Protein 7O33 (pdb70)

Radius of gyration: 24.08 Å; Cα contacts (8 Å, |Δi|>4): 1196; chains: 3; bounding box: 54×43×75 Å

Nearest PDB structures (foldseek):
  7o33-assembly1_L  TM=1.005E+00  e=1.916E-45  Mus musculus
  6x8u-assembly1_L  TM=9.946E-01  e=5.579E-42  Mus musculus
  6zvf-assembly1_L  TM=9.876E-01  e=5.917E-41  Rattus norvegicus
  8fas-assembly1_B  TM=9.821E-01  e=3.011E-40  Mus musculus
  8g1b-assembly2_D  TM=9.894E-01  e=1.242E-39  Homo sapiens

Structure (mmCIF, N/CA/C/O backbone):
data_7O33
#
_entry.id   7O33
#
_cell.length_a   94.890
_cell.length_b   61.280
_cell.length_c   78.610
_cell.angle_alpha   90.000
_cell.angle_beta   106.350
_cell.angle_gamma   90.000
#
_symmetry.space_group_name_H-M   'C 1 2 1'
#
loop_
_entity.id
_entity.type
_entity.pdbx_description
1 polymer 'anti-PAS Fab 3.1 chimeric light chain'
2 polymer 'anti-PAS Fab 3.1 chimeric heavy chain'
3 polymer 'APSA epitope peptide'
4 water water
#
loop_
_atom_site.group_PDB
_atom_site.id
_atom_site.type_symbol
_atom_site.label_atom_id
_atom_site.label_alt_id
_atom_site.label_comp_id
_atom_site.label_asym_id
_atom_site.label_entity_id
_atom_site.label_seq_id
_atom_site.pdbx_PDB_ins_code
_atom_site.Cartn_x
_atom_site.Cartn_y
_atom_site.Cartn_z
_atom_site.occupancy
_atom_site.B_iso_or_equiv
_atom_site.auth_seq_id
_atom_site.auth_comp_id
_atom_site.auth_asym_id
_atom_site.auth_atom_id
_atom_site.pdbx_PDB_model_num
ATOM 1 N N . ASP A 1 1 ? -18.373 8.836 -35.203 1.00 52.91 1 ASP L N 1
ATOM 2 C CA . ASP A 1 1 ? -19.063 7.757 -34.453 1.00 52.34 1 ASP L CA 1
ATOM 3 C C . ASP A 1 1 ? -20.474 7.577 -35.028 1.00 46.53 1 ASP L C 1
ATOM 4 O O . ASP A 1 1 ? -21.249 8.555 -35.036 1.00 50.85 1 ASP L O 1
ATOM 9 N N . VAL A 1 2 ? -20.803 6.378 -35.505 1.00 47.61 2 VAL L N 1
ATOM 10 C CA . VAL A 1 2 ? -22.209 6.012 -35.856 1.00 53.30 2 VAL L CA 1
ATOM 11 C C . VAL A 1 2 ? -23.006 5.796 -34.555 1.00 53.94 2 VAL L C 1
ATOM 12 O O . VAL A 1 2 ? -22.738 4.807 -33.839 1.00 55.91 2 VAL L O 1
ATOM 16 N N . VAL A 1 3 ? -23.969 6.680 -34.284 1.00 57.09 3 VAL L N 1
ATOM 17 C CA . VAL A 1 3 ? -24.725 6.734 -32.998 1.00 59.10 3 VAL L CA 1
ATOM 18 C C . VAL A 1 3 ? -25.673 5.539 -32.970 1.00 59.85 3 VAL L C 1
ATOM 19 O O . VAL A 1 3 ? -26.466 5.401 -33.927 1.00 59.07 3 VAL L O 1
ATOM 23 N N . MET A 1 4 ? -25.561 4.713 -31.924 1.00 55.49 4 MET L N 1
ATOM 24 C CA . MET A 1 4 ? -26.389 3.501 -31.706 1.00 54.14 4 MET L CA 1
ATOM 25 C C . MET A 1 4 ? -27.397 3.816 -30.599 1.00 51.73 4 MET L C 1
ATOM 26 O O . MET A 1 4 ? -26.961 4.165 -29.496 1.00 52.21 4 MET L O 1
ATOM 31 N N . THR A 1 5 ? -28.687 3.757 -30.914 1.00 50.23 5 THR L N 1
ATOM 32 C CA . THR A 1 5 ? -29.782 4.169 -30.002 1.00 56.83 5 THR L CA 1
ATOM 33 C C . THR A 1 5 ? -30.652 2.944 -29.759 1.00 59.85 5 THR L C 1
ATOM 34 O O . THR A 1 5 ? -31.121 2.355 -30.755 1.00 60.72 5 THR L O 1
ATOM 38 N N . GLN A 1 6 ? -30.791 2.548 -28.493 1.00 59.93 6 GLN L N 1
ATOM 39 C CA . GLN A 1 6 ? -31.631 1.402 -28.079 1.00 52.37 6 GLN L CA 1
ATOM 40 C C . GLN A 1 6 ? -32.893 1.943 -27.416 1.00 54.66 6 GLN L C 1
ATOM 41 O O . GLN A 1 6 ? -32.874 3.071 -26.891 1.00 54.30 6 GLN L O 1
ATOM 47 N N . THR A 1 7 ? -33.957 1.158 -27.476 1.00 57.16 7 THR L N 1
ATOM 48 C CA . THR A 1 7 ? -35.245 1.464 -26.821 1.00 56.86 7 THR L CA 1
ATOM 49 C C . THR A 1 7 ? -35.911 0.142 -26.464 1.00 54.65 7 THR L C 1
ATOM 50 O O . THR A 1 7 ? -35.752 -0.849 -27.186 1.00 53.97 7 THR L O 1
ATOM 54 N N . PRO A 1 8 ? -36.607 0.066 -25.304 1.00 52.14 8 PRO L N 1
ATOM 55 C CA . PRO A 1 8 ? -36.598 1.142 -24.314 1.00 52.51 8 PRO L CA 1
ATOM 56 C C . PRO A 1 8 ? -35.285 1.144 -23.518 1.00 47.06 8 PRO L C 1
ATOM 57 O O . PRO A 1 8 ? -34.475 0.285 -23.741 1.00 53.39 8 PRO L O 1
ATOM 61 N N . VAL A 1 9 ? -35.114 2.081 -22.593 1.00 49.44 9 VAL L N 1
ATOM 62 C CA . VAL A 1 9 ? -33.904 2.112 -21.719 1.00 51.16 9 VAL L CA 1
ATOM 63 C C . VAL A 1 9 ? -34.014 0.964 -20.708 1.00 49.28 9 VAL L C 1
ATOM 64 O O . VAL A 1 9 ? -32.985 0.284 -20.450 1.00 47.24 9 VAL L O 1
ATOM 68 N N . THR A 1 10 ? -35.222 0.739 -20.183 1.00 48.36 10 THR L N 1
ATOM 69 C CA . THR A 1 10 ? -35.543 -0.358 -19.233 1.00 48.22 10 THR L CA 1
ATOM 70 C C . THR A 1 10 ? -36.809 -1.064 -19.712 1.00 48.39 10 THR L C 1
ATOM 71 O O . THR A 1 10 ? -37.756 -0.354 -20.085 1.00 43.16 10 THR L O 1
ATOM 75 N N . LEU A 1 11 ? -36.783 -2.399 -19.738 1.00 44.66 11 LEU L N 1
ATOM 76 C CA . LEU A 1 11 ? -37.935 -3.276 -20.064 1.00 48.05 11 LEU L CA 1
ATOM 77 C C . LEU A 1 11 ? -38.266 -4.111 -18.822 1.00 48.64 11 LEU L C 1
ATOM 78 O O . LEU A 1 11 ? -37.375 -4.861 -18.370 1.00 44.93 11 LEU L O 1
ATOM 83 N N . SER A 1 12 ? -39.466 -3.945 -18.266 1.00 42.92 12 SER L N 1
ATOM 84 C CA . SER A 1 12 ? -40.002 -4.776 -17.157 1.00 45.07 12 SER L CA 1
ATOM 85 C C . SER A 1 12 ? -40.958 -5.832 -17.709 1.00 40.56 12 SER L C 1
ATOM 86 O O . SER A 1 12 ? -42.009 -5.459 -18.237 1.00 42.57 12 SER L O 1
ATOM 89 N N . VAL A 1 13 ? -40.665 -7.105 -17.499 1.00 36.89 13 VAL L N 1
ATOM 90 C CA . VAL A 1 13 ? -41.448 -8.196 -18.140 1.00 46.28 13 VAL L CA 1
ATOM 91 C C . VAL A 1 13 ? -41.723 -9.315 -17.138 1.00 45.40 13 VAL L C 1
ATOM 92 O O . VAL A 1 13 ? -40.810 -9.692 -16.381 1.00 41.76 13 VAL L O 1
ATOM 96 N N . ASN A 1 14 ? -42.947 -9.845 -17.173 1.00 44.12 14 ASN L N 1
ATOM 97 C CA . ASN A 1 14 ? -43.342 -11.068 -16.439 1.00 43.70 14 ASN L CA 1
ATOM 98 C C . ASN A 1 14 ? -42.679 -12.276 -17.083 1.00 43.24 14 ASN L C 1
ATOM 99 O O . ASN A 1 14 ? -42.525 -12.265 -18.318 1.00 49.02 14 ASN L O 1
ATOM 104 N N . ILE A 1 15 ? -42.312 -13.295 -16.299 1.00 41.89 15 ILE L N 1
ATOM 105 C CA . ILE A 1 15 ? -41.727 -14.534 -16.881 1.00 43.06 15 ILE L CA 1
ATOM 106 C C . ILE A 1 15 ? -42.784 -15.158 -17.804 1.00 48.19 15 ILE L C 1
ATOM 107 O O . ILE A 1 15 ? -43.969 -15.107 -17.461 1.00 43.34 15 ILE L O 1
ATOM 112 N N . GLY A 1 16 ? -42.371 -15.659 -18.970 1.00 52.21 16 GLY L N 1
ATOM 113 C CA . GLY A 1 16 ? -43.273 -16.292 -19.953 1.00 52.80 16 GLY L CA 1
ATOM 114 C C . GLY A 1 16 ? -43.885 -15.303 -20.928 1.00 56.00 16 GLY L C 1
ATOM 115 O O . GLY A 1 16 ? -44.514 -15.769 -21.891 1.00 60.21 16 GLY L O 1
ATOM 116 N N . GLN A 1 17 ? -43.752 -13.993 -20.695 1.00 55.25 17 GLN L N 1
ATOM 117 C CA . GLN A 1 17 ? -44.292 -12.954 -21.611 1.00 57.91 17 GLN L CA 1
ATOM 118 C C . GLN A 1 17 ? -43.218 -12.624 -22.640 1.00 63.50 17 GLN L C 1
ATOM 119 O O . GLN A 1 17 ? -42.045 -12.946 -22.456 1.00 70.50 17 GLN L O 1
ATOM 125 N N . PRO A 1 18 ? -43.591 -12.031 -23.797 1.00 66.71 18 PRO L N 1
ATOM 126 C CA . PRO A 1 18 ? -42.607 -11.693 -24.819 1.00 59.50 18 PRO L CA 1
ATOM 127 C C . PRO A 1 18 ? -41.839 -10.436 -24.399 1.00 56.39 18 PRO L C 1
ATOM 128 O O . PRO A 1 18 ? -42.352 -9.682 -23.573 1.00 60.21 18 PRO L O 1
ATOM 132 N N . ALA A 1 19 ? -40.643 -10.251 -24.955 1.00 53.09 19 ALA L N 1
ATOM 133 C CA . ALA A 1 19 ? -39.876 -8.985 -24.889 1.00 53.63 19 ALA L CA 1
ATOM 134 C C . ALA A 1 19 ? -39.310 -8.668 -26.276 1.00 54.64 19 ALA L C 1
ATOM 135 O O . ALA A 1 19 ? -38.887 -9.607 -26.994 1.00 52.25 19 ALA L O 1
ATOM 137 N N . SER A 1 20 ? -39.299 -7.386 -26.626 1.00 56.92 20 SER L N 1
ATOM 138 C CA . SER A 1 20 ? -38.632 -6.881 -27.848 1.00 63.19 20 SER L CA 1
ATOM 139 C C . SER A 1 20 ? -37.876 -5.587 -27.531 1.00 57.53 20 SER L C 1
ATOM 140 O O . SER A 1 20 ? -38.453 -4.688 -26.873 1.00 55.63 20 SER L O 1
ATOM 143 N N . ILE A 1 21 ? -36.621 -5.541 -27.980 1.00 62.85 21 ILE L N 1
ATOM 144 C CA . ILE A 1 21 ? -35.658 -4.419 -27.803 1.00 65.24 21 ILE L CA 1
ATOM 145 C C . ILE A 1 21 ? -35.296 -3.912 -29.203 1.00 60.88 21 ILE L C 1
ATOM 146 O O . ILE A 1 21 ? -34.902 -4.745 -30.022 1.00 57.68 21 ILE L O 1
ATOM 151 N N . SER A 1 22 ? -35.410 -2.604 -29.441 1.00 66.26 22 SER L N 1
ATOM 152 C CA . SER A 1 22 ? -35.061 -1.938 -30.725 1.00 66.23 22 SER L CA 1
ATOM 153 C C . SER A 1 22 ? -33.642 -1.367 -30.646 1.00 68.11 22 SER L C 1
ATOM 154 O O . SER A 1 22 ? -33.269 -0.804 -29.587 1.00 61.07 22 SER L O 1
ATOM 157 N N . CYS A 1 23 ? -32.897 -1.501 -31.746 1.00 62.09 23 CYS L N 1
ATOM 158 C CA . CYS A 1 23 ? -31.591 -0.842 -31.986 1.00 64.47 23 CYS L CA 1
ATOM 159 C C . CYS A 1 23 ? -31.597 -0.168 -33.372 1.00 66.53 23 CYS L C 1
ATOM 160 O O . CYS A 1 23 ? -31.855 -0.881 -34.369 1.00 62.95 23 CYS L O 1
ATOM 163 N N . LYS A 1 24 ? -31.344 1.147 -33.421 1.00 65.63 24 LYS L N 1
ATOM 164 C CA . LYS A 1 24 ? -31.227 1.958 -34.665 1.00 70.10 24 LYS L CA 1
ATOM 165 C C . LYS A 1 24 ? -29.841 2.610 -34.717 1.00 68.33 24 LYS L C 1
ATOM 166 O O . LYS A 1 24 ? -29.408 3.142 -33.671 1.00 56.63 24 LYS L O 1
ATOM 172 N N . SER A 1 25 ? -29.190 2.576 -35.890 1.00 69.96 25 SER L N 1
ATOM 173 C CA . SER A 1 25 ? -27.874 3.217 -36.178 1.00 68.89 25 SER L CA 1
ATOM 174 C C . SER A 1 25 ? -28.077 4.538 -36.933 1.00 72.18 25 SER L C 1
ATOM 175 O O . SER A 1 25 ? -29.111 4.669 -37.619 1.00 76.39 25 SER L O 1
ATOM 178 N N . GLY A 1 26 ? -27.129 5.476 -36.803 1.00 71.60 26 GLY L N 1
ATOM 179 C CA . GLY A 1 26 ? -27.102 6.762 -37.534 1.00 74.83 26 GLY L CA 1
ATOM 180 C C . GLY A 1 26 ? -27.125 6.571 -39.049 1.00 71.94 26 GLY L C 1
ATOM 181 O O . GLY A 1 26 ? -27.814 7.342 -39.738 1.00 71.92 26 GLY L O 1
ATOM 182 N N . GLN A 1 27 ? -26.406 5.570 -39.552 1.00 70.65 27 GLN L N 1
ATOM 183 C CA . GLN A 1 27 ? -26.366 5.212 -40.992 1.00 76.66 27 GLN L CA 1
ATOM 184 C C . GLN A 1 27 ? -26.363 3.688 -41.115 1.00 81.17 27 GLN L C 1
ATOM 185 O O . GLN A 1 27 ? -26.288 3.022 -40.063 1.00 76.43 27 GLN L O 1
ATOM 191 N N . SER A 1 28 ? -26.396 3.175 -42.352 1.00 83.06 28 SER L N 1
ATOM 192 C CA . SER A 1 28 ? -26.473 1.727 -42.683 1.00 82.37 28 SER L CA 1
ATOM 193 C C . SER A 1 28 ? -25.243 0.988 -42.155 1.00 79.00 28 SER L C 1
ATOM 194 O O . SER A 1 28 ? -24.155 1.597 -42.118 1.00 77.43 28 SER L O 1
ATOM 197 N N . LEU A 1 29 ? -25.437 -0.276 -41.762 1.00 72.87 29 LEU L N 1
ATOM 198 C CA . LEU A 1 29 ? -24.383 -1.180 -41.228 1.00 70.98 29 LEU L CA 1
ATOM 199 C C . LEU A 1 29 ? -24.050 -2.262 -42.259 1.00 68.43 29 LEU L C 1
ATOM 200 O O . LEU A 1 29 ? -23.163 -3.100 -41.963 1.00 59.08 29 LEU L O 1
ATOM 205 N N . LEU A 1 30 ? -24.747 -2.259 -43.402 1.00 80.02 30 LEU L N 1
ATOM 206 C CA . LEU A 1 30 ? -24.366 -3.047 -44.608 1.00 82.49 30 LEU L CA 1
ATOM 207 C C . LEU A 1 30 ? -22.932 -2.640 -44.966 1.00 70.56 30 LEU L C 1
ATOM 208 O O . LEU A 1 30 ? -22.734 -1.464 -45.336 1.00 61.84 30 LEU L O 1
ATOM 213 N N . HIS A 1 31 ? -21.968 -3.544 -44.755 1.00 64.93 31 HIS L N 1
ATOM 214 C CA . HIS A 1 31 ? -20.536 -3.358 -45.113 1.00 65.90 31 HIS L CA 1
ATOM 215 C C . HIS A 1 31 ? -20.395 -3.553 -46.629 1.00 72.82 31 HIS L C 1
ATOM 216 O O . HIS A 1 31 ? -21.252 -4.244 -47.214 1.00 71.55 31 HIS L O 1
ATOM 223 N N . SER A 1 32 ? -19.357 -2.975 -47.237 1.00 71.90 32 SER L N 1
ATOM 224 C CA . SER A 1 32 ? -19.045 -3.126 -48.684 1.00 72.40 32 SER L CA 1
ATOM 225 C C . SER A 1 32 ? -18.704 -4.594 -48.994 1.00 73.10 32 SER L C 1
ATOM 226 O O . SER A 1 32 ? -18.749 -4.942 -50.189 1.00 78.31 32 SER L O 1
ATOM 229 N N . ASP A 1 33 ? -18.370 -5.407 -47.975 1.00 66.61 33 ASP L N 1
ATOM 230 C CA . ASP A 1 33 ? -18.001 -6.845 -48.120 1.00 65.34 33 ASP L CA 1
ATOM 231 C C . ASP A 1 33 ? -19.265 -7.715 -48.013 1.00 61.55 33 ASP L C 1
ATOM 232 O O . ASP A 1 33 ? -19.121 -8.963 -47.990 1.00 53.74 33 ASP L O 1
ATOM 237 N N . GLY A 1 34 ? -20.451 -7.091 -47.960 1.00 65.18 34 GLY L N 1
ATOM 238 C CA . GLY A 1 34 ? -21.761 -7.778 -47.998 1.00 70.78 34 GLY L CA 1
ATOM 239 C C . GLY A 1 34 ? -22.329 -8.045 -46.610 1.00 71.72 34 GLY L C 1
ATOM 240 O O . GLY A 1 34 ? -23.562 -7.937 -46.464 1.00 72.58 34 GLY L O 1
ATOM 241 N N . LYS A 1 35 ? -21.473 -8.381 -45.634 1.00 72.63 35 LYS L N 1
ATOM 242 C CA . LYS A 1 35 ? -21.857 -8.699 -44.227 1.00 72.27 35 LYS L CA 1
ATOM 243 C C . LYS A 1 35 ? -22.325 -7.436 -43.496 1.00 72.18 35 LYS L C 1
ATOM 244 O O . LYS A 1 35 ? -21.707 -6.382 -43.697 1.00 73.56 35 LYS L O 1
ATOM 250 N N . THR A 1 36 ? -23.365 -7.556 -42.660 1.00 71.91 36 THR L N 1
ATOM 251 C CA . THR A 1 36 ? -23.888 -6.482 -41.771 1.00 69.97 36 THR L CA 1
ATOM 252 C C . THR A 1 36 ? -23.471 -6.797 -40.328 1.00 66.37 36 THR L C 1
ATOM 253 O O . THR A 1 36 ? -24.056 -7.713 -39.754 1.00 67.10 36 THR L O 1
ATOM 257 N N . TYR A 1 37 ? -22.492 -6.084 -39.769 1.00 63.66 37 TYR L N 1
ATOM 258 C CA . TYR A 1 37 ? -21.797 -6.478 -38.513 1.00 66.04 37 TYR L CA 1
ATOM 259 C C . TYR A 1 37 ? -22.523 -5.902 -37.288 1.00 63.07 37 TYR L C 1
ATOM 260 O O . TYR A 1 37 ? -21.889 -5.220 -36.490 1.00 65.97 37 TYR L O 1
ATOM 269 N N . LEU A 1 38 ? -23.821 -6.178 -37.155 1.00 64.03 38 LEU L N 1
ATOM 270 C CA . LEU A 1 38 ? -24.679 -5.758 -36.013 1.00 57.79 38 LEU L CA 1
ATOM 271 C C . LEU A 1 38 ? -24.710 -6.917 -35.016 1.00 53.79 38 LEU L C 1
ATOM 272 O O . LEU A 1 38 ? -25.075 -8.032 -35.432 1.00 54.32 38 LEU L O 1
ATOM 277 N N . ASN A 1 39 ? -24.327 -6.671 -33.758 1.00 48.46 39 ASN L N 1
ATOM 278 C CA . ASN A 1 39 ? -24.225 -7.720 -32.708 1.00 45.96 39 ASN L CA 1
ATOM 279 C C . ASN A 1 39 ? -25.105 -7.359 -31.503 1.00 48.75 39 ASN L C 1
ATOM 280 O O . ASN A 1 39 ? -25.438 -6.163 -31.318 1.00 43.11 39 ASN L O 1
ATOM 285 N N . TRP A 1 40 ? -25.452 -8.376 -30.719 1.00 48.86 40 TRP L N 1
ATOM 286 C CA . TRP A 1 40 ? -26.258 -8.251 -29.481 1.00 48.25 40 TRP L CA 1
ATOM 287 C C . TRP A 1 40 ? -25.498 -8.908 -28.336 1.00 48.05 40 TRP L C 1
ATOM 288 O O . TRP A 1 40 ? -25.143 -10.105 -28.465 1.00 47.70 40 TRP L O 1
ATOM 299 N N . LEU A 1 41 ? -25.214 -8.119 -27.296 1.00 42.43 41 LEU L N 1
ATOM 300 C CA . LEU A 1 41 ? -24.528 -8.579 -26.068 1.00 39.85 41 LEU L CA 1
ATOM 301 C C . LEU A 1 41 ? -25.541 -8.646 -24.932 1.00 35.54 41 LEU L C 1
ATOM 302 O O . LEU A 1 41 ? -26.525 -7.851 -24.960 1.00 32.07 41 LEU L O 1
ATOM 307 N N . LEU A 1 42 ? -25.231 -9.490 -23.946 1.00 37.72 42 LEU L N 1
ATOM 308 C CA . LEU A 1 42 ? -25.938 -9.556 -22.643 1.00 38.40 42 LEU L CA 1
ATOM 309 C C . LEU A 1 42 ? -24.883 -9.536 -21.550 1.00 35.31 42 LEU L C 1
ATOM 310 O O . LEU A 1 42 ? -23.948 -10.375 -21.592 1.00 36.99 42 LEU L O 1
ATOM 315 N N . GLN A 1 43 ? -25.044 -8.595 -20.633 1.00 32.90 43 GLN L N 1
ATOM 316 C CA . GLN A 1 43 ? -24.132 -8.409 -19.483 1.00 31.10 43 GLN L CA 1
ATOM 317 C C . GLN A 1 43 ? -24.929 -8.379 -18.174 1.00 28.45 43 GLN L C 1
ATOM 318 O O . GLN A 1 43 ? -25.916 -7.626 -18.107 1.00 30.94 43 GLN L O 1
ATOM 324 N N . ARG A 1 44 ? -24.450 -9.138 -17.195 1.00 32.15 44 ARG L N 1
ATOM 325 C CA . ARG A 1 44 ? -24.898 -9.089 -15.788 1.00 31.71 44 ARG L CA 1
ATOM 326 C C . ARG A 1 44 ? -23.898 -8.275 -14.982 1.00 34.36 44 ARG L C 1
ATOM 327 O O . ARG A 1 44 ? -22.716 -8.179 -15.350 1.00 33.70 44 ARG L O 1
ATOM 335 N N . PRO A 1 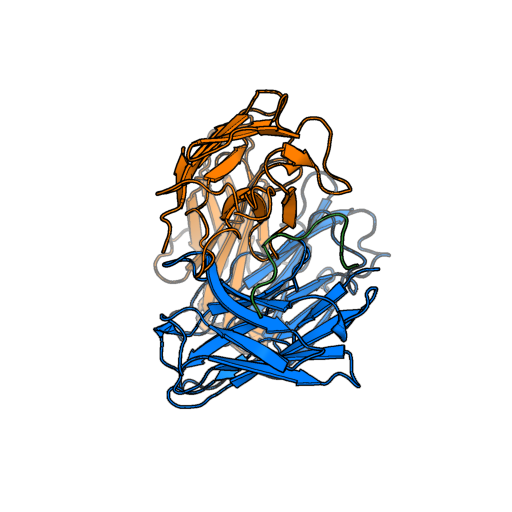45 ? -24.374 -7.660 -13.873 1.00 33.29 45 PRO L N 1
ATOM 336 C CA . PRO A 1 45 ? -23.517 -6.876 -12.989 1.00 34.38 45 PRO L CA 1
ATOM 337 C C . PRO A 1 45 ? -22.279 -7.686 -12.587 1.00 37.35 45 PRO L C 1
ATOM 338 O O . PRO A 1 45 ? -22.392 -8.874 -12.311 1.00 38.87 45 PRO L O 1
ATOM 342 N N . GLY A 1 46 ? -21.114 -7.049 -12.659 1.00 38.52 46 GLY L N 1
ATOM 343 C CA . GLY A 1 46 ? -19.821 -7.628 -12.247 1.00 40.00 46 GLY L CA 1
ATOM 344 C C . GLY A 1 46 ? -19.354 -8.777 -13.126 1.00 39.04 46 GLY L C 1
ATOM 345 O O . GLY A 1 46 ? -18.511 -9.548 -12.653 1.00 42.09 46 GLY L O 1
ATOM 346 N N . GLN A 1 47 ? -19.869 -8.910 -14.346 1.00 36.21 47 GLN L N 1
ATOM 347 C CA . GLN A 1 47 ? -19.440 -9.983 -15.285 1.00 38.11 47 GLN L CA 1
ATOM 348 C C . GLN A 1 47 ? -19.174 -9.401 -16.669 1.00 38.78 47 GLN L C 1
ATOM 349 O O . GLN A 1 47 ? -19.738 -8.349 -16.986 1.00 35.83 47 GLN L O 1
ATOM 355 N N . SER A 1 48 ? -18.429 -10.137 -17.492 1.00 41.46 48 SER L N 1
ATOM 356 C CA . SER A 1 48 ? -18.150 -9.797 -18.908 1.00 41.92 48 SER L CA 1
ATOM 357 C C . SER A 1 48 ? -19.432 -9.857 -19.698 1.00 39.47 48 SER L C 1
ATOM 358 O O . SER A 1 48 ? -20.308 -10.665 -19.398 1.00 45.66 48 SER L O 1
ATOM 361 N N . PRO A 1 49 ? -19.549 -9.050 -20.768 1.00 45.20 49 PRO L N 1
ATOM 362 C CA . PRO A 1 49 ? -20.635 -9.224 -21.718 1.00 41.51 49 PRO L CA 1
ATOM 363 C C . PRO A 1 49 ? -20.539 -10.613 -22.364 1.00 40.15 49 PRO L C 1
ATOM 364 O O . PRO A 1 49 ? -19.471 -11.182 -22.347 1.00 40.06 49 PRO L O 1
ATOM 368 N N . LYS A 1 50 ? -21.663 -11.085 -22.894 1.00 38.81 50 LYS L N 1
ATOM 369 C CA . LYS A 1 50 ? -21.820 -12.344 -23.658 1.00 45.60 50 LYS L CA 1
ATOM 370 C C . LYS A 1 50 ? -22.445 -11.981 -25.004 1.00 43.57 50 LYS L C 1
ATOM 371 O O . LYS A 1 50 ? -23.555 -11.355 -25.014 1.00 41.07 50 LYS L O 1
ATOM 377 N N . ARG A 1 51 ? -21.790 -12.340 -26.113 1.00 43.96 51 ARG L N 1
ATOM 378 C CA . ARG A 1 51 ? -22.449 -12.215 -27.437 1.00 44.81 51 ARG L CA 1
ATOM 379 C C . ARG A 1 51 ? -23.565 -13.259 -27.521 1.00 42.09 51 ARG L C 1
ATOM 380 O O . ARG A 1 51 ? -23.275 -14.434 -27.278 1.00 47.80 51 ARG L O 1
ATOM 388 N N . LEU A 1 52 ? -24.764 -12.813 -27.907 1.00 48.14 52 LEU L N 1
ATOM 389 C CA . LEU A 1 52 ? -25.960 -13.647 -28.171 1.00 52.99 52 LEU L CA 1
ATOM 390 C C . LEU A 1 52 ? -26.220 -13.775 -29.681 1.00 55.12 52 LEU L C 1
ATOM 391 O O . LEU A 1 52 ? -26.655 -14.856 -30.110 1.00 51.18 52 LEU L O 1
ATOM 396 N N . ILE A 1 53 ? -26.055 -12.687 -30.436 1.00 62.77 53 ILE L N 1
ATOM 397 C CA . ILE A 1 53 ? -26.409 -12.603 -31.884 1.00 64.83 53 ILE L CA 1
ATOM 398 C C . ILE A 1 53 ? -25.232 -11.964 -32.632 1.00 74.49 53 ILE L C 1
ATOM 399 O O . ILE A 1 53 ? -24.648 -10.986 -32.100 1.00 68.43 53 ILE L O 1
ATOM 404 N N . TYR A 1 54 ? -24.893 -12.497 -33.812 1.00 71.66 54 TYR L N 1
ATOM 405 C CA . TYR A 1 54 ? -23.921 -11.885 -34.760 1.00 69.96 54 TYR L CA 1
ATOM 406 C C . TYR A 1 54 ? -24.593 -11.683 -36.123 1.00 67.11 54 TYR L C 1
ATOM 407 O O . TYR A 1 54 ? -25.733 -12.156 -36.371 1.00 60.55 54 TYR L O 1
ATOM 416 N N . LEU A 1 55 ? -23.919 -10.925 -36.982 1.00 65.84 55 LEU L N 1
ATOM 417 C CA . LEU A 1 55 ? -24.358 -10.671 -38.377 1.00 68.35 55 LEU L CA 1
ATOM 418 C C . LEU A 1 55 ? -25.881 -10.521 -38.433 1.00 66.27 55 LEU L C 1
ATOM 419 O O . LEU A 1 55 ? -26.492 -11.132 -39.323 1.00 61.28 55 LEU L O 1
ATOM 424 N N . VAL A 1 56 ? -26.451 -9.756 -37.494 1.00 62.29 56 VAL L N 1
ATOM 425 C CA . VAL A 1 56 ? -27.870 -9.284 -37.466 1.00 64.97 56 VAL L CA 1
ATOM 426 C C . VAL A 1 56 ? -28.779 -10.340 -36.823 1.00 66.19 56 VAL L C 1
ATOM 427 O O . VAL A 1 56 ? -29.436 -10.008 -35.814 1.00 68.23 56 VAL L O 1
ATOM 431 N N . SER A 1 57 ? -28.856 -11.539 -37.399 1.00 65.70 57 SER L N 1
ATOM 432 C CA . SER A 1 57 ? -29.956 -12.503 -37.138 1.00 62.65 57 SER L CA 1
ATOM 433 C C . SER A 1 57 ? -29.438 -13.872 -36.672 1.00 59.68 57 SER L C 1
ATOM 434 O O . SER A 1 57 ? -30.285 -14.740 -36.412 1.00 62.03 57 SER L O 1
ATOM 437 N N . ASP A 1 58 ? -28.124 -14.067 -36.540 1.00 55.61 58 ASP L N 1
ATOM 438 C CA . ASP A 1 58 ? -27.545 -15.400 -36.230 1.00 58.10 58 ASP L CA 1
ATOM 439 C C . ASP A 1 58 ? -27.338 -15.543 -34.718 1.00 65.96 58 ASP L C 1
ATOM 440 O O . ASP A 1 58 ? -26.593 -14.716 -34.140 1.00 64.06 58 ASP L O 1
ATOM 445 N N . LEU A 1 59 ? -27.967 -16.562 -34.110 1.00 62.82 59 LEU L N 1
ATOM 446 C CA . LEU A 1 59 ? -27.748 -16.950 -32.688 1.00 61.56 59 LEU L CA 1
ATOM 447 C C . LEU A 1 59 ? -26.349 -17.552 -32.542 1.00 59.55 59 LEU L C 1
ATOM 448 O O . LEU A 1 59 ? -25.998 -18.421 -33.339 1.00 61.27 59 LEU L O 1
ATOM 453 N N . ASP A 1 60 ? -25.597 -17.097 -31.542 1.00 55.59 60 ASP L N 1
ATOM 454 C CA . ASP A 1 60 ? -24.311 -17.690 -31.106 1.00 56.37 60 ASP L CA 1
ATOM 455 C C . ASP A 1 60 ? -24.625 -19.002 -30.384 1.00 61.36 60 ASP L C 1
ATOM 456 O O . ASP A 1 60 ? -25.824 -19.271 -30.130 1.00 59.50 60 ASP L O 1
ATOM 461 N N . SER A 1 61 ? -23.590 -19.775 -30.056 1.00 63.29 61 SER L N 1
ATOM 462 C CA . SER A 1 61 ? -23.703 -21.147 -29.507 1.00 67.73 61 SER L CA 1
ATOM 463 C C . SER A 1 61 ? -24.231 -21.067 -28.071 1.00 72.23 61 SER L C 1
ATOM 464 O O . SER A 1 61 ? -23.863 -20.117 -27.352 1.00 74.84 61 SER L O 1
ATOM 467 N N . GLY A 1 62 ? -25.088 -22.021 -27.692 1.00 75.15 62 GLY L N 1
ATOM 468 C CA . GLY A 1 62 ? -25.659 -22.149 -26.337 1.00 72.47 62 GLY L CA 1
ATOM 469 C C . GLY A 1 62 ? -26.914 -21.313 -26.154 1.00 68.35 62 GLY L C 1
ATOM 470 O O . GLY A 1 62 ? -27.597 -21.524 -25.146 1.00 71.79 62 GLY L O 1
ATOM 471 N N . VAL A 1 63 ? -27.220 -20.419 -27.099 1.00 60.43 63 VAL L N 1
ATOM 472 C CA . VAL A 1 63 ? -28.261 -19.360 -26.960 1.00 59.40 63 VAL L CA 1
ATOM 473 C C . VAL A 1 63 ? -29.615 -19.957 -27.327 1.00 65.90 63 VAL L C 1
ATOM 474 O O . VAL A 1 63 ? -29.878 -20.215 -28.497 1.00 66.77 63 VAL L O 1
ATOM 478 N N . PRO A 1 64 ? -30.523 -20.148 -26.345 1.00 67.91 64 PRO L N 1
ATOM 479 C CA . PRO A 1 64 ? -31.837 -20.731 -26.602 1.00 65.93 64 PRO L CA 1
ATOM 480 C C . PRO A 1 64 ? -32.585 -20.151 -27.812 1.00 69.76 64 PRO L C 1
ATOM 481 O O . PRO A 1 64 ? -32.440 -18.972 -28.110 1.00 68.89 64 PRO L O 1
ATOM 485 N N . ASP A 1 65 ? -33.433 -20.985 -28.422 1.00 68.42 65 ASP L N 1
ATOM 486 C CA . ASP A 1 65 ? -34.206 -20.695 -29.659 1.00 65.51 65 ASP L CA 1
ATOM 487 C C . ASP A 1 65 ? -35.249 -19.607 -29.385 1.00 64.52 65 ASP L C 1
ATOM 488 O O . ASP A 1 65 ? -35.787 -19.065 -30.383 1.00 58.49 65 ASP L O 1
ATOM 493 N N . ARG A 1 66 ? -35.539 -19.296 -28.108 1.00 58.86 66 ARG L N 1
ATOM 494 C CA . ARG A 1 66 ? -36.545 -18.259 -27.729 1.00 58.99 66 ARG L CA 1
ATOM 495 C C . ARG A 1 66 ? -36.019 -16.864 -28.095 1.00 52.75 66 ARG L C 1
ATOM 496 O O . ARG A 1 66 ? -36.854 -15.932 -28.179 1.00 52.59 66 ARG L O 1
ATOM 504 N N . PHE A 1 67 ? -34.710 -16.737 -28.348 1.00 48.25 67 PHE L N 1
ATOM 505 C CA . PHE A 1 67 ? -34.053 -15.491 -28.831 1.00 53.73 67 PHE L CA 1
ATOM 506 C C . PHE A 1 67 ? -34.079 -15.438 -30.367 1.00 60.86 67 PHE L C 1
ATOM 507 O O . PHE A 1 67 ? -33.526 -16.353 -31.004 1.00 57.67 67 PHE L O 1
ATOM 515 N N . THR A 1 68 ? -34.684 -14.388 -30.934 1.00 66.73 68 THR L N 1
ATOM 516 C CA . THR A 1 68 ? -34.603 -14.051 -32.381 1.00 68.74 68 THR L CA 1
ATOM 517 C C . THR A 1 68 ? -34.288 -12.562 -32.557 1.00 73.76 68 THR L C 1
ATOM 518 O O . THR A 1 68 ? -34.587 -11.755 -31.654 1.00 69.44 68 THR L O 1
ATOM 522 N N . SER A 1 69 ? -33.716 -12.233 -33.712 1.00 79.35 69 SER L N 1
ATOM 523 C CA . SER A 1 69 ? -33.275 -10.872 -34.095 1.00 81.87 69 SER L CA 1
ATOM 524 C C . SER A 1 69 ? -33.292 -10.754 -35.621 1.00 87.57 69 SER L C 1
ATOM 525 O O . SER A 1 69 ? -32.870 -11.722 -36.288 1.00 91.80 69 SER L O 1
ATOM 528 N N . SER A 1 70 ? -33.783 -9.627 -36.141 1.00 89.66 70 SER L N 1
ATOM 529 C CA . SER A 1 70 ? -33.648 -9.227 -37.565 1.00 91.47 70 SER L CA 1
ATOM 530 C C . SER A 1 70 ? -33.583 -7.700 -37.671 1.00 85.55 70 SER L C 1
ATOM 531 O O . SER A 1 70 ? -33.448 -7.023 -36.633 1.00 80.82 70 SER L O 1
ATOM 534 N N . GLY A 1 71 ? -33.717 -7.197 -38.897 1.00 85.51 71 GLY L N 1
ATOM 535 C CA . GLY A 1 71 ? -33.426 -5.807 -39.282 1.00 86.70 71 GLY L CA 1
ATOM 536 C C . GLY A 1 71 ? -32.372 -5.781 -40.373 1.00 83.10 71 GLY L C 1
ATOM 537 O O . GLY A 1 71 ? -31.909 -6.868 -40.777 1.00 83.30 71 GLY L O 1
ATOM 538 N N . SER A 1 72 ? -31.995 -4.581 -40.812 1.00 79.94 72 SER L N 1
ATOM 539 C CA . SER A 1 72 ? -31.026 -4.317 -41.905 1.00 75.94 72 SER L CA 1
ATOM 540 C C . SER A 1 72 ? -31.046 -2.817 -42.178 1.00 69.44 72 SER L C 1
ATOM 541 O O . SER A 1 72 ? -32.049 -2.190 -41.822 1.00 64.63 72 SER L O 1
ATOM 544 N N . GLY A 1 73 ? -29.988 -2.273 -42.780 1.00 72.66 73 GLY L N 1
ATOM 545 C CA . GLY A 1 73 ? -29.821 -0.816 -42.937 1.00 76.91 73 GLY L CA 1
ATOM 546 C C . GLY A 1 73 ? -29.576 -0.145 -41.594 1.00 74.81 73 GLY L C 1
ATOM 547 O O . GLY A 1 73 ? -28.500 -0.382 -41.011 1.00 73.21 73 GLY L O 1
ATOM 548 N N . THR A 1 74 ? -30.540 0.644 -41.107 1.00 75.86 74 THR L N 1
ATOM 549 C CA . THR A 1 74 ? -30.427 1.423 -39.845 1.00 80.03 74 THR L CA 1
ATOM 550 C C . THR A 1 74 ? -31.158 0.716 -38.690 1.00 80.90 74 THR L C 1
ATOM 551 O O . THR A 1 74 ? -30.567 0.661 -37.605 1.00 89.45 74 THR L O 1
ATOM 555 N N . ASP A 1 75 ? -32.378 0.202 -38.894 1.00 78.50 75 ASP L N 1
ATOM 556 C CA . ASP A 1 75 ? -33.278 -0.240 -37.789 1.00 77.77 75 ASP L CA 1
ATOM 557 C C . ASP A 1 75 ? -33.107 -1.746 -37.528 1.00 74.93 75 ASP L C 1
ATOM 558 O O . ASP A 1 75 ? -33.006 -2.509 -38.499 1.00 77.35 75 ASP L O 1
ATOM 563 N N . PHE A 1 76 ? -33.053 -2.152 -36.251 1.00 72.91 76 PHE L N 1
ATOM 564 C CA . PHE A 1 76 ? -32.800 -3.554 -35.804 1.00 69.03 76 PHE L CA 1
ATOM 565 C C . PHE A 1 76 ? -33.623 -3.881 -34.548 1.00 67.31 76 PHE L C 1
ATOM 566 O O . PHE A 1 76 ? -34.094 -2.952 -33.849 1.00 61.87 76 PHE L O 1
ATOM 574 N N . THR A 1 77 ? -33.813 -5.180 -34.299 1.00 62.12 77 THR L N 1
ATOM 575 C CA . THR A 1 77 ? -34.727 -5.736 -33.265 1.00 62.06 77 THR L CA 1
ATOM 576 C C . THR A 1 77 ? -34.151 -7.031 -32.690 1.00 60.16 77 THR L C 1
ATOM 577 O O . THR A 1 77 ? -33.571 -7.811 -33.451 1.00 58.82 77 THR L O 1
ATOM 581 N N . LEU A 1 78 ? -34.287 -7.191 -31.371 1.00 65.92 78 LEU L N 1
ATOM 582 C CA . LEU A 1 78 ? -34.054 -8.439 -30.606 1.00 64.89 78 LEU L CA 1
ATOM 583 C C . LEU A 1 78 ? -35.373 -8.809 -29.917 1.00 64.86 78 LEU L C 1
ATOM 584 O O . LEU A 1 78 ? -35.938 -7.948 -29.216 1.00 67.01 78 LEU L O 1
ATOM 589 N N . GLU A 1 79 ? -35.858 -10.026 -30.144 1.00 65.87 79 GLU L N 1
ATOM 590 C CA . GLU A 1 79 ? -37.149 -10.509 -29.598 1.00 68.38 79 GLU L CA 1
ATOM 591 C C . GLU A 1 79 ? -36.868 -11.737 -28.732 1.00 62.07 79 GLU L C 1
ATOM 592 O O . GLU A 1 79 ? -36.009 -12.564 -29.115 1.00 58.37 79 GLU L O 1
ATOM 598 N N . ILE A 1 80 ? -37.528 -11.803 -27.575 1.00 57.65 80 ILE L N 1
ATOM 599 C CA . ILE A 1 80 ? -37.625 -13.035 -26.742 1.00 57.69 80 ILE L CA 1
ATOM 600 C C . ILE A 1 80 ? -39.087 -13.478 -26.776 1.00 54.73 80 ILE L C 1
ATOM 601 O O . ILE A 1 80 ? -39.963 -12.649 -26.441 1.00 57.53 80 ILE L O 1
ATOM 606 N N . SER A 1 81 ? -39.326 -14.715 -27.220 1.00 57.48 81 SER L N 1
ATOM 607 C CA . SER A 1 81 ? -40.679 -15.304 -27.412 1.00 55.62 81 SER L CA 1
ATOM 608 C C . SER A 1 81 ? -41.410 -15.337 -26.066 1.00 55.68 81 SER L C 1
ATOM 609 O O . SER A 1 81 ? -42.470 -14.681 -25.958 1.00 56.87 81 SER L O 1
ATOM 612 N N . ARG A 1 82 ? -40.820 -16.050 -25.098 1.00 59.76 82 ARG L N 1
ATOM 613 C CA . ARG A 1 82 ? -41.220 -16.126 -23.664 1.00 59.94 82 ARG L CA 1
ATOM 614 C C . ARG A 1 82 ? -39.983 -15.895 -22.784 1.00 54.56 82 ARG L C 1
ATOM 615 O O . ARG A 1 82 ? -39.086 -16.754 -22.791 1.00 53.14 82 ARG L O 1
ATOM 623 N N . VAL A 1 83 ? -39.945 -14.790 -22.031 1.00 56.53 83 VAL L N 1
ATOM 624 C CA . VAL A 1 83 ? -38.801 -14.419 -21.134 1.00 53.37 83 VAL L CA 1
ATOM 625 C C . VAL A 1 83 ? -38.649 -15.477 -20.031 1.00 48.50 83 VAL L C 1
ATOM 626 O O . VAL A 1 83 ? -39.671 -15.809 -19.391 1.00 51.87 83 VAL L O 1
ATOM 630 N N . GLU A 1 84 ? -37.427 -15.969 -19.796 1.00 41.70 84 GLU L N 1
ATOM 631 C CA . GLU A 1 84 ? -37.108 -16.770 -18.584 1.00 40.09 84 GLU L CA 1
ATOM 632 C C . GLU A 1 84 ? -36.320 -15.930 -17.561 1.00 44.49 84 GLU L C 1
ATOM 633 O O . GLU A 1 84 ? -35.771 -14.861 -17.938 1.00 44.15 84 GLU L O 1
ATOM 639 N N . ALA A 1 85 ? -36.278 -16.393 -16.304 1.00 40.63 85 ALA L N 1
ATOM 640 C CA . ALA A 1 85 ? -35.692 -15.685 -15.143 1.00 37.17 85 ALA L CA 1
ATOM 641 C C . ALA A 1 85 ? -34.249 -15.292 -15.470 1.00 38.62 85 ALA L C 1
ATOM 642 O O . ALA A 1 85 ? -33.863 -14.138 -15.182 1.00 35.98 85 ALA L O 1
ATOM 644 N N . GLU A 1 86 ? -33.507 -16.196 -16.112 1.00 41.10 86 GLU L N 1
ATOM 645 C CA . GLU A 1 86 ? -32.048 -16.062 -16.382 1.00 43.39 86 GLU L CA 1
ATOM 646 C C . GLU A 1 86 ? -31.792 -15.109 -17.558 1.00 39.18 86 GLU L C 1
ATOM 647 O O . GLU A 1 86 ? -30.615 -14.921 -17.876 1.00 37.29 86 GLU L O 1
ATOM 653 N N . ASP A 1 87 ? -32.832 -14.554 -18.194 1.00 37.29 87 ASP L N 1
ATOM 654 C CA . ASP A 1 87 ? -32.661 -13.685 -19.391 1.00 37.43 87 ASP L CA 1
ATOM 655 C C . ASP A 1 87 ? -32.413 -12.234 -18.961 1.00 35.84 87 ASP L C 1
ATOM 656 O O . ASP A 1 87 ? -32.278 -11.359 -19.850 1.00 34.99 87 ASP L O 1
ATOM 661 N N . LEU A 1 88 ? -32.398 -11.972 -17.655 1.00 35.54 88 LEU L N 1
ATOM 662 C CA . LEU A 1 88 ? -32.307 -10.585 -17.129 1.00 34.65 88 LEU L CA 1
ATOM 663 C C . LEU A 1 88 ? -30.878 -10.093 -17.307 1.00 34.15 88 LEU L C 1
ATOM 664 O O . LEU A 1 88 ? -29.951 -10.924 -17.384 1.00 33.34 88 LEU L O 1
ATOM 669 N N . GLY A 1 89 ? -30.720 -8.771 -17.338 1.00 37.69 89 GLY L N 1
ATOM 670 C CA . GLY A 1 89 ? -29.415 -8.102 -17.472 1.00 35.97 89 GLY L CA 1
ATOM 671 C C . GLY A 1 89 ? -29.536 -6.928 -18.420 1.00 36.42 89 GLY L C 1
ATOM 672 O O . GLY A 1 89 ? -30.667 -6.544 -18.765 1.00 35.45 89 GLY L O 1
ATOM 673 N N . VAL A 1 90 ? -28.408 -6.408 -18.879 1.00 38.50 90 VAL L N 1
ATOM 674 C CA . VAL A 1 90 ? -28.399 -5.314 -19.883 1.00 37.12 90 VAL L CA 1
ATOM 675 C C . VAL A 1 90 ? -28.020 -5.898 -21.245 1.00 36.17 90 VAL L C 1
ATOM 676 O O . VAL A 1 90 ? -26.926 -6.428 -21.387 1.00 33.48 90 VAL L O 1
ATOM 680 N N . TYR A 1 91 ? -28.901 -5.698 -22.208 1.00 38.59 91 TYR L N 1
ATOM 681 C CA . TYR A 1 91 ? -28.716 -6.039 -23.637 1.00 39.13 91 TYR L CA 1
ATOM 682 C C . TYR A 1 91 ? -28.129 -4.829 -24.349 1.00 36.88 91 TYR L C 1
ATOM 683 O O . TYR A 1 91 ? -28.687 -3.730 -24.220 1.00 39.81 91 TYR L O 1
ATOM 692 N N . TYR A 1 92 ? -26.993 -5.040 -25.003 1.00 42.39 92 TYR L N 1
ATOM 693 C CA . TYR A 1 92 ? -26.255 -4.028 -25.797 1.00 44.53 92 TYR L CA 1
ATOM 694 C C . TYR A 1 92 ? -26.287 -4.461 -27.262 1.00 43.26 92 TYR L C 1
ATOM 695 O O . TYR A 1 92 ? -25.935 -5.632 -27.523 1.00 49.04 92 TYR L O 1
ATOM 704 N N . CYS A 1 93 ? -26.684 -3.566 -28.165 1.00 47.03 93 CYS L N 1
ATOM 705 C CA . CYS A 1 93 ? -26.331 -3.675 -29.609 1.00 47.07 93 CYS L CA 1
ATOM 706 C C . CYS A 1 93 ? -25.008 -2.964 -29.846 1.00 46.13 93 CYS L C 1
ATOM 707 O O . CYS A 1 93 ? -24.706 -1.958 -29.154 1.00 44.03 93 CYS L O 1
ATOM 710 N N . TRP A 1 94 ? -24.221 -3.495 -30.770 1.00 47.25 94 TRP L N 1
ATOM 711 C CA . TRP A 1 94 ? -23.055 -2.748 -31.280 1.00 46.00 94 TRP L CA 1
ATOM 712 C C . TRP A 1 94 ? -22.740 -3.118 -32.727 1.00 46.88 94 TRP L C 1
ATOM 713 O O . TRP A 1 94 ? -23.058 -4.264 -33.140 1.00 49.68 94 TRP L O 1
ATOM 724 N N . GLN A 1 95 ? -22.131 -2.160 -33.431 1.00 46.62 95 GLN L N 1
ATOM 725 C CA . GLN A 1 95 ? -21.796 -2.229 -34.882 1.00 48.29 95 GLN L CA 1
ATOM 726 C C . GLN A 1 95 ? -20.270 -2.327 -35.068 1.00 46.43 95 GLN L C 1
ATOM 727 O O . GLN A 1 95 ? -19.512 -1.531 -34.478 1.00 48.28 95 GLN L O 1
ATOM 733 N N . GLY A 1 96 ? -19.833 -3.331 -35.825 1.00 45.02 96 GLY L N 1
ATOM 734 C CA . GLY A 1 96 ? -18.441 -3.513 -36.279 1.00 47.36 96 GLY L CA 1
ATOM 735 C C . GLY A 1 96 ? -18.273 -3.189 -37.769 1.00 48.60 96 GLY L C 1
ATOM 736 O O . GLY A 1 96 ? -17.206 -3.498 -38.328 1.00 45.64 96 GLY L O 1
ATOM 737 N N . THR A 1 97 ? -19.257 -2.548 -38.398 1.00 51.66 97 THR L N 1
ATOM 738 C CA . THR A 1 97 ? -19.174 -2.148 -39.827 1.00 57.59 97 THR L CA 1
ATOM 739 C C . THR A 1 97 ? -18.238 -0.941 -39.941 1.00 62.69 97 THR L C 1
ATOM 740 O O . THR A 1 97 ? -17.273 -1.040 -40.711 1.00 65.78 97 THR L O 1
ATOM 744 N N . HIS A 1 98 ? -18.505 0.135 -39.195 1.00 58.20 98 HIS L N 1
ATOM 745 C CA . HIS A 1 98 ? -17.840 1.458 -39.337 1.00 62.48 98 HIS L CA 1
ATOM 746 C C . HIS A 1 98 ? -16.828 1.708 -38.211 1.00 61.06 98 HIS L C 1
ATOM 747 O O . HIS A 1 98 ? -17.033 1.199 -37.082 1.00 57.82 98 HIS L O 1
ATOM 754 N N . LEU A 1 99 ? -15.774 2.468 -38.521 1.00 56.51 99 LEU L N 1
ATOM 755 C CA . LEU A 1 99 ? -14.705 2.867 -37.568 1.00 53.76 99 LEU L CA 1
ATOM 756 C C . LEU A 1 99 ? -14.957 4.307 -37.122 1.00 56.66 99 LEU L C 1
ATOM 757 O O . LEU A 1 99 ? -15.338 5.144 -37.936 1.00 62.87 99 LEU L O 1
ATOM 762 N N . PRO A 1 100 ? -14.871 4.635 -35.808 1.00 58.15 100 PRO L N 1
ATOM 763 C CA . PRO A 1 100 ? -14.666 3.648 -34.743 1.00 52.27 100 PRO L CA 1
ATOM 764 C C . PRO A 1 100 ? -15.944 2.837 -34.478 1.00 45.39 100 PRO L C 1
ATOM 765 O O . PRO A 1 100 ? -17.023 3.346 -34.740 1.00 48.96 100 PRO L O 1
ATOM 769 N N . HIS A 1 101 ? -15.782 1.602 -33.994 1.00 40.61 101 HIS L N 1
ATOM 770 C CA . HIS A 1 101 ? -16.888 0.700 -33.593 1.00 44.13 101 HIS L CA 1
ATOM 771 C C . HIS A 1 101 ? -17.590 1.362 -32.408 1.00 42.08 101 HIS L C 1
ATOM 772 O O . HIS A 1 101 ? -16.893 1.986 -31.600 1.00 43.24 101 HIS L O 1
ATOM 779 N N . THR A 1 102 ? -18.914 1.284 -32.366 1.00 44.85 102 THR L N 1
ATOM 780 C CA . THR A 1 102 ? -19.766 2.017 -31.403 1.00 43.34 102 THR L CA 1
ATOM 781 C C . THR A 1 102 ? -20.847 1.086 -30.843 1.00 44.53 102 THR L C 1
ATOM 782 O O . THR A 1 102 ? -21.377 0.239 -31.605 1.00 46.00 102 THR L O 1
ATOM 786 N N . PHE A 1 103 ? -21.178 1.272 -29.564 1.00 44.07 103 PHE L N 1
ATOM 787 C CA . PHE A 1 103 ? -22.162 0.460 -28.804 1.00 39.95 103 PHE L CA 1
ATOM 788 C C . PHE A 1 103 ? -23.395 1.291 -28.494 1.00 35.22 103 PHE L C 1
ATOM 789 O O . PHE A 1 103 ? -23.242 2.458 -28.192 1.00 39.38 103 PHE L O 1
ATOM 797 N N . GLY A 1 104 ? -24.584 0.694 -28.563 1.00 35.16 104 GLY L N 1
ATOM 798 C CA . GLY A 1 104 ? -25.798 1.266 -27.946 1.00 36.88 104 GLY L CA 1
ATOM 799 C C . GLY A 1 104 ? -25.649 1.472 -26.432 1.00 35.87 104 GLY L C 1
ATOM 800 O O . GLY A 1 104 ? -24.694 0.952 -25.835 1.00 36.88 104 GLY L O 1
ATOM 801 N N . GLY A 1 105 ? -26.551 2.259 -25.837 1.00 40.88 105 GLY L N 1
ATOM 802 C CA . GLY A 1 105 ? -26.547 2.616 -24.401 1.00 41.84 105 GLY L CA 1
ATOM 803 C C . GLY A 1 105 ? -26.976 1.463 -23.504 1.00 43.86 105 GLY L C 1
ATOM 804 O O . GLY A 1 105 ? -26.727 1.530 -22.288 1.00 44.33 105 GLY L O 1
ATOM 805 N N . GLY A 1 106 ? -27.603 0.432 -24.067 1.00 46.26 106 GLY L N 1
ATOM 806 C CA . GLY A 1 106 ? -28.118 -0.713 -23.303 1.00 46.48 106 GLY L CA 1
ATOM 807 C C . GLY A 1 106 ? -29.601 -0.577 -23.021 1.00 44.96 106 GLY L C 1
ATOM 808 O O . GLY A 1 106 ? -30.092 0.562 -22.832 1.00 45.64 106 GLY L O 1
ATOM 809 N N . THR A 1 107 ? -30.292 -1.712 -23.044 1.00 47.41 107 THR L N 1
ATOM 810 C CA . THR A 1 107 ? -31.655 -1.908 -22.492 1.00 44.30 107 THR L CA 1
ATOM 811 C C . THR A 1 107 ? -31.533 -2.898 -21.325 1.00 40.27 107 THR L C 1
ATOM 812 O O . THR A 1 107 ? -31.112 -4.050 -21.552 1.00 38.28 107 THR L O 1
ATOM 816 N N . LYS A 1 108 ? -31.924 -2.479 -20.131 1.00 36.58 108 LYS L N 1
ATOM 817 C CA . LYS A 1 108 ? -31.941 -3.368 -18.941 1.00 36.59 108 LYS L CA 1
ATOM 818 C C . LYS A 1 108 ? -33.260 -4.144 -18.919 1.00 37.62 108 LYS L C 1
ATOM 819 O O . LYS A 1 108 ? -34.340 -3.482 -18.843 1.00 40.11 108 LYS L O 1
ATOM 825 N N . LEU A 1 109 ? -33.170 -5.478 -18.962 1.00 37.86 109 LEU L N 1
ATOM 826 C CA . LEU A 1 109 ? -34.347 -6.377 -18.837 1.00 38.54 109 LEU L CA 1
ATOM 827 C C . LEU A 1 109 ? -34.471 -6.740 -17.359 1.00 34.19 109 LEU L C 1
ATOM 828 O O . LEU A 1 109 ? -33.516 -7.267 -16.794 1.00 37.70 109 LEU L O 1
ATOM 833 N N . GLU A 1 110 ? -35.572 -6.321 -16.755 1.00 33.53 110 GLU L N 1
ATOM 834 C CA . GLU A 1 110 ? -35.933 -6.580 -15.342 1.00 37.88 110 GLU L CA 1
ATOM 835 C C . GLU A 1 110 ? -37.115 -7.541 -15.358 1.00 38.85 110 GLU L C 1
ATOM 836 O O . GLU A 1 110 ? -37.963 -7.416 -16.260 1.00 38.48 110 GLU L O 1
ATOM 842 N N . ILE A 1 111 ? -37.150 -8.454 -14.391 1.00 37.81 111 ILE L N 1
ATOM 843 C CA . ILE A 1 111 ? -38.220 -9.471 -14.250 1.00 37.39 111 ILE L CA 1
ATOM 844 C C . ILE A 1 111 ? -39.219 -8.967 -13.210 1.00 35.72 111 ILE L C 1
ATOM 845 O O . ILE A 1 111 ? -38.795 -8.555 -12.109 1.00 35.53 111 ILE L O 1
ATOM 850 N N . LYS A 1 112 ? -40.494 -8.944 -13.596 1.00 36.65 112 LYS L N 1
ATOM 851 C CA . LYS A 1 112 ? -41.652 -8.807 -12.683 1.00 37.15 112 LYS L CA 1
ATOM 852 C C . LYS A 1 112 ? -42.014 -10.172 -12.077 1.00 33.58 112 LYS L C 1
ATOM 853 O O . LYS A 1 112 ? -41.988 -11.181 -12.791 1.00 36.54 112 LYS L O 1
ATOM 859 N N . ARG A 1 113 ? -42.359 -10.198 -10.797 1.00 30.22 113 ARG L N 1
ATOM 860 C CA . ARG A 1 113 ? -42.818 -11.417 -10.107 1.00 27.89 113 ARG L CA 1
ATOM 861 C C . ARG A 1 113 ? -43.702 -11.015 -8.922 1.00 28.85 113 ARG L C 1
ATOM 862 O O . ARG A 1 113 ? -43.875 -9.837 -8.667 1.00 33.72 113 ARG L O 1
ATOM 870 N N . THR A 1 114 ? -44.183 -11.994 -8.204 1.00 28.58 114 THR L N 1
ATOM 871 C CA . THR A 1 114 ? -45.101 -11.796 -7.054 1.00 28.94 114 THR L CA 1
ATOM 872 C C . THR A 1 114 ? -44.330 -11.184 -5.890 1.00 30.18 114 THR L C 1
ATOM 873 O O . THR A 1 114 ? -43.075 -11.364 -5.775 1.00 28.64 114 THR L O 1
ATOM 877 N N . VAL A 1 115 ? -45.059 -10.577 -4.968 1.00 28.46 115 VAL L N 1
ATOM 878 C CA . VAL A 1 115 ? -44.440 -10.036 -3.733 1.00 27.46 115 VAL L CA 1
ATOM 879 C C . VAL A 1 115 ? -43.795 -11.212 -2.989 1.00 29.37 115 VAL L C 1
ATOM 880 O O . VAL A 1 115 ? -44.399 -12.257 -2.906 1.00 28.77 115 VAL L O 1
ATOM 884 N N . ALA A 1 116 ? -42.590 -11.025 -2.472 1.00 27.25 116 ALA L N 1
ATOM 885 C CA . ALA A 1 116 ? -41.905 -11.948 -1.549 1.00 27.08 116 ALA L CA 1
ATOM 886 C C . ALA A 1 116 ? -41.321 -11.109 -0.421 1.00 27.71 116 ALA L C 1
ATOM 887 O O . ALA A 1 116 ? -40.532 -10.188 -0.677 1.00 25.75 116 ALA L O 1
ATOM 889 N N . ALA A 1 117 ? -41.745 -11.424 0.796 1.00 25.55 117 ALA L N 1
ATOM 890 C CA . ALA A 1 117 ? -41.268 -10.790 2.027 1.00 27.06 117 ALA L CA 1
ATOM 891 C C . ALA A 1 117 ? -39.838 -11.253 2.277 1.00 25.49 117 ALA L C 1
ATOM 892 O O . ALA A 1 117 ? -39.478 -12.385 1.976 1.00 24.84 117 ALA L O 1
ATOM 894 N N . PRO A 1 118 ? -38.993 -10.400 2.859 1.00 24.30 118 PRO L N 1
ATOM 895 C CA . PRO A 1 118 ? -37.648 -10.811 3.229 1.00 26.33 118 PRO L CA 1
ATOM 896 C C . PRO A 1 118 ? -37.619 -11.784 4.410 1.00 27.02 118 PRO L C 1
ATOM 897 O O . PRO A 1 118 ? -38.461 -11.695 5.301 1.00 28.73 118 PRO L O 1
ATOM 901 N N . SER A 1 119 ? -36.605 -12.646 4.413 1.00 28.33 119 SER L N 1
ATOM 902 C CA . SER A 1 119 ? -36.115 -13.369 5.608 1.00 29.06 119 SER L CA 1
ATOM 903 C C . SER A 1 119 ? -35.097 -12.456 6.276 1.00 26.94 119 SER L C 1
ATOM 904 O O . SER A 1 119 ? -34.206 -12.023 5.585 1.00 29.24 119 SER L O 1
ATOM 907 N N . VAL A 1 120 ? -35.241 -12.173 7.567 1.00 27.05 120 VAL L N 1
ATOM 908 C CA . VAL A 1 120 ? -34.363 -11.188 8.241 1.00 25.58 120 VAL L CA 1
ATOM 909 C C . VAL A 1 120 ? -33.464 -11.909 9.227 1.00 26.66 120 VAL L C 1
ATOM 910 O O . VAL A 1 120 ? -33.992 -12.534 10.178 1.00 28.81 120 VAL L O 1
ATOM 914 N N . PHE A 1 121 ? -32.158 -11.642 9.089 1.00 24.36 121 PHE L N 1
ATOM 915 C CA . PHE A 1 121 ? -31.090 -12.276 9.889 1.00 27.58 121 PHE L CA 1
ATOM 916 C C . PHE A 1 121 ? -30.249 -11.145 10.480 1.00 30.38 121 PHE L C 1
ATOM 917 O O . PHE A 1 121 ? -30.157 -10.055 9.880 1.00 28.22 121 PHE L O 1
ATOM 925 N N . ILE A 1 122 ? -29.727 -11.376 11.675 1.00 28.21 122 ILE L N 1
ATOM 926 C CA . ILE A 1 122 ? -28.786 -10.414 12.309 1.00 26.57 122 ILE L CA 1
ATOM 927 C C . ILE A 1 122 ? -27.559 -11.168 12.807 1.00 28.64 122 ILE L C 1
ATOM 928 O O . ILE A 1 122 ? -27.698 -12.337 13.317 1.00 29.14 122 ILE L O 1
ATOM 933 N N . PHE A 1 123 ? -26.403 -10.527 12.670 1.00 29.04 123 PHE L N 1
ATOM 934 C CA . PHE A 1 123 ? -25.066 -11.101 12.997 1.00 28.27 123 PHE L CA 1
ATOM 935 C C . PHE A 1 123 ? -24.357 -10.140 13.932 1.00 30.66 123 PHE L C 1
ATOM 936 O O . PHE A 1 123 ? -24.100 -9.001 13.536 1.00 25.19 123 PHE L O 1
ATOM 944 N N . PRO A 1 124 ? -24.124 -10.530 15.203 1.00 30.85 124 PRO L N 1
ATOM 945 C CA . PRO A 1 124 ? -23.304 -9.728 16.095 1.00 29.53 124 PRO L CA 1
ATOM 946 C C . PRO A 1 124 ? -21.918 -9.593 15.497 1.00 31.92 124 PRO L C 1
ATOM 947 O O . PRO A 1 124 ? -21.554 -10.337 14.590 1.00 29.35 124 PRO L O 1
ATOM 951 N N . PRO A 1 125 ? -21.106 -8.667 16.030 1.00 29.79 125 PRO L N 1
ATOM 952 C CA . PRO A 1 125 ? -19.701 -8.590 15.646 1.00 30.94 125 PRO L CA 1
ATOM 953 C C . PRO A 1 125 ? -18.972 -9.906 15.977 1.00 31.58 125 PRO L C 1
ATOM 954 O O . PRO A 1 125 ? -19.283 -10.522 16.975 1.00 31.41 125 PRO L O 1
ATOM 958 N N . SER A 1 126 ? -18.002 -10.294 15.152 1.00 32.16 126 SER L N 1
ATOM 959 C CA . SER A 1 126 ? -17.036 -11.385 15.486 1.00 36.81 126 SER L CA 1
ATOM 960 C C . SER A 1 126 ? -16.178 -10.988 16.699 1.00 37.33 126 SER L C 1
ATOM 961 O O . SER A 1 126 ? -15.940 -9.763 16.939 1.00 32.55 126 SER L O 1
ATOM 964 N N . ASP A 1 127 ? -15.650 -11.977 17.416 1.00 40.59 127 ASP L N 1
ATOM 965 C CA . ASP A 1 127 ? -14.698 -11.696 18.524 1.00 47.27 127 ASP L CA 1
ATOM 966 C C . ASP A 1 127 ? -13.385 -11.164 17.944 1.00 38.64 127 ASP L C 1
ATOM 967 O O . ASP A 1 127 ? -12.798 -10.294 18.589 1.00 42.15 127 ASP L O 1
ATOM 972 N N . GLU A 1 128 ? -12.995 -11.587 16.743 1.00 43.46 128 GLU L N 1
ATOM 973 C CA . GLU A 1 128 ? -11.770 -11.096 16.047 1.00 41.88 128 GLU L CA 1
ATOM 974 C C . GLU A 1 128 ? -11.890 -9.590 15.777 1.00 39.42 128 GLU L C 1
ATOM 975 O O . GLU A 1 128 ? -10.889 -8.866 15.905 1.00 39.10 128 GLU L O 1
ATOM 981 N N . GLN A 1 129 ? -13.069 -9.105 15.395 1.00 35.90 129 GLN L N 1
ATOM 982 C CA . GLN A 1 129 ? -13.212 -7.659 15.116 1.00 31.50 129 GLN L CA 1
ATOM 983 C C . GLN A 1 129 ? -13.169 -6.911 16.452 1.00 27.99 129 GLN L C 1
ATOM 984 O O . GLN A 1 129 ? -12.467 -5.881 16.528 1.00 35.18 129 GLN L O 1
ATOM 990 N N . LEU A 1 130 ? -13.882 -7.396 17.465 1.00 32.43 130 LEU L N 1
ATOM 991 C CA . LEU A 1 130 ? -13.994 -6.702 18.778 1.00 35.64 130 LEU L CA 1
ATOM 992 C C . LEU A 1 130 ? -12.596 -6.473 19.358 1.00 41.43 130 LEU L C 1
ATOM 993 O O . LEU A 1 130 ? -12.348 -5.349 19.819 1.00 42.84 130 LEU L O 1
ATOM 998 N N . LYS A 1 131 ? -11.705 -7.462 19.253 1.00 45.70 131 LYS L N 1
ATOM 999 C CA . LYS A 1 131 ? -10.287 -7.363 19.709 1.00 52.40 131 LYS L CA 1
ATOM 1000 C C . LYS A 1 131 ? -9.605 -6.158 19.059 1.00 48.04 131 LYS L C 1
ATOM 1001 O O . LYS A 1 131 ? -8.802 -5.521 19.738 1.00 50.18 131 LYS L O 1
ATOM 1007 N N . SER A 1 132 ? -9.908 -5.871 17.795 1.00 48.90 132 SER L N 1
ATOM 1008 C CA . SER A 1 132 ? -9.351 -4.725 17.034 1.00 46.75 132 SER L CA 1
ATOM 1009 C C . SER A 1 132 ? -10.021 -3.405 17.450 1.00 44.56 132 SER L C 1
ATOM 1010 O O . SER A 1 132 ? -9.554 -2.371 16.998 1.00 48.25 132 SER L O 1
ATOM 1013 N N . GLY A 1 133 ? -11.064 -3.429 18.284 1.00 48.49 133 GLY L N 1
ATOM 1014 C CA . GLY A 1 133 ? -11.684 -2.226 18.878 1.00 50.74 133 GLY L CA 1
ATOM 1015 C C . GLY A 1 133 ? -12.825 -1.643 18.048 1.00 48.76 133 GLY L C 1
ATOM 1016 O O . GLY A 1 133 ? -13.228 -0.496 18.316 1.00 42.03 133 GLY L O 1
ATOM 1017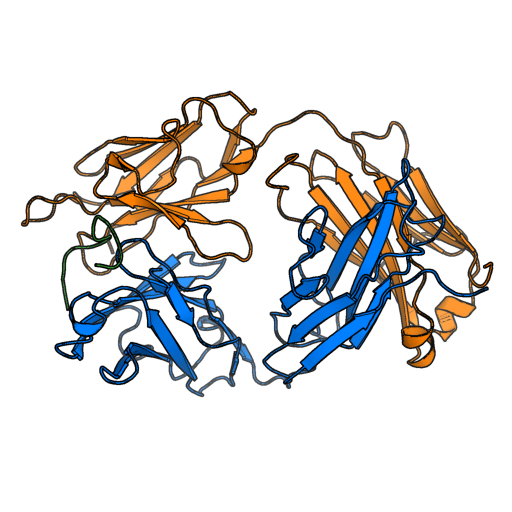 N N . THR A 1 134 ? -13.373 -2.398 17.095 1.00 45.89 134 THR L N 1
ATOM 1018 C CA . THR A 1 134 ? -14.554 -1.982 16.292 1.00 43.11 134 THR L CA 1
ATOM 1019 C C . THR A 1 134 ? -15.618 -3.074 16.395 1.00 39.38 134 THR L C 1
ATOM 1020 O O . THR A 1 134 ? -15.278 -4.243 16.636 1.00 36.37 134 THR L O 1
ATOM 1024 N N . ALA A 1 135 ? -16.882 -2.691 16.281 1.00 37.29 135 ALA L N 1
ATOM 1025 C CA . ALA A 1 135 ? -18.017 -3.633 16.293 1.00 37.88 135 ALA L CA 1
ATOM 1026 C C . ALA A 1 135 ? -18.890 -3.294 15.096 1.00 39.11 135 ALA L C 1
ATOM 1027 O O . ALA A 1 135 ? -19.385 -2.130 15.076 1.00 35.31 135 ALA L O 1
ATOM 1029 N N . SER A 1 136 ? -19.003 -4.235 14.144 1.00 33.71 136 SER L N 1
ATOM 1030 C CA . SER A 1 136 ? -19.916 -4.175 12.974 1.00 33.47 136 SER L CA 1
ATOM 1031 C C . SER A 1 136 ? -21.041 -5.177 13.208 1.00 31.53 136 SER L C 1
ATOM 1032 O O . SER A 1 136 ? -20.725 -6.366 13.480 1.00 30.09 136 SER L O 1
ATOM 1035 N N . VAL A 1 137 ? -22.284 -4.692 13.225 1.00 29.94 137 VAL L N 1
ATOM 1036 C CA . VAL A 1 137 ? -23.514 -5.529 13.295 1.00 28.98 137 VAL L CA 1
ATOM 1037 C C . VAL A 1 137 ? -24.153 -5.571 11.907 1.00 27.92 137 VAL L C 1
ATOM 1038 O O . VAL A 1 137 ? -24.405 -4.519 11.314 1.00 28.50 137 VAL L O 1
ATOM 1042 N N . VAL A 1 138 ? -24.454 -6.769 11.424 1.00 26.13 138 VAL L N 1
ATOM 1043 C CA . VAL A 1 138 ? -24.939 -6.949 10.042 1.00 27.34 138 VAL L CA 1
ATOM 1044 C C . VAL A 1 138 ? -26.373 -7.472 10.130 1.00 27.13 138 VAL L C 1
ATOM 1045 O O . VAL A 1 138 ? -26.648 -8.445 10.857 1.00 27.73 138 VAL L O 1
ATOM 1049 N N . CYS A 1 139 ? -27.259 -6.744 9.491 1.00 25.91 139 CYS L N 1
ATOM 1050 C CA . CYS A 1 139 ? -28.670 -7.128 9.236 1.00 26.59 139 CYS L CA 1
ATOM 1051 C C . CYS A 1 139 ? -28.777 -7.556 7.780 1.00 27.01 139 CYS L C 1
ATOM 1052 O O . CYS A 1 139 ? -28.437 -6.740 6.879 1.00 25.25 139 CYS L O 1
ATOM 1055 N N . LEU A 1 140 ? -29.236 -8.785 7.535 1.00 26.94 140 LEU L N 1
ATOM 1056 C CA . LEU A 1 140 ? -29.406 -9.332 6.173 1.00 22.97 140 LEU L CA 1
ATOM 1057 C C . LEU A 1 140 ? -30.917 -9.503 5.887 1.00 24.01 140 LEU L C 1
ATOM 1058 O O . LEU A 1 140 ? -31.615 -10.093 6.724 1.00 23.01 140 LEU L O 1
ATOM 1063 N N . LEU A 1 141 ? -31.392 -8.976 4.763 1.00 23.51 141 LEU L N 1
ATOM 1064 C CA . LEU A 1 141 ? -32.771 -9.157 4.2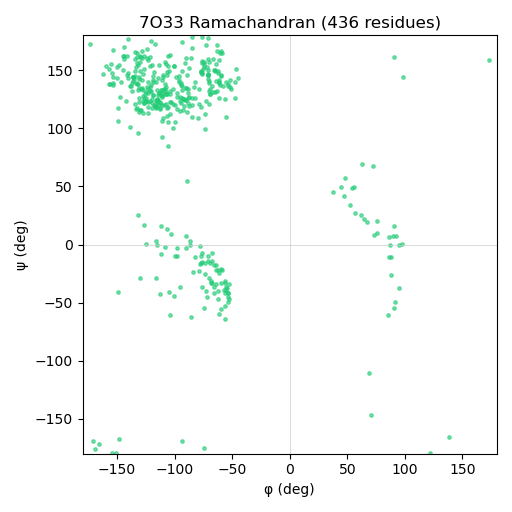41 1.00 24.06 141 LEU L CA 1
ATOM 1065 C C . LEU A 1 141 ? -32.619 -10.043 2.999 1.00 27.21 141 LEU L C 1
ATOM 1066 O O . LEU A 1 141 ? -32.063 -9.566 1.984 1.00 24.43 141 LEU L O 1
ATOM 1071 N N . ASN A 1 142 ? -33.045 -11.301 3.061 1.00 29.61 142 ASN L N 1
ATOM 1072 C CA . ASN A 1 142 ? -32.779 -12.232 1.941 1.00 27.72 142 ASN L CA 1
ATOM 1073 C C . ASN A 1 142 ? -34.038 -12.438 1.121 1.00 27.39 142 ASN L C 1
ATOM 1074 O O . ASN A 1 142 ? -35.088 -12.652 1.761 1.00 23.27 142 ASN L O 1
ATOM 1079 N N . ASN A 1 143 ? -33.884 -12.321 -0.218 1.00 24.16 143 ASN L N 1
ATOM 1080 C CA . ASN A 1 143 ? -34.766 -12.869 -1.266 1.00 28.35 143 ASN L CA 1
ATOM 1081 C C . ASN A 1 143 ? -36.156 -12.240 -1.163 1.00 29.29 143 ASN L C 1
ATOM 1082 O O . ASN A 1 143 ? -37.149 -12.980 -0.856 1.00 32.13 143 ASN L O 1
ATOM 1087 N N . PHE A 1 144 ? -36.247 -10.950 -1.479 1.00 24.95 144 PHE L N 1
ATOM 1088 C CA . PHE A 1 144 ? -37.528 -10.220 -1.358 1.00 23.18 144 PHE L CA 1
ATOM 1089 C C . PHE A 1 144 ? -37.815 -9.555 -2.679 1.00 23.75 144 PHE L C 1
ATOM 1090 O O . PHE A 1 144 ? -36.893 -9.429 -3.525 1.00 25.80 144 PHE L O 1
ATOM 1098 N N . TYR A 1 145 ? -39.082 -9.168 -2.871 1.00 25.01 145 TYR L N 1
ATOM 1099 C CA . TYR A 1 145 ? -39.525 -8.458 -4.087 1.00 27.75 145 TYR L CA 1
ATOM 1100 C C . TYR A 1 145 ? -40.772 -7.689 -3.694 1.00 27.50 145 TYR L C 1
ATOM 1101 O O . TYR A 1 145 ? -41.614 -8.276 -3.010 1.00 30.45 145 TYR L O 1
ATOM 1110 N N . PRO A 1 146 ? -40.975 -6.420 -4.132 1.00 29.78 146 PRO L N 1
ATOM 1111 C CA . PRO A 1 146 ? -40.021 -5.681 -4.954 1.00 30.24 146 PRO L CA 1
ATOM 1112 C C . PRO A 1 146 ? -38.800 -5.180 -4.166 1.00 27.83 146 PRO L C 1
ATOM 1113 O O . PRO A 1 146 ? -38.634 -5.499 -2.993 1.00 23.60 146 PRO L O 1
ATOM 1117 N N . ARG A 1 147 ? -37.964 -4.425 -4.854 1.00 27.13 147 ARG L N 1
ATOM 1118 C CA . ARG A 1 147 ? -36.602 -4.037 -4.383 1.00 29.16 147 ARG L CA 1
ATOM 1119 C C . ARG A 1 147 ? -36.649 -3.051 -3.213 1.00 28.80 147 ARG L C 1
ATOM 1120 O O . ARG A 1 147 ? -35.698 -3.070 -2.393 1.00 27.91 147 ARG L O 1
ATOM 1128 N N . GLU A 1 148 ? -37.694 -2.229 -3.124 1.00 26.67 148 GLU L N 1
ATOM 1129 C CA . GLU A 1 148 ? -37.805 -1.177 -2.093 1.00 30.83 148 GLU L CA 1
ATOM 1130 C C . GLU A 1 148 ? -38.016 -1.843 -0.740 1.00 30.39 148 GLU L C 1
ATOM 1131 O O . GLU A 1 148 ? -38.940 -2.622 -0.609 1.00 28.39 148 GLU L O 1
ATOM 1137 N N . ALA A 1 149 ? -37.210 -1.446 0.238 1.00 28.26 149 ALA L N 1
ATOM 1138 C CA . ALA A 1 149 ? -37.197 -1.972 1.607 1.00 26.59 149 ALA L CA 1
ATOM 1139 C C . ALA A 1 149 ? -36.590 -0.922 2.524 1.00 30.58 149 ALA L C 1
ATOM 1140 O O . ALA A 1 149 ? -35.777 -0.107 2.054 1.00 28.38 149 ALA L O 1
ATOM 1142 N N . LYS A 1 150 ? -37.005 -0.919 3.787 1.00 30.93 150 LYS L N 1
ATOM 1143 C CA . LYS A 1 150 ? -36.475 0.051 4.768 1.00 32.06 150 LYS L CA 1
ATOM 1144 C C . LYS A 1 150 ? -35.950 -0.729 5.967 1.00 31.53 150 LYS L C 1
ATOM 1145 O O . LYS A 1 150 ? -36.657 -1.606 6.455 1.00 32.91 150 LYS L O 1
ATOM 1151 N N . VAL A 1 151 ? -34.716 -0.427 6.362 1.00 28.98 151 VAL L N 1
ATOM 1152 C CA . VAL A 1 151 ? -34.042 -0.940 7.574 1.00 29.90 151 VAL L CA 1
ATOM 1153 C C . VAL A 1 151 ? -33.886 0.234 8.541 1.00 28.81 151 VAL L C 1
ATOM 1154 O O . VAL A 1 151 ? -33.485 1.287 8.097 1.00 28.78 151 VAL L O 1
ATOM 1158 N N . GLN A 1 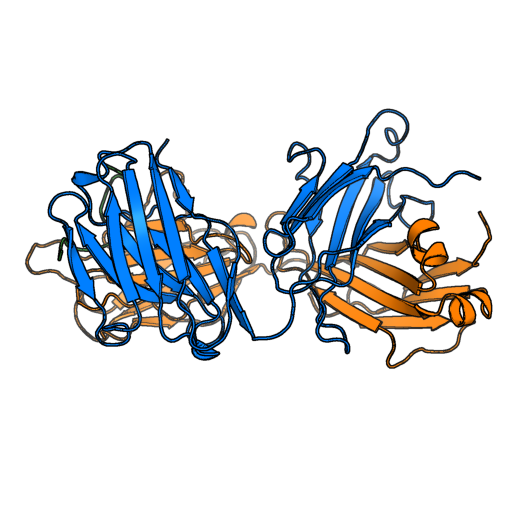152 ? -34.237 0.031 9.808 1.00 32.99 152 GLN L N 1
ATOM 1159 C CA . GLN A 1 152 ? -33.942 0.969 10.907 1.00 33.89 152 GLN L CA 1
ATOM 1160 C C . GLN A 1 152 ? -33.196 0.160 11.956 1.00 34.89 152 GLN L C 1
ATOM 1161 O O . GLN A 1 152 ? -33.649 -0.928 12.313 1.00 35.50 152 GLN L O 1
ATOM 1167 N N . TRP A 1 153 ? -32.083 0.703 12.411 1.00 31.50 153 TRP L N 1
ATOM 1168 C CA . TRP A 1 153 ? -31.307 0.173 13.542 1.00 28.96 153 TRP L CA 1
ATOM 1169 C C . TRP A 1 153 ? -31.829 0.777 14.845 1.00 31.68 153 TRP L C 1
ATOM 1170 O O . TRP A 1 153 ? -32.009 2.027 14.902 1.00 34.82 153 TRP L O 1
ATOM 1181 N N . LYS A 1 154 ? -32.019 -0.090 15.841 1.00 28.51 154 LYS L N 1
ATOM 1182 C CA . LYS A 1 154 ? -32.433 0.268 17.226 1.00 33.83 154 LYS L CA 1
ATOM 1183 C C . LYS A 1 154 ? -31.455 -0.365 18.206 1.00 32.89 154 LYS L C 1
ATOM 1184 O O . LYS A 1 154 ? -31.217 -1.573 18.116 1.00 35.46 154 LYS L O 1
ATOM 1190 N N . VAL A 1 155 ? -30.843 0.463 19.054 1.00 35.60 155 VAL L N 1
ATOM 1191 C CA . VAL A 1 155 ? -29.925 0.014 20.134 1.00 36.73 155 VAL L CA 1
ATOM 1192 C C . VAL A 1 155 ? -30.565 0.383 21.477 1.00 38.79 155 VAL L C 1
ATOM 1193 O O . VAL A 1 155 ? -30.783 1.573 21.692 1.00 38.69 155 VAL L O 1
ATOM 1197 N N . ASP A 1 156 ? -30.852 -0.603 22.320 1.00 37.76 156 ASP L N 1
ATOM 1198 C CA . ASP A 1 156 ? -31.647 -0.411 23.567 1.00 44.02 156 ASP L CA 1
ATOM 1199 C C . ASP A 1 156 ? -32.896 0.415 23.209 1.00 47.56 156 ASP L C 1
ATOM 1200 O O . ASP A 1 156 ? -33.252 1.362 23.954 1.00 43.15 156 ASP L O 1
ATOM 1205 N N . ASN A 1 157 ? -33.500 0.083 22.066 1.00 45.67 157 ASN L N 1
ATOM 1206 C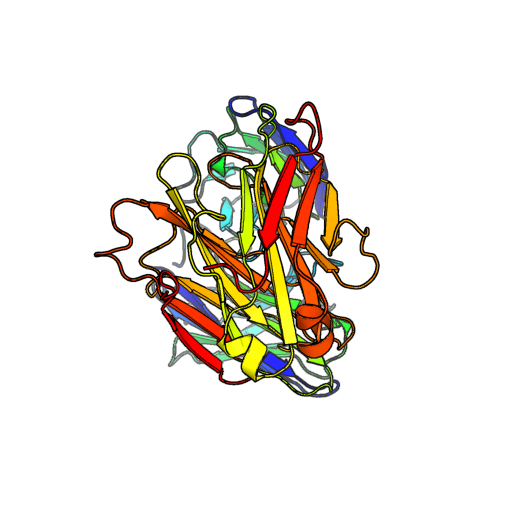 CA . ASN A 1 157 ? -34.788 0.631 21.577 1.00 45.16 157 ASN L CA 1
ATOM 1207 C C . ASN A 1 157 ? -34.620 2.074 21.085 1.00 45.50 157 ASN L C 1
ATOM 1208 O O . ASN A 1 157 ? -35.642 2.695 20.777 1.00 48.82 157 ASN L O 1
ATOM 1213 N N . ALA A 1 158 ? -33.401 2.610 20.990 1.00 40.17 158 ALA L N 1
ATOM 1214 C CA . ALA A 1 158 ? -33.181 3.988 20.505 1.00 38.48 158 ALA L CA 1
ATOM 1215 C C . ALA A 1 158 ? -32.852 3.941 19.008 1.00 41.35 158 ALA L C 1
ATOM 1216 O O . ALA A 1 158 ? -31.929 3.190 18.635 1.00 37.65 158 ALA L O 1
ATOM 1218 N N . LEU A 1 159 ? -33.582 4.708 18.193 1.00 40.55 159 LEU L N 1
ATOM 1219 C CA . LEU A 1 159 ? -33.407 4.760 16.714 1.00 44.25 159 LEU L CA 1
ATOM 1220 C C . LEU A 1 159 ? -32.026 5.337 16.389 1.00 43.06 159 LEU L C 1
ATOM 1221 O O . LEU A 1 159 ? -31.649 6.394 16.949 1.00 41.90 159 LEU L O 1
ATOM 1226 N N . GLN A 1 160 ? -31.284 4.668 15.520 1.00 36.63 160 GLN L N 1
ATOM 1227 C CA . GLN A 1 160 ? -29.913 5.094 15.156 1.00 38.13 160 GLN L CA 1
ATOM 1228 C C . GLN A 1 160 ? -29.979 5.908 13.874 1.00 39.42 160 GLN L C 1
ATOM 1229 O O . GLN A 1 160 ? -30.729 5.527 12.964 1.00 43.24 160 GLN L O 1
ATOM 1235 N N . SER A 1 161 ? -29.175 6.956 13.787 1.00 39.73 161 SER L N 1
ATOM 1236 C CA . SER A 1 161 ? -28.869 7.608 12.490 1.00 39.90 161 SER L CA 1
ATOM 1237 C C . SER A 1 161 ? -27.376 7.904 12.403 1.00 39.93 161 SER L C 1
ATOM 1238 O O . SER A 1 161 ? -26.764 8.208 13.442 1.00 39.87 161 SER L O 1
ATOM 1241 N N . GLY A 1 162 ? -26.804 7.786 11.205 1.00 36.26 162 GLY L N 1
ATOM 1242 C CA . GLY A 1 162 ? -25.463 8.294 10.907 1.00 34.33 162 GLY L CA 1
ATOM 1243 C C . GLY A 1 162 ? -24.371 7.253 11.060 1.00 38.00 162 GLY L C 1
ATOM 1244 O O . GLY A 1 162 ? -23.211 7.625 10.809 1.00 39.80 162 GLY L O 1
ATOM 1245 N N . ASN A 1 163 ? -24.702 6.010 11.447 1.00 36.03 163 ASN L N 1
ATOM 1246 C CA . ASN A 1 163 ? -23.690 4.973 11.800 1.00 35.09 163 ASN L CA 1
ATOM 1247 C C . ASN A 1 163 ? -23.906 3.680 10.992 1.00 33.16 163 ASN L C 1
ATOM 1248 O O . ASN A 1 163 ? -23.282 2.649 11.360 1.00 33.43 163 ASN L O 1
ATOM 1253 N N . SER A 1 164 ? -24.670 3.729 9.901 1.00 35.19 164 SER L N 1
ATOM 1254 C CA . SER A 1 164 ? -24.980 2.522 9.089 1.00 30.51 164 SER L CA 1
ATOM 1255 C C . SER A 1 164 ? -24.747 2.785 7.601 1.00 31.21 164 SER L C 1
ATOM 1256 O O . SER A 1 164 ? -24.817 3.937 7.161 1.00 27.73 164 SER L O 1
ATOM 1259 N N . GLN A 1 165 ? -24.470 1.719 6.855 1.00 26.21 165 GLN L N 1
ATOM 1260 C CA . GLN A 1 165 ? -24.366 1.727 5.373 1.00 27.54 165 GLN L CA 1
ATOM 1261 C C . GLN A 1 165 ? -25.117 0.482 4.885 1.00 25.96 165 GLN L C 1
ATOM 1262 O O . GLN A 1 165 ? -25.022 -0.535 5.581 1.00 24.19 165 GLN L O 1
ATOM 1268 N N . GLU A 1 166 ? -25.868 0.569 3.784 1.00 26.22 166 GLU L N 1
ATOM 1269 C CA . GLU A 1 166 ? -26.535 -0.609 3.175 1.00 25.46 166 GLU L CA 1
ATOM 1270 C C . GLU A 1 166 ? -26.202 -0.630 1.694 1.00 23.24 166 GLU L C 1
ATOM 1271 O O . GLU A 1 166 ? -25.895 0.412 1.141 1.00 24.39 166 GLU L O 1
ATOM 1277 N N . SER A 1 167 ? -26.382 -1.788 1.086 1.00 22.86 167 SER L N 1
ATOM 1278 C CA . SER A 1 167 ? -26.441 -2.000 -0.366 1.00 23.25 167 SER L CA 1
ATOM 1279 C C . SER A 1 167 ? -27.379 -3.168 -0.662 1.00 24.24 167 SER L C 1
ATOM 1280 O O . SER A 1 167 ? -27.606 -4.057 0.216 1.00 23.91 167 SER L O 1
ATOM 1283 N N . VAL A 1 168 ? -27.925 -3.114 -1.860 1.00 25.72 168 VAL L N 1
ATOM 1284 C CA . VAL A 1 168 ? -28.942 -4.065 -2.364 1.00 26.00 168 VAL L CA 1
ATOM 1285 C C . VAL A 1 168 ? -28.231 -4.784 -3.491 1.00 25.90 168 VAL L C 1
ATOM 1286 O O . VAL A 1 168 ? -27.456 -4.124 -4.214 1.00 28.09 168 VAL L O 1
ATOM 1290 N N . THR A 1 169 ? -28.514 -6.078 -3.633 1.00 24.92 169 THR L N 1
ATOM 1291 C CA . THR A 1 169 ? -28.061 -6.868 -4.779 1.00 24.37 169 THR L CA 1
ATOM 1292 C C . THR A 1 169 ? -28.719 -6.396 -6.071 1.00 24.42 169 THR L C 1
ATOM 1293 O O . THR A 1 169 ? -29.848 -5.773 -6.086 1.00 23.01 169 THR L O 1
ATOM 1297 N N . GLU A 1 170 ? -28.068 -6.760 -7.166 1.00 23.15 170 GLU L N 1
ATOM 1298 C CA . GLU A 1 170 ? -28.762 -6.890 -8.449 1.00 23.74 170 GLU L CA 1
ATOM 1299 C C . GLU A 1 170 ? -29.849 -7.955 -8.294 1.00 24.57 170 GLU L C 1
ATOM 1300 O O . GLU A 1 170 ? -29.811 -8.743 -7.328 1.00 28.26 170 GLU L O 1
ATOM 1306 N N . GLN A 1 171 ? -30.766 -7.993 -9.237 1.00 26.42 171 GLN L N 1
ATOM 1307 C CA . GLN A 1 171 ? -31.875 -8.979 -9.227 1.00 28.48 171 GLN L CA 1
ATOM 1308 C C . GLN A 1 171 ? -31.312 -10.391 -9.457 1.00 29.06 171 GLN L C 1
ATOM 1309 O O . GLN A 1 171 ? -30.437 -10.584 -10.345 1.00 28.98 171 GLN L O 1
ATOM 1315 N N . ASP A 1 172 ? -31.802 -11.344 -8.678 1.00 29.06 172 ASP L N 1
ATOM 1316 C CA . ASP A 1 172 ? -31.349 -12.764 -8.693 1.00 28.96 172 ASP L CA 1
ATOM 1317 C C . ASP A 1 172 ? -31.741 -13.405 -10.032 1.00 29.02 172 ASP L C 1
ATOM 1318 O O . ASP A 1 172 ? -32.905 -13.261 -10.450 1.00 27.50 172 ASP L O 1
ATOM 1323 N N . SER A 1 173 ? -30.803 -14.078 -10.688 1.00 26.52 173 SER L N 1
ATOM 1324 C CA . SER A 1 173 ? -31.032 -14.744 -12.003 1.00 31.64 173 SER L CA 1
ATOM 1325 C C . SER A 1 173 ? -31.926 -15.996 -11.877 1.00 34.54 173 SER L C 1
ATOM 1326 O O . SER A 1 173 ? -32.345 -16.502 -12.923 1.00 32.25 173 SER L O 1
ATOM 1329 N N . LYS A 1 174 ? -32.236 -16.482 -10.673 1.00 37.30 174 LYS L N 1
ATOM 1330 C CA . LYS A 1 174 ? -33.016 -17.739 -10.518 1.00 38.46 174 LYS L CA 1
ATOM 1331 C C . LYS A 1 174 ? -34.407 -17.493 -9.920 1.00 36.02 174 LYS L C 1
ATOM 1332 O O . LYS A 1 174 ? -35.327 -18.131 -10.420 1.00 34.96 174 LYS L O 1
ATOM 1338 N N . ASP A 1 175 ? -34.574 -16.654 -8.896 1.00 33.39 175 ASP L N 1
ATOM 1339 C CA . ASP A 1 175 ? -35.915 -16.382 -8.290 1.00 33.28 175 ASP L CA 1
ATOM 1340 C C . ASP A 1 175 ? -36.319 -14.914 -8.502 1.00 32.82 175 ASP L C 1
ATOM 1341 O O . ASP A 1 175 ? -37.473 -14.540 -8.133 1.00 30.49 175 ASP L O 1
ATOM 1346 N N . SER A 1 176 ? -35.473 -14.108 -9.160 1.00 29.79 176 SER L N 1
ATOM 1347 C CA . SER A 1 176 ? -35.839 -12.718 -9.575 1.00 28.44 176 SER L CA 1
ATOM 1348 C C . SER A 1 176 ? -36.092 -11.855 -8.316 1.00 26.20 176 SER L C 1
ATOM 1349 O O . SER A 1 176 ? -36.837 -10.837 -8.408 1.00 27.07 176 SER L O 1
ATOM 1352 N N . THR A 1 177 ? -35.542 -12.266 -7.185 1.00 24.03 177 THR L N 1
ATOM 1353 C CA . THR A 1 177 ? -35.606 -11.491 -5.903 1.00 25.17 177 THR L CA 1
ATOM 1354 C C . THR A 1 177 ? -34.354 -10.601 -5.740 1.00 23.36 177 THR L C 1
ATOM 1355 O O . THR A 1 177 ? -33.456 -10.637 -6.577 1.00 23.27 177 THR L O 1
ATOM 1359 N N . TYR A 1 178 ? -34.376 -9.792 -4.697 1.00 24.54 178 TYR L N 1
ATOM 1360 C CA . TYR A 1 178 ? -33.285 -8.925 -4.219 1.00 26.39 178 TYR L CA 1
ATOM 1361 C C . TYR A 1 178 ? -32.922 -9.336 -2.789 1.00 25.54 178 TYR L C 1
ATOM 1362 O O . TYR A 1 178 ? -33.758 -9.869 -2.024 1.00 25.19 178 TYR L O 1
ATOM 1371 N N . SER A 1 179 ? -31.686 -9.056 -2.394 1.00 27.03 179 SER L N 1
ATOM 1372 C CA . SER A 1 179 ? -31.291 -9.117 -0.971 1.00 23.21 179 SER L CA 1
ATOM 1373 C C . SER A 1 179 ? -30.569 -7.801 -0.615 1.00 21.85 179 SER L C 1
ATOM 1374 O O . SER A 1 179 ? -30.114 -7.050 -1.481 1.00 21.21 179 SER L O 1
ATOM 1377 N N . LEU A 1 180 ? -30.568 -7.480 0.648 1.00 22.23 180 LEU L N 1
ATOM 1378 C CA . LEU A 1 180 ? -29.938 -6.248 1.159 1.00 24.45 180 LEU L CA 1
ATOM 1379 C C . LEU A 1 180 ? -29.155 -6.588 2.422 1.00 23.86 180 LEU L C 1
ATOM 1380 O O . LEU A 1 180 ? -29.625 -7.351 3.301 1.00 26.81 180 LEU L O 1
ATOM 1385 N N . SER A 1 181 ? -28.043 -5.899 2.561 1.00 25.87 181 SER L N 1
ATOM 1386 C CA . SER A 1 181 ? -27.135 -6.035 3.696 1.00 24.15 181 SER L CA 1
ATOM 1387 C C . SER A 1 181 ? -26.907 -4.636 4.276 1.00 24.19 181 SER L C 1
ATOM 1388 O O . SER A 1 181 ? -26.696 -3.767 3.509 1.00 24.19 181 SER L O 1
ATOM 1391 N N . SER A 1 182 ? -27.212 -4.416 5.554 1.00 22.17 182 SER L N 1
ATOM 1392 C CA . SER A 1 182 ? -26.941 -3.149 6.286 1.00 24.51 182 SER L CA 1
ATOM 1393 C C . SER A 1 182 ? -25.957 -3.452 7.399 1.00 25.36 182 SER L C 1
ATOM 1394 O O . SER A 1 182 ? -26.072 -4.491 8.014 1.00 25.98 182 SER L O 1
ATOM 1397 N N . THR A 1 183 ? -24.992 -2.565 7.637 1.00 27.53 183 THR L N 1
ATOM 1398 C CA . THR A 1 183 ? -23.947 -2.735 8.663 1.00 27.34 183 THR L CA 1
ATOM 1399 C C . THR A 1 183 ? -23.996 -1.544 9.604 1.00 26.72 183 THR L C 1
ATOM 1400 O O . THR A 1 183 ? -23.912 -0.430 9.092 1.00 25.38 183 THR L O 1
ATOM 1404 N N . LEU A 1 184 ? -24.274 -1.795 10.888 1.00 24.85 184 LEU L N 1
ATOM 1405 C CA . LEU A 1 184 ? -24.147 -0.772 11.946 1.00 23.91 184 LEU L CA 1
ATOM 1406 C C . LEU A 1 184 ? -22.742 -0.890 12.527 1.00 27.58 184 LEU L C 1
ATOM 1407 O O . LEU A 1 184 ? -22.369 -2.001 13.032 1.00 27.91 184 LEU L O 1
ATOM 1412 N N . THR A 1 185 ? -21.999 0.210 12.539 1.00 30.27 185 THR L N 1
ATOM 1413 C CA . THR A 1 185 ? -20.595 0.183 13.023 1.00 34.63 185 THR L CA 1
ATOM 1414 C C . THR A 1 185 ? -20.447 1.156 14.181 1.00 35.14 185 THR L C 1
ATOM 1415 O O . THR A 1 185 ? -20.846 2.325 14.031 1.00 37.51 185 THR L O 1
ATOM 1419 N N . LEU A 1 186 ? -19.984 0.628 15.305 1.00 37.71 186 LEU L N 1
ATOM 1420 C CA . LEU A 1 186 ? -19.717 1.351 16.563 1.00 38.24 186 LEU L CA 1
ATOM 1421 C C . LEU A 1 186 ? -18.301 1.008 16.981 1.00 41.61 186 LEU L C 1
ATOM 1422 O O . LEU A 1 186 ? -17.813 -0.042 16.546 1.00 36.27 186 LEU L O 1
ATOM 1427 N N . SER A 1 187 ? -17.717 1.839 17.845 1.00 47.45 187 SER L N 1
ATOM 1428 C CA . SER A 1 187 ? -16.519 1.515 18.659 1.00 41.87 187 SER L CA 1
ATOM 1429 C C . SER A 1 187 ? -16.882 0.354 19.568 1.00 38.89 187 SER L C 1
ATOM 1430 O O . SER A 1 187 ? -18.057 0.255 19.984 1.00 40.93 187 SER L O 1
ATOM 1433 N N . LYS A 1 188 ? -15.905 -0.479 19.895 1.00 35.59 188 LYS L N 1
ATOM 1434 C CA . LYS A 1 188 ? -16.074 -1.570 20.882 1.00 38.75 188 LYS L CA 1
ATOM 1435 C C . LYS A 1 188 ? -16.611 -0.980 22.188 1.00 40.57 188 LYS L C 1
ATOM 1436 O O . LYS A 1 188 ? -17.470 -1.620 22.804 1.00 44.84 188 LYS L O 1
ATOM 1442 N N . ALA A 1 189 ? -16.085 0.181 22.602 1.00 41.79 189 ALA L N 1
ATOM 1443 C CA . ALA A 1 189 ? -16.486 0.914 23.832 1.00 45.72 189 ALA L CA 1
ATOM 1444 C C . ALA A 1 189 ? -17.992 1.206 23.824 1.00 41.09 189 ALA L C 1
ATOM 1445 O O . ALA A 1 189 ? -18.670 0.877 24.820 1.00 47.59 189 ALA L O 1
ATOM 1447 N N . ASP A 1 190 ? -18.490 1.818 22.752 1.00 43.97 190 ASP L N 1
ATOM 1448 C CA . ASP A 1 190 ? -19.938 2.135 22.559 1.00 48.47 190 ASP L CA 1
ATOM 1449 C C . ASP A 1 190 ? -20.768 0.844 22.512 1.00 44.48 190 ASP L C 1
ATOM 1450 O O . ASP A 1 190 ? -21.811 0.772 23.206 1.00 46.44 190 ASP L O 1
ATOM 1455 N N . TYR A 1 191 ? -20.324 -0.150 21.744 1.00 41.01 191 TYR L N 1
ATOM 1456 C CA . TYR A 1 191 ? -21.055 -1.429 21.561 1.00 38.48 191 TYR L CA 1
ATOM 1457 C C . TYR A 1 191 ? -21.318 -2.042 22.942 1.00 42.30 191 TYR L C 1
ATOM 1458 O O . TYR A 1 191 ? -22.396 -2.613 23.167 1.00 39.38 191 TYR L O 1
ATOM 1467 N N . GLU A 1 192 ? -20.341 -1.934 23.842 1.00 45.60 192 GLU L N 1
ATOM 1468 C CA . GLU A 1 192 ? -20.359 -2.622 25.159 1.00 47.20 192 GLU L CA 1
ATOM 1469 C C . GLU A 1 192 ? -21.189 -1.807 26.158 1.00 44.18 192 GLU L C 1
ATOM 1470 O O . GLU A 1 192 ? -21.520 -2.360 27.212 1.00 52.90 192 GLU L O 1
ATOM 1476 N N . LYS A 1 193 ? -21.567 -0.575 25.821 1.00 43.37 193 LYS L N 1
ATOM 1477 C CA . LYS A 1 193 ? -22.442 0.247 26.684 1.00 46.17 193 LYS L CA 1
ATOM 1478 C C . LYS A 1 193 ? -23.902 -0.225 26.570 1.00 49.65 193 LYS L C 1
ATOM 1479 O O . LYS A 1 193 ? -24.676 0.094 27.481 1.00 52.43 193 LYS L O 1
ATOM 1485 N N . HIS A 1 194 ? -24.274 -1.009 25.551 1.00 45.54 194 HIS L N 1
ATOM 1486 C CA . HIS A 1 194 ? -25.697 -1.356 25.296 1.00 42.75 194 HIS L CA 1
ATOM 1487 C C . HIS A 1 194 ? -25.925 -2.872 25.248 1.00 44.60 194 HIS L C 1
ATOM 1488 O O . HIS A 1 194 ? -24.977 -3.631 25.007 1.00 48.99 194 HIS L O 1
ATOM 1495 N N . LYS A 1 195 ? -27.172 -3.286 25.425 1.00 41.78 195 LYS L N 1
ATOM 1496 C CA . LYS A 1 195 ? -27.591 -4.708 25.454 1.00 47.69 195 LYS L CA 1
ATOM 1497 C C . LYS A 1 195 ? -28.276 -5.079 24.136 1.00 41.51 195 LYS L C 1
ATOM 1498 O O . LYS A 1 195 ? -27.798 -6.006 23.481 1.00 41.79 195 LYS L O 1
ATOM 1504 N N . VAL A 1 196 ? -29.383 -4.418 23.788 1.00 39.88 196 VAL L N 1
ATOM 1505 C CA . VAL A 1 196 ? -30.291 -4.908 22.716 1.00 38.76 196 VAL L CA 1
ATOM 1506 C C . VAL A 1 196 ? -29.850 -4.263 21.394 1.00 36.10 196 VAL L C 1
ATOM 1507 O O . VAL A 1 196 ? -29.893 -3.005 21.288 1.00 34.96 196 VAL L O 1
ATOM 1511 N N . TYR A 1 197 ? -29.460 -5.099 20.433 1.00 35.85 197 TYR L N 1
ATOM 1512 C CA . TYR A 1 197 ? -29.174 -4.728 19.017 1.00 34.95 197 TYR L CA 1
ATOM 1513 C C . TYR A 1 197 ? -30.292 -5.237 18.116 1.00 32.10 197 TYR L C 1
ATOM 1514 O O . TYR A 1 197 ? -30.523 -6.435 18.059 1.00 33.00 197 TYR L O 1
ATOM 1523 N N . ALA A 1 198 ? -30.997 -4.320 17.458 1.00 31.23 198 ALA L N 1
ATOM 1524 C CA . ALA A 1 198 ? -32.233 -4.650 16.717 1.00 32.73 198 ALA L CA 1
ATOM 1525 C C . ALA A 1 198 ? -32.173 -4.046 15.302 1.00 32.18 198 ALA L C 1
ATOM 1526 O O . ALA A 1 198 ? -31.675 -2.913 15.107 1.00 35.03 198 ALA L O 1
ATOM 1528 N N . CYS A 1 199 ? -32.554 -4.885 14.347 1.00 28.00 199 CYS L N 1
ATOM 1529 C CA . CYS A 1 199 ? -32.830 -4.584 12.938 1.00 29.65 199 CYS L CA 1
ATOM 1530 C C . CYS A 1 199 ? -34.368 -4.517 12.770 1.00 30.01 199 CYS L C 1
ATOM 1531 O O . CYS A 1 199 ? -34.986 -5.528 13.021 1.00 30.92 199 CYS L O 1
ATOM 1534 N N . GLU A 1 200 ? -34.937 -3.389 12.326 1.00 29.89 200 GLU L N 1
ATOM 1535 C CA . GLU A 1 200 ? -36.395 -3.259 12.054 1.00 31.92 200 GLU L CA 1
ATOM 1536 C C . GLU A 1 200 ? -36.606 -3.006 10.562 1.00 29.74 200 GLU L C 1
ATOM 1537 O O . GLU A 1 200 ? -36.073 -2.031 10.023 1.00 29.73 200 GLU L O 1
ATOM 1543 N N . VAL A 1 201 ? -37.380 -3.886 9.933 1.00 29.17 201 VAL L N 1
ATOM 1544 C CA . VAL A 1 201 ? -37.520 -4.013 8.468 1.00 28.32 201 VAL L CA 1
ATOM 1545 C C . VAL A 1 201 ? -38.984 -3.741 8.099 1.00 29.63 201 VAL L C 1
ATOM 1546 O O . VAL A 1 201 ? -39.863 -4.394 8.665 1.00 30.48 201 VAL L O 1
ATOM 1550 N N . THR A 1 202 ? -39.174 -2.848 7.139 1.00 30.50 202 THR L N 1
ATOM 1551 C CA . THR A 1 202 ? -40.460 -2.535 6.476 1.00 30.37 202 THR L CA 1
ATOM 1552 C C . THR A 1 202 ? -40.324 -2.991 5.026 1.00 32.44 202 THR L C 1
ATOM 1553 O O . THR A 1 202 ? -39.308 -2.674 4.400 1.00 26.45 202 THR L O 1
ATOM 1557 N N . HIS A 1 203 ? -41.302 -3.745 4.528 1.00 28.75 203 HIS L N 1
ATOM 1558 C CA . HIS A 1 203 ? -41.341 -4.220 3.121 1.00 24.56 203 HIS L CA 1
ATOM 1559 C C . HIS A 1 203 ? -42.808 -4.479 2.761 1.00 26.56 203 HIS L C 1
ATOM 1560 O O . HIS A 1 203 ? -43.549 -4.782 3.708 1.00 22.78 203 HIS L O 1
ATOM 1567 N N . GLN A 1 204 ? -43.137 -4.410 1.469 1.00 28.12 204 GLN L N 1
ATOM 1568 C CA . GLN A 1 204 ? -44.512 -4.616 0.927 1.00 30.34 204 GLN L CA 1
ATOM 1569 C C . GLN A 1 204 ? -45.054 -5.992 1.348 1.00 28.93 204 GLN L C 1
ATOM 1570 O O . GLN A 1 204 ? -46.289 -6.112 1.519 1.00 29.17 204 GLN L O 1
ATOM 1576 N N . GLY A 1 205 ? -44.188 -6.998 1.513 1.00 26.24 205 GLY L N 1
ATOM 1577 C CA . GLY A 1 205 ? -44.580 -8.381 1.836 1.00 26.37 205 GLY L CA 1
ATOM 1578 C C . GLY A 1 205 ? -44.966 -8.570 3.298 1.00 27.38 205 GLY L C 1
ATOM 1579 O O . GLY A 1 205 ? -45.469 -9.631 3.658 1.00 28.34 205 GLY L O 1
ATOM 1580 N N . LEU A 1 206 ? -44.720 -7.576 4.127 1.00 25.24 206 LEU L N 1
ATOM 1581 C CA . LEU A 1 206 ? -44.929 -7.604 5.592 1.00 29.63 206 LEU L CA 1
ATOM 1582 C C . LEU A 1 206 ? -46.086 -6.688 5.967 1.00 31.94 206 LEU L C 1
ATOM 1583 O O . LEU A 1 206 ? -46.068 -5.524 5.545 1.00 30.98 206 LEU L O 1
ATOM 1588 N N . SER A 1 207 ? -47.035 -7.173 6.756 1.00 32.73 207 SER L N 1
ATOM 1589 C CA . SER A 1 207 ? -48.223 -6.361 7.122 1.00 33.89 207 SER L CA 1
ATOM 1590 C C . SER A 1 207 ? -47.816 -5.380 8.228 1.00 37.39 207 SER L C 1
ATOM 1591 O O . SER A 1 207 ? -48.479 -4.357 8.370 1.00 38.27 207 SER L O 1
ATOM 1594 N N . SER A 1 208 ? -46.753 -5.677 8.977 1.00 36.33 208 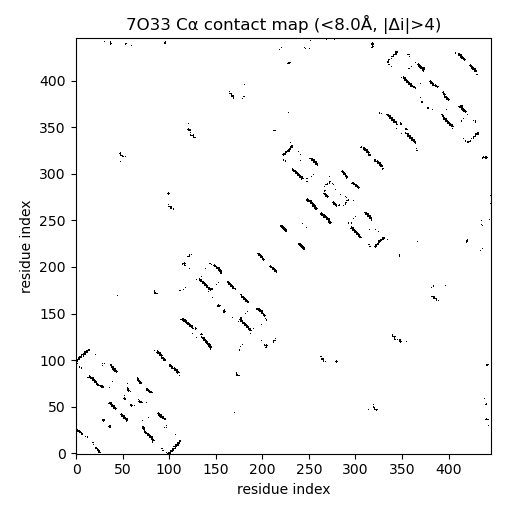SER L N 1
ATOM 1595 C CA . SER A 1 208 ? -46.105 -4.686 9.870 1.00 39.90 208 SER L CA 1
ATOM 1596 C C . SER A 1 208 ? -44.606 -4.933 9.895 1.00 36.48 208 SER L C 1
ATOM 1597 O O . SER A 1 208 ? -44.140 -5.992 9.487 1.00 33.67 208 SER L O 1
ATOM 1600 N N . PRO A 1 209 ? -43.819 -3.932 10.343 1.00 39.99 209 PRO L N 1
ATOM 1601 C CA . PRO A 1 209 ? -42.371 -4.088 10.453 1.00 33.56 209 PRO L CA 1
ATOM 1602 C C . PRO A 1 209 ? -42.010 -5.295 11.316 1.00 34.69 209 PRO L C 1
ATOM 1603 O O . PRO A 1 209 ? -42.645 -5.535 12.345 1.00 35.12 209 PRO L O 1
ATOM 1607 N N . VAL A 1 210 ? -40.992 -6.027 10.893 1.00 31.82 210 VAL L N 1
ATOM 1608 C CA . VAL A 1 210 ? -40.466 -7.191 11.644 1.00 34.36 210 VAL L CA 1
ATOM 1609 C C . VAL A 1 210 ? -39.115 -6.785 12.223 1.00 34.52 210 VAL L C 1
ATOM 1610 O O . VAL A 1 210 ? -38.325 -6.190 11.486 1.00 30.36 210 VAL L O 1
ATOM 1614 N N . THR A 1 211 ? -38.906 -7.098 13.503 1.00 36.53 211 THR L N 1
ATOM 1615 C CA . THR A 1 211 ? -37.678 -6.824 14.275 1.00 35.88 211 THR L CA 1
ATOM 1616 C C . THR A 1 211 ? -36.930 -8.134 14.482 1.00 38.80 211 THR L C 1
ATOM 1617 O O . THR A 1 211 ? -37.549 -9.111 14.956 1.00 41.18 211 THR L O 1
ATOM 1621 N N . LYS A 1 212 ? -35.633 -8.130 14.154 1.00 38.49 212 LYS L N 1
ATOM 1622 C CA . LYS A 1 212 ? -34.665 -9.202 14.482 1.00 33.88 212 LYS L CA 1
ATOM 1623 C C . LYS A 1 212 ? -33.649 -8.599 15.451 1.00 35.02 212 LYS L C 1
ATOM 1624 O O . LYS A 1 212 ? -33.083 -7.540 15.141 1.00 37.10 212 LYS L O 1
ATOM 1630 N N . SER A 1 213 ? -33.454 -9.187 16.624 1.00 34.88 213 SER L N 1
ATOM 1631 C CA . SER A 1 213 ? -32.545 -8.581 17.615 1.00 32.64 213 SER L CA 1
ATOM 1632 C C . SER A 1 213 ? -31.758 -9.677 18.334 1.00 31.37 213 SER L C 1
ATOM 1633 O O . SER A 1 213 ? -32.105 -10.882 18.211 1.00 30.96 213 SER L O 1
ATOM 1636 N N . PHE A 1 214 ? -30.668 -9.277 18.973 1.00 34.68 214 PHE L N 1
ATOM 1637 C CA . PHE A 1 214 ? -29.966 -10.102 19.994 1.00 37.59 214 PHE L CA 1
ATOM 1638 C C . PHE A 1 214 ? -29.635 -9.217 21.186 1.00 35.99 214 PHE L C 1
ATOM 1639 O O . PHE A 1 214 ? -29.615 -7.955 21.070 1.00 36.20 214 PHE L O 1
ATOM 1647 N N . ASN A 1 215 ? -29.392 -9.863 22.324 1.00 41.85 215 ASN L N 1
ATOM 1648 C CA . ASN A 1 215 ? -28.778 -9.230 23.515 1.00 39.98 215 ASN L CA 1
ATOM 1649 C C . ASN A 1 215 ? -27.267 -9.468 23.474 1.00 41.91 215 ASN L C 1
ATOM 1650 O O . ASN A 1 215 ? -26.873 -10.654 23.406 1.00 46.24 215 ASN L O 1
ATOM 1655 N N . ARG A 1 216 ? -26.456 -8.411 23.569 1.00 43.47 216 ARG L N 1
ATOM 1656 C CA . ARG A 1 216 ? -24.976 -8.515 23.556 1.00 43.83 216 ARG L CA 1
ATOM 1657 C C . ARG A 1 216 ? -24.515 -9.418 24.709 1.00 49.20 216 ARG L C 1
ATOM 1658 O O . ARG A 1 216 ? -25.044 -9.279 25.824 1.00 45.31 216 ARG L O 1
ATOM 1666 N N . GLY A 1 217 ? -23.558 -10.304 24.425 1.00 57.88 217 GLY L N 1
ATOM 1667 C CA . GLY A 1 217 ? -22.973 -11.251 25.390 1.00 67.03 217 GLY L CA 1
ATOM 1668 C C . GLY A 1 217 ? -23.726 -12.569 25.395 1.00 71.98 217 GLY L C 1
ATOM 1669 O O . GLY A 1 217 ? -23.073 -13.614 25.191 1.00 76.64 217 GLY L O 1
ATOM 1670 N N . GLU A 1 218 ? -25.047 -12.512 25.608 1.00 72.79 218 GLU L N 1
ATOM 1671 C CA . GLU A 1 218 ? -25.941 -13.694 25.724 1.00 76.93 218 GLU L CA 1
ATOM 1672 C C . GLU A 1 218 ? -25.654 -14.657 24.569 1.00 82.17 218 GLU L C 1
ATOM 1673 O O . GLU A 1 218 ? -25.717 -14.213 23.409 1.00 84.18 218 GLU L O 1
ATOM 1679 N N . CYS A 1 219 ? -25.380 -15.922 24.911 1.00 86.97 219 CYS L N 1
ATOM 1680 C CA . CYS A 1 219 ? -24.720 -16.960 24.073 1.00 88.29 219 CYS L CA 1
ATOM 1681 C C . CYS A 1 219 ? -25.790 -17.764 23.319 1.00 87.32 219 CYS L C 1
ATOM 1682 O O . CYS A 1 219 ? -26.733 -18.302 23.898 1.00 83.42 219 CYS L O 1
ATOM 1686 N N . GLU B 2 1 ? -11.051 -24.430 -23.921 1.00 74.54 1 GLU H N 1
ATOM 1687 C CA . GLU B 2 1 ? -11.824 -23.977 -25.124 1.00 73.69 1 GLU H CA 1
ATOM 1688 C C . GLU B 2 1 ? -11.261 -22.611 -25.554 1.00 69.42 1 GLU H C 1
ATOM 1689 O O . GLU B 2 1 ? -10.076 -22.353 -25.250 1.00 70.76 1 GLU H O 1
ATOM 1695 N N . VAL B 2 2 ? -12.052 -21.776 -26.239 1.00 65.12 2 VAL H N 1
ATOM 1696 C CA . VAL B 2 2 ? -11.687 -20.352 -26.540 1.00 66.47 2 VAL H CA 1
ATOM 1697 C C . VAL B 2 2 ? -11.737 -19.563 -25.218 1.00 61.59 2 VAL H C 1
ATOM 1698 O O . VAL B 2 2 ? -12.804 -19.563 -24.576 1.00 54.14 2 VAL H O 1
ATOM 1702 N N . LYS B 2 3 ? -10.632 -18.948 -24.792 1.00 63.74 3 LYS H N 1
ATOM 1703 C CA . LYS B 2 3 ? -10.539 -18.307 -23.448 1.00 66.05 3 LYS H CA 1
ATOM 1704 C C . LYS B 2 3 ? -9.583 -17.104 -23.471 1.00 64.94 3 LYS H C 1
ATOM 1705 O O . LYS B 2 3 ? -8.365 -17.322 -23.696 1.00 67.09 3 LYS H O 1
ATOM 1711 N N . LEU B 2 4 ? -10.095 -15.894 -23.196 1.00 55.85 4 LEU H N 1
ATOM 1712 C CA . LEU B 2 4 ? -9.267 -14.662 -23.033 1.00 54.16 4 LEU H CA 1
ATOM 1713 C C . LEU B 2 4 ? -9.040 -14.427 -21.534 1.00 50.21 4 LEU H C 1
ATOM 1714 O O . LEU B 2 4 ? -10.030 -14.265 -20.816 1.00 46.89 4 LEU H O 1
ATOM 1719 N N . GLN B 2 5 ? -7.782 -14.483 -21.082 1.00 51.36 5 GLN H N 1
ATOM 1720 C CA . GLN B 2 5 ? -7.389 -14.368 -19.653 1.00 48.23 5 GLN H CA 1
ATOM 1721 C C . GLN B 2 5 ? -6.658 -13.039 -19.446 1.00 50.23 5 GLN H C 1
ATOM 1722 O O . GLN B 2 5 ? -5.477 -12.940 -19.859 1.00 48.23 5 GLN H O 1
ATOM 1728 N N . GLN B 2 6 ? -7.324 -12.069 -18.803 1.00 49.18 6 GLN H N 1
ATOM 1729 C CA . GLN B 2 6 ? -6.764 -10.713 -18.556 1.00 43.26 6 GLN H CA 1
ATOM 1730 C C . GLN B 2 6 ? -6.048 -10.684 -17.210 1.00 41.78 6 GLN H C 1
ATOM 1731 O O . GLN B 2 6 ? -6.457 -11.461 -16.339 1.00 43.03 6 GLN H O 1
ATOM 1737 N N . SER B 2 7 ? -5.098 -9.748 -17.042 1.00 45.93 7 SER H N 1
ATOM 1738 C CA . SER B 2 7 ? -4.378 -9.447 -15.775 1.00 45.42 7 SER H CA 1
ATOM 1739 C C . SER B 2 7 ? -5.363 -8.947 -14.708 1.00 48.95 7 SER H C 1
ATOM 1740 O O . SER B 2 7 ? -6.525 -8.584 -15.062 1.00 46.03 7 SER H O 1
ATOM 1743 N N . GLY B 2 8 ? -4.909 -8.914 -13.451 1.00 44.93 8 GLY H N 1
ATOM 1744 C CA . GLY B 2 8 ? -5.749 -8.568 -12.286 1.00 46.43 8 GLY H CA 1
ATOM 1745 C C . GLY B 2 8 ? -5.829 -7.067 -12.059 1.00 52.00 8 GLY H C 1
ATOM 1746 O O . GLY B 2 8 ? -5.144 -6.298 -12.790 1.00 56.37 8 GLY H O 1
ATOM 1747 N N . ALA B 2 9 ? -6.591 -6.671 -11.036 1.00 54.49 9 ALA H N 1
ATOM 1748 C CA . ALA B 2 9 ? -6.958 -5.273 -10.717 1.00 49.42 9 ALA H CA 1
ATOM 1749 C C . ALA B 2 9 ? -5.716 -4.469 -10.332 1.00 52.90 9 ALA H C 1
ATOM 1750 O O . ALA B 2 9 ? -4.791 -5.030 -9.693 1.00 55.65 9 ALA H O 1
ATOM 1752 N N . GLU B 2 10 ? -5.773 -3.175 -10.634 1.00 45.56 10 GLU H N 1
ATOM 1753 C CA . GLU B 2 10 ? -4.655 -2.222 -10.539 1.00 48.27 10 GLU H CA 1
ATOM 1754 C C . GLU B 2 10 ? -5.152 -0.960 -9.834 1.00 42.30 10 GLU H C 1
ATOM 1755 O O . GLU B 2 10 ? -6.306 -0.504 -10.093 1.00 47.08 10 GLU H O 1
ATOM 1761 N N . LEU B 2 11 ? -4.308 -0.446 -8.954 1.00 41.86 11 LEU H N 1
ATOM 1762 C CA . LEU B 2 11 ? -4.360 0.926 -8.421 1.00 41.73 11 LEU H CA 1
ATOM 1763 C C . LEU B 2 11 ? -3.145 1.625 -9.016 1.00 48.78 11 LEU H C 1
ATOM 1764 O O . LEU B 2 11 ? -2.042 1.114 -8.766 1.00 43.93 11 LEU H O 1
ATOM 1769 N N . VAL B 2 12 ? -3.353 2.703 -9.779 1.00 49.88 12 VAL H N 1
ATOM 1770 C CA . VAL B 2 12 ? -2.270 3.442 -10.496 1.00 55.54 12 VAL H CA 1
ATOM 1771 C C . VAL B 2 12 ? -2.391 4.947 -10.212 1.00 53.04 12 VAL H C 1
ATOM 1772 O O . VAL B 2 12 ? -3.515 5.461 -10.090 1.00 49.90 12 VAL H O 1
ATOM 1776 N N . ARG B 2 13 ? -1.253 5.638 -10.101 1.00 52.94 13 ARG H N 1
ATOM 1777 C CA . ARG B 2 13 ? -1.189 7.079 -9.739 1.00 50.60 13 ARG H CA 1
ATOM 1778 C C . ARG B 2 13 ? -1.594 7.927 -10.939 1.00 43.37 13 ARG H C 1
ATOM 1779 O O . ARG B 2 13 ? -1.303 7.583 -12.078 1.00 42.91 13 ARG H O 1
ATOM 1787 N N . PRO B 2 14 ? -2.244 9.088 -10.726 1.00 42.31 14 PRO H N 1
ATOM 1788 C CA . PRO B 2 14 ? -2.448 10.047 -11.804 1.00 45.50 14 PRO H CA 1
ATOM 1789 C C . PRO B 2 14 ? -1.099 10.337 -12.475 1.00 50.29 14 PRO H C 1
ATOM 1790 O O . PRO B 2 14 ? -0.102 10.368 -11.761 1.00 47.93 14 PRO H O 1
ATOM 1794 N N . GLY B 2 15 ? -1.095 10.482 -13.802 1.00 53.65 15 GLY H N 1
ATOM 1795 C CA . GLY B 2 15 ? 0.092 10.846 -14.598 1.00 52.44 15 GLY H CA 1
ATOM 1796 C C . GLY B 2 15 ? 0.908 9.635 -15.007 1.00 51.62 15 GLY H C 1
ATOM 1797 O O . GLY B 2 15 ? 1.588 9.709 -16.042 1.00 55.73 15 GLY H O 1
ATOM 1798 N N . ALA B 2 16 ? 0.833 8.547 -14.245 1.00 52.61 16 ALA H N 1
ATOM 1799 C CA . ALA B 2 16 ? 1.517 7.271 -14.546 1.00 48.18 16 ALA H CA 1
ATOM 1800 C C . ALA B 2 16 ? 0.844 6.597 -15.743 1.00 49.97 16 ALA H C 1
ATOM 1801 O O . ALA B 2 16 ? -0.170 7.118 -16.262 1.00 56.96 16 ALA H O 1
ATOM 1803 N N . SER B 2 17 ? 1.396 5.463 -16.156 1.00 49.48 17 SER H N 1
ATOM 1804 C CA . SER B 2 17 ? 0.847 4.604 -17.227 1.00 56.37 17 SER H CA 1
ATOM 1805 C C . SER B 2 17 ? 0.592 3.216 -16.631 1.00 54.96 17 SER H C 1
ATOM 1806 O O . SER B 2 17 ? 1.178 2.912 -15.574 1.00 58.29 17 SER H O 1
ATOM 1809 N N . VAL B 2 18 ? -0.242 2.401 -17.276 1.00 49.75 18 VAL H N 1
ATOM 1810 C CA . VAL B 2 18 ? -0.378 0.963 -16.911 1.00 46.60 18 VAL H CA 1
ATOM 1811 C C . VAL B 2 18 ? -0.513 0.149 -18.187 1.00 45.64 18 VAL H C 1
ATOM 1812 O O . VAL B 2 18 ? -1.101 0.649 -19.176 1.00 47.88 18 VAL H O 1
ATOM 1816 N N . LYS B 2 19 ? 0.017 -1.064 -18.130 1.00 47.71 19 LYS H N 1
ATOM 1817 C CA . LYS B 2 19 ? -0.009 -2.044 -19.232 1.00 56.39 19 LYS H CA 1
ATOM 1818 C C . LYS B 2 19 ? -0.844 -3.224 -18.756 1.00 50.62 19 LYS H C 1
ATOM 1819 O O . LYS B 2 19 ? -0.531 -3.801 -17.696 1.00 48.94 19 LYS H O 1
ATOM 1825 N N . LEU B 2 20 ? -1.869 -3.552 -19.524 1.00 47.17 20 LEU H N 1
ATOM 1826 C CA . LEU B 2 20 ? -2.779 -4.680 -19.227 1.00 48.41 20 LEU H CA 1
ATOM 1827 C C . LEU B 2 20 ? -2.447 -5.792 -20.212 1.00 51.88 20 LEU H C 1
ATOM 1828 O O . LEU B 2 20 ? -2.120 -5.438 -21.392 1.00 44.79 20 LEU H O 1
ATOM 1833 N N . SER B 2 21 ? -2.625 -7.043 -19.771 1.00 48.13 21 SER H N 1
ATOM 1834 C CA . SER B 2 21 ? -2.398 -8.264 -20.579 1.00 49.99 21 SER H CA 1
ATOM 1835 C C . SER B 2 21 ? -3.717 -8.997 -20.822 1.00 50.00 21 SER H C 1
ATOM 1836 O O . SER B 2 21 ? -4.642 -8.882 -20.008 1.00 50.29 21 SER H O 1
ATOM 1839 N N . CYS B 2 22 ? -3.758 -9.751 -21.915 1.00 48.04 22 CYS H N 1
ATOM 1840 C CA . CYS B 2 22 ? -4.892 -10.584 -22.367 1.00 47.88 22 CYS H CA 1
ATOM 1841 C C . CYS B 2 22 ? -4.314 -11.792 -23.114 1.00 54.55 22 CYS H C 1
ATOM 1842 O O . CYS B 2 22 ? -3.802 -11.575 -24.251 1.00 50.42 22 CYS H O 1
ATOM 1845 N N . LYS B 2 23 ? -4.344 -12.980 -22.492 1.00 56.02 23 LYS H N 1
ATOM 1846 C CA . LYS B 2 23 ? -3.854 -14.267 -23.068 1.00 58.33 23 LYS H CA 1
ATOM 1847 C C . LYS B 2 23 ? -5.005 -14.964 -23.801 1.00 59.35 23 LYS H C 1
ATOM 1848 O O . LYS B 2 23 ? -6.075 -15.149 -23.178 1.00 58.73 23 LYS H O 1
ATOM 1854 N N . ALA B 2 24 ? -4.807 -15.285 -25.086 1.00 55.20 24 ALA H N 1
ATOM 1855 C CA . ALA B 2 24 ? -5.768 -16.021 -25.945 1.00 62.66 24 ALA H CA 1
ATOM 1856 C C . ALA B 2 24 ? -5.411 -17.513 -25.920 1.00 65.31 24 ALA H C 1
ATOM 1857 O O . ALA B 2 24 ? -4.219 -17.841 -25.917 1.00 62.71 24 ALA H O 1
ATOM 1859 N N . LEU B 2 25 ? -6.416 -18.382 -25.846 1.00 64.05 25 LEU H N 1
ATOM 1860 C CA . LEU B 2 25 ? -6.235 -19.852 -25.899 1.00 61.52 25 LEU H CA 1
ATOM 1861 C C . LEU B 2 25 ? -7.395 -20.422 -26.716 1.00 64.51 25 LEU H C 1
ATOM 1862 O O . LEU B 2 25 ? -8.482 -19.792 -26.680 1.00 59.79 25 LEU H O 1
ATOM 1867 N N . GLY B 2 26 ? -7.148 -21.502 -27.474 1.00 61.68 26 GLY H N 1
ATOM 1868 C CA . GLY B 2 26 ? -8.176 -22.282 -28.198 1.00 62.11 26 GLY H CA 1
ATOM 1869 C C . GLY B 2 26 ? -8.403 -21.811 -29.628 1.00 61.16 26 GLY H C 1
ATOM 1870 O O . GLY B 2 26 ? -9.363 -22.300 -30.266 1.00 68.63 26 GLY H O 1
ATOM 1871 N N . TYR B 2 27 ? -7.589 -20.878 -30.129 1.00 60.79 27 TYR H N 1
ATOM 1872 C CA . TYR B 2 27 ? -7.665 -20.399 -31.535 1.00 55.45 27 TYR H CA 1
ATOM 1873 C C . TYR B 2 27 ? -6.280 -19.897 -31.957 1.00 57.33 27 TYR H C 1
ATOM 1874 O O . TYR B 2 27 ? -5.393 -19.753 -31.074 1.00 49.56 27 TYR H O 1
ATOM 1883 N N . ILE B 2 28 ? -6.096 -19.678 -33.270 1.00 57.26 28 ILE H N 1
ATOM 1884 C CA . ILE B 2 28 ? -4.832 -19.142 -33.864 1.00 54.95 28 ILE H CA 1
ATOM 1885 C C . ILE B 2 28 ? -4.762 -17.647 -33.530 1.00 50.13 28 ILE H C 1
ATOM 1886 O O . ILE B 2 28 ? -5.439 -16.860 -34.223 1.00 49.53 28 ILE H O 1
ATOM 1891 N N . PHE B 2 29 ? -3.992 -17.288 -32.500 1.00 52.12 29 PHE H N 1
ATOM 1892 C CA . PHE B 2 29 ? -3.898 -15.902 -31.968 1.00 56.77 29 PHE H CA 1
ATOM 1893 C C . PHE B 2 29 ? -3.557 -14.944 -33.117 1.00 58.80 29 PHE H C 1
ATOM 1894 O O . PHE B 2 29 ? -4.261 -13.923 -33.328 1.00 57.69 29 PHE H O 1
ATOM 1902 N N . THR B 2 30 ? -2.536 -15.314 -33.886 1.00 58.92 30 THR H N 1
ATOM 1903 C CA . THR B 2 30 ? -1.887 -14.448 -34.901 1.00 61.50 30 THR H CA 1
ATOM 1904 C C . THR B 2 30 ? -2.852 -14.132 -36.053 1.00 59.00 30 THR H C 1
ATOM 1905 O O . THR B 2 30 ? -2.596 -13.133 -36.742 1.00 69.32 30 THR H O 1
ATOM 1909 N N . ASP B 2 31 ? -3.944 -14.882 -36.228 1.00 58.46 31 ASP H N 1
ATOM 1910 C CA . ASP B 2 31 ? -4.779 -14.789 -37.458 1.00 59.92 31 ASP H CA 1
ATOM 1911 C C . ASP B 2 31 ? -6.018 -13.897 -37.286 1.00 54.31 31 ASP H C 1
ATOM 1912 O O . ASP B 2 31 ? -6.652 -13.607 -38.319 1.00 46.84 31 ASP H O 1
ATOM 1917 N N . TYR B 2 32 ? -6.364 -13.462 -36.070 1.00 49.60 32 TYR H N 1
ATOM 1918 C CA . TYR B 2 32 ? -7.675 -12.819 -35.781 1.00 47.73 32 TYR H CA 1
ATOM 1919 C C . TYR B 2 32 ? -7.469 -11.519 -34.984 1.00 45.69 32 TYR H C 1
ATOM 1920 O O . TYR B 2 32 ? -6.579 -11.408 -34.109 1.00 41.25 32 TYR H O 1
ATOM 1929 N N . GLU B 2 33 ? -8.233 -10.503 -35.375 1.00 49.10 33 GLU H N 1
ATOM 1930 C CA . GLU B 2 33 ? -8.059 -9.106 -34.902 1.00 54.52 33 GLU H CA 1
ATOM 1931 C C . GLU B 2 33 ? -8.629 -8.988 -33.480 1.00 55.66 33 GLU H C 1
ATOM 1932 O O . GLU B 2 33 ? -9.844 -9.249 -33.305 1.00 52.37 33 GLU H O 1
ATOM 1938 N N . MET B 2 34 ? -7.762 -8.648 -32.519 1.00 54.61 34 MET H N 1
ATOM 1939 C CA . MET B 2 34 ? -8.084 -8.504 -31.077 1.00 53.25 34 MET H CA 1
ATOM 1940 C C . MET B 2 34 ? -8.540 -7.065 -30.818 1.00 54.14 34 MET H C 1
ATOM 1941 O O . MET B 2 34 ? -7.854 -6.128 -31.262 1.00 51.12 34 MET H O 1
ATOM 1946 N N . HIS B 2 35 ? -9.673 -6.899 -30.140 1.00 48.30 35 HIS H N 1
ATOM 1947 C CA . HIS B 2 35 ? -10.221 -5.570 -29.789 1.00 45.99 35 HIS H CA 1
ATOM 1948 C C . HIS B 2 35 ? -10.062 -5.310 -28.294 1.00 49.97 35 HIS H C 1
ATOM 1949 O O . HIS B 2 35 ? -9.922 -6.280 -27.492 1.00 42.76 35 HIS H O 1
ATOM 1956 N N . TRP B 2 36 ? -10.075 -4.021 -27.961 1.00 46.80 36 TRP H N 1
ATOM 1957 C CA . TRP B 2 36 ? -10.044 -3.506 -26.580 1.00 41.78 36 TRP H CA 1
ATOM 1958 C C . TRP B 2 36 ? -11.180 -2.512 -26.403 1.00 43.06 36 TRP H C 1
ATOM 1959 O O . TRP B 2 36 ? -11.484 -1.714 -27.339 1.00 39.13 36 TRP H O 1
ATOM 1970 N N . VAL B 2 37 ? -11.790 -2.562 -25.222 1.00 38.86 37 VAL H N 1
ATOM 1971 C CA . VAL B 2 37 ? -13.038 -1.823 -24.932 1.00 37.84 37 VAL H CA 1
ATOM 1972 C C . VAL B 2 37 ? -12.928 -1.272 -23.516 1.00 38.92 37 VAL H C 1
ATOM 1973 O O . VAL B 2 37 ? -12.307 -1.923 -22.662 1.00 35.26 37 VAL H O 1
ATOM 1977 N N . LYS B 2 38 ? -13.455 -0.077 -23.308 1.00 37.78 38 LYS H N 1
ATOM 1978 C CA . LYS B 2 38 ? -13.475 0.589 -21.986 1.00 36.60 38 LYS H CA 1
ATOM 1979 C C . LYS B 2 38 ? -14.906 0.559 -21.480 1.00 35.73 38 LYS H C 1
ATOM 1980 O O . LYS B 2 38 ? -15.785 0.902 -22.271 1.00 34.21 38 LYS H O 1
ATOM 1986 N N . GLN B 2 39 ? -15.138 0.230 -20.206 1.00 34.67 39 GLN H N 1
ATOM 1987 C CA . GLN B 2 39 ? -16.526 0.288 -19.694 1.00 33.57 39 GLN H CA 1
ATOM 1988 C C . GLN B 2 39 ? -16.575 1.129 -18.418 1.00 31.60 39 GLN H C 1
ATOM 1989 O O . GLN B 2 39 ? -15.801 0.871 -17.519 1.00 31.09 39 GLN H O 1
ATOM 1995 N N . THR B 2 40 ? -17.473 2.110 -18.411 1.00 29.55 40 THR H N 1
ATOM 1996 C CA . THR B 2 40 ? -17.763 2.969 -17.240 1.00 35.69 40 THR H CA 1
ATOM 1997 C C . THR B 2 40 ? -19.269 3.065 -17.098 1.00 34.08 40 THR H C 1
ATOM 1998 O O . THR B 2 40 ? -20.019 2.956 -18.083 1.00 33.33 40 THR H O 1
ATOM 2002 N N . PRO B 2 41 ? -19.766 3.282 -15.865 1.00 33.40 41 PRO H N 1
ATOM 2003 C CA . PRO B 2 41 ? -21.201 3.481 -15.672 1.00 39.08 41 PRO H CA 1
ATOM 2004 C C . PRO B 2 41 ? -21.692 4.833 -16.209 1.00 40.55 41 PRO H C 1
ATOM 2005 O O . PRO B 2 41 ? -22.874 4.984 -16.356 1.00 49.24 41 PRO H O 1
ATOM 2009 N N . VAL B 2 42 ? -20.793 5.774 -16.504 1.00 41.44 42 VAL H N 1
ATOM 2010 C CA . VAL B 2 42 ? -21.176 7.141 -16.969 1.00 46.55 42 VAL H CA 1
ATOM 2011 C C . VAL B 2 42 ? -21.154 7.199 -18.507 1.00 46.43 42 VAL H C 1
ATOM 2012 O O . VAL B 2 42 ? -22.055 7.857 -19.071 1.00 54.81 42 VAL H O 1
ATOM 2016 N N . HIS B 2 43 ? -20.220 6.518 -19.179 1.00 48.69 43 HIS H N 1
ATOM 2017 C CA . HIS B 2 43 ? -20.062 6.565 -20.662 1.00 46.64 43 HIS H CA 1
ATOM 2018 C C . HIS B 2 43 ? -20.430 5.230 -21.340 1.00 49.79 43 HIS H C 1
ATOM 2019 O O . HIS B 2 43 ? -20.438 5.194 -22.588 1.00 45.02 43 HIS H O 1
ATOM 2026 N N . GLY B 2 44 ? -20.674 4.156 -20.581 1.00 43.54 44 GLY H N 1
ATOM 2027 C CA . GLY B 2 44 ? -21.000 2.817 -21.129 1.00 39.85 44 GLY H CA 1
ATOM 2028 C C . GLY B 2 44 ? -19.799 2.152 -21.796 1.00 39.61 44 GLY H C 1
ATOM 2029 O O . GLY B 2 44 ? -18.641 2.381 -21.376 1.00 40.70 44 GLY H O 1
ATOM 2030 N N . LEU B 2 45 ? -20.047 1.366 -22.839 1.00 37.25 45 LEU H N 1
ATOM 2031 C CA . LEU B 2 45 ? -18.985 0.620 -23.566 1.00 39.02 45 LEU H CA 1
ATOM 2032 C C . LEU B 2 45 ? -18.433 1.520 -24.673 1.00 34.96 45 LEU H C 1
ATOM 2033 O O . LEU B 2 45 ? -19.218 2.009 -25.487 1.00 33.80 45 LEU H O 1
ATOM 2038 N N . GLU B 2 46 ? -17.125 1.712 -24.701 1.00 39.07 46 GLU H N 1
ATOM 2039 C CA . GLU B 2 46 ? -16.448 2.474 -25.777 1.00 41.09 46 GLU H CA 1
ATOM 2040 C C . GLU B 2 46 ? -15.361 1.609 -26.416 1.00 39.21 46 GLU H C 1
ATOM 2041 O O . GLU B 2 46 ? -14.544 1.025 -25.679 1.00 38.44 46 GLU H O 1
ATOM 2047 N N . TRP B 2 47 ? -15.295 1.621 -27.751 1.00 46.32 47 TRP H N 1
ATOM 2048 C CA . TRP B 2 47 ? -14.247 0.913 -28.543 1.00 42.47 47 TRP H CA 1
ATOM 2049 C C . TRP B 2 47 ? -12.948 1.731 -28.534 1.00 40.41 47 TRP H C 1
ATOM 2050 O O . TRP B 2 47 ? -12.995 2.894 -28.951 1.00 40.52 47 TRP H O 1
ATOM 2061 N N . ILE B 2 48 ? -11.845 1.158 -28.037 1.00 39.10 48 ILE H N 1
ATOM 2062 C CA . ILE B 2 48 ? -10.508 1.818 -27.946 1.00 40.48 48 ILE H CA 1
ATOM 2063 C C . ILE B 2 48 ? -9.743 1.629 -29.278 1.00 48.54 48 ILE H C 1
ATOM 2064 O O . ILE B 2 48 ? -9.412 2.658 -29.948 1.00 45.65 48 ILE H O 1
ATOM 2069 N N . GLY B 2 49 ? -9.457 0.371 -29.641 1.00 50.56 49 GLY H N 1
ATOM 2070 C CA . GLY B 2 49 ? -8.788 -0.008 -30.903 1.00 53.83 49 GLY H CA 1
ATOM 2071 C C . GLY B 2 49 ? -8.818 -1.507 -31.176 1.00 53.94 49 GLY H C 1
ATOM 2072 O O . GLY B 2 49 ? -9.478 -2.274 -30.406 1.00 47.35 49 GLY H O 1
ATOM 2073 N N . VAL B 2 50 ? -8.143 -1.896 -32.261 1.00 51.59 50 VAL H N 1
ATOM 2074 C CA . VAL B 2 50 ? -7.998 -3.291 -32.771 1.00 52.97 50 VAL H CA 1
ATOM 2075 C C . VAL B 2 50 ? -6.547 -3.502 -33.229 1.00 54.74 50 VAL H C 1
ATOM 2076 O O . VAL B 2 50 ? -5.979 -2.587 -33.878 1.00 48.11 50 VAL H O 1
ATOM 2080 N N . ILE B 2 51 ? -5.960 -4.651 -32.875 1.00 52.67 51 ILE H N 1
ATOM 2081 C CA . ILE B 2 51 ? -4.607 -5.085 -33.333 1.00 51.44 51 ILE H CA 1
ATOM 2082 C C . ILE B 2 51 ? -4.733 -6.422 -34.076 1.00 59.35 51 ILE H C 1
ATOM 2083 O O . ILE B 2 51 ? -5.412 -7.353 -33.570 1.00 57.35 51 ILE H O 1
ATOM 2088 N N . HIS B 2 52 ? -4.109 -6.504 -35.253 1.00 60.26 52 HIS H N 1
ATOM 2089 C CA . HIS B 2 52 ? -3.747 -7.784 -35.911 1.00 60.28 52 HIS H CA 1
ATOM 2090 C C . HIS B 2 52 ? -2.470 -8.258 -35.229 1.00 58.59 52 HIS H C 1
ATOM 2091 O O . HIS B 2 52 ? -1.433 -7.615 -35.348 1.00 54.22 52 HIS H O 1
ATOM 2098 N N . PRO B 2 53 ? -2.509 -9.321 -34.401 1.00 58.58 53 PRO H N 1
ATOM 2099 C CA . PRO B 2 53 ? -1.308 -9.753 -33.684 1.00 59.31 53 PRO H CA 1
ATOM 2100 C C . PRO B 2 53 ? -0.233 -10.304 -34.637 1.00 59.57 53 PRO H C 1
ATOM 2101 O O . PRO B 2 53 ? 0.957 -10.146 -34.354 1.00 59.26 53 PRO H O 1
ATOM 2105 N N . GLY B 2 54 ? -0.674 -10.937 -35.730 1.00 62.96 54 GLY H N 1
ATOM 2106 C CA . GLY B 2 54 ? 0.208 -11.449 -36.798 1.00 69.78 54 GLY H CA 1
ATOM 2107 C C . GLY B 2 54 ? 1.083 -10.346 -37.371 1.00 68.71 54 GLY H C 1
ATOM 2108 O O . GLY B 2 54 ? 2.320 -10.415 -37.200 1.00 67.21 54 GLY H O 1
ATOM 2109 N N . SER B 2 55 ? 0.454 -9.352 -38.006 1.00 69.21 55 SER H N 1
ATOM 2110 C CA . SER B 2 55 ? 1.122 -8.195 -38.656 1.00 64.52 55 SER H CA 1
ATOM 2111 C C . SER B 2 55 ? 1.600 -7.192 -37.599 1.00 66.18 55 SER H C 1
ATOM 2112 O O . SER B 2 55 ? 2.671 -6.602 -37.801 1.00 63.72 55 SER H O 1
ATOM 2115 N N . GLY B 2 56 ? 0.836 -6.994 -36.518 1.00 61.37 56 GLY H N 1
ATOM 2116 C CA . GLY B 2 56 ? 1.101 -5.944 -35.511 1.00 57.91 56 GLY H CA 1
ATOM 2117 C C . GLY B 2 56 ? 0.475 -4.607 -35.891 1.00 54.60 56 GLY H C 1
ATOM 2118 O O . GLY B 2 56 ? 0.736 -3.611 -35.186 1.00 60.32 56 GLY H O 1
ATOM 2119 N N . ASN B 2 57 ? -0.322 -4.569 -36.962 1.00 54.22 57 ASN H N 1
ATOM 2120 C CA . ASN B 2 57 ? -1.043 -3.346 -37.398 1.00 54.52 57 ASN H CA 1
ATOM 2121 C C . ASN B 2 57 ? -2.167 -3.053 -36.404 1.00 54.96 57 ASN H C 1
ATOM 2122 O O . ASN B 2 57 ? -2.796 -4.012 -35.930 1.00 54.05 57 ASN H O 1
ATOM 2127 N N . THR B 2 58 ? -2.444 -1.764 -36.191 1.00 56.17 58 THR H N 1
ATOM 2128 C CA . THR B 2 58 ? -3.424 -1.242 -35.210 1.00 51.71 58 THR H CA 1
ATOM 2129 C C . THR B 2 58 ? -4.278 -0.151 -35.862 1.00 51.71 58 THR H C 1
ATOM 2130 O O . THR B 2 58 ? -3.787 0.572 -36.747 1.00 52.07 58 THR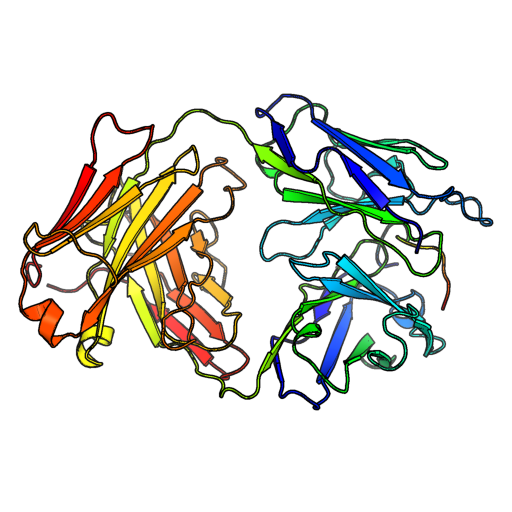 H O 1
ATOM 2134 N N . VAL B 2 59 ? -5.547 -0.088 -35.486 1.00 46.83 59 VAL H N 1
ATOM 2135 C CA . VAL B 2 59 ? -6.465 1.045 -35.783 1.00 46.66 59 VAL H CA 1
ATOM 2136 C C . VAL B 2 59 ? -6.971 1.512 -34.421 1.00 52.66 59 VAL H C 1
ATOM 2137 O O . VAL B 2 59 ? -7.309 0.636 -33.601 1.00 46.45 59 VAL H O 1
ATOM 2141 N N . TYR B 2 60 ? -6.907 2.813 -34.145 1.00 50.84 60 TYR H N 1
ATOM 2142 C CA . TYR B 2 60 ? -7.405 3.402 -32.885 1.00 46.87 60 TYR H CA 1
ATOM 2143 C C . TYR B 2 60 ? -8.631 4.219 -33.217 1.00 50.93 60 TYR H C 1
ATOM 2144 O O . TYR B 2 60 ? -8.729 4.720 -34.359 1.00 50.85 60 TYR H O 1
ATOM 2153 N N . ASN B 2 61 ? -9.572 4.223 -32.277 1.00 47.44 61 ASN H N 1
ATOM 2154 C CA . ASN B 2 61 ? -10.565 5.303 -32.080 1.00 47.73 61 ASN H CA 1
ATOM 2155 C C . ASN B 2 61 ? -9.780 6.612 -31.945 1.00 44.90 61 ASN H C 1
ATOM 2156 O O . ASN B 2 61 ? -8.740 6.598 -31.275 1.00 45.94 61 ASN H O 1
ATOM 2161 N N . GLN B 2 62 ? -10.260 7.680 -32.578 1.00 44.55 62 GLN H N 1
ATOM 2162 C CA . GLN B 2 62 ? -9.704 9.049 -32.468 1.00 51.71 62 GLN H CA 1
ATOM 2163 C C . GLN B 2 62 ? -9.638 9.414 -30.979 1.00 52.00 62 GLN H C 1
ATOM 2164 O O . GLN B 2 62 ? -8.558 9.854 -30.535 1.00 47.07 62 GLN H O 1
ATOM 2170 N N . LYS B 2 63 ? -10.712 9.128 -30.225 1.00 51.23 63 LYS H N 1
ATOM 2171 C CA . LYS B 2 63 ? -10.852 9.498 -28.791 1.00 50.95 63 LYS H CA 1
ATOM 2172 C C . LYS B 2 63 ? -9.721 8.892 -27.949 1.00 47.39 63 LYS H C 1
ATOM 2173 O O . LYS B 2 63 ? -9.498 9.402 -26.853 1.00 58.81 63 LYS H O 1
ATOM 2179 N N . PHE B 2 64 ? -9.053 7.829 -28.396 1.00 43.52 64 PHE H N 1
ATOM 2180 C CA . PHE B 2 64 ? -8.010 7.118 -27.609 1.00 44.15 64 PHE H CA 1
ATOM 2181 C C . PHE B 2 64 ? -6.620 7.199 -28.262 1.00 45.57 64 PHE H C 1
ATOM 2182 O O . PHE B 2 64 ? -5.666 6.630 -27.701 1.00 47.13 64 PHE H O 1
ATOM 2190 N N . GLN B 2 65 ? -6.456 7.906 -29.385 1.00 58.89 65 GLN H N 1
ATOM 2191 C CA . GLN B 2 65 ? -5.112 8.078 -30.006 1.00 61.48 65 GLN H CA 1
ATOM 2192 C C . GLN B 2 65 ? -4.197 8.695 -28.941 1.00 53.29 65 GLN H C 1
ATOM 2193 O O . GLN B 2 65 ? -4.615 9.692 -28.348 1.00 53.95 65 GLN H O 1
ATOM 2199 N N . GLY B 2 66 ? -3.051 8.074 -28.641 1.00 50.95 66 GLY H N 1
ATOM 2200 C CA . GLY B 2 66 ? -2.069 8.590 -27.664 1.00 58.35 66 GLY H CA 1
ATOM 2201 C C . GLY B 2 66 ? -2.299 8.077 -26.243 1.00 61.34 66 GLY H C 1
ATOM 2202 O O . GLY B 2 66 ? -1.315 7.632 -25.617 1.00 71.54 66 GLY H O 1
ATOM 2203 N N . LYS B 2 67 ? -3.534 8.164 -25.729 1.00 58.92 67 LYS H N 1
ATOM 2204 C CA . LYS B 2 67 ? -3.978 7.558 -24.436 1.00 50.72 67 LYS H CA 1
ATOM 2205 C C . LYS B 2 67 ? -3.637 6.062 -24.386 1.00 51.83 67 LYS H C 1
ATOM 2206 O O . LYS B 2 67 ? -3.099 5.623 -23.356 1.00 58.17 67 LYS H O 1
ATOM 2212 N N . ALA B 2 68 ? -3.934 5.316 -25.461 1.00 52.62 68 ALA H N 1
ATOM 2213 C CA . ALA B 2 68 ? -3.850 3.835 -25.534 1.00 51.08 68 ALA H CA 1
ATOM 2214 C C . ALA B 2 68 ? -2.838 3.402 -26.605 1.00 53.30 68 ALA H C 1
ATOM 2215 O O . ALA B 2 68 ? -2.793 4.018 -27.678 1.00 56.95 68 ALA H O 1
ATOM 2217 N N . THR B 2 69 ? -2.079 2.351 -26.318 1.00 50.02 69 THR H N 1
ATOM 2218 C CA . THR B 2 69 ? -1.088 1.723 -27.228 1.00 50.11 69 THR H CA 1
ATOM 2219 C C . THR B 2 69 ? -1.301 0.207 -27.179 1.00 51.79 69 THR H C 1
ATOM 2220 O O . THR B 2 69 ? -1.126 -0.366 -26.092 1.00 51.81 69 THR H O 1
ATOM 2224 N N . LEU B 2 70 ? -1.687 -0.406 -28.303 1.00 51.53 70 LEU H N 1
ATOM 2225 C CA . LEU B 2 70 ? -1.932 -1.869 -28.396 1.00 50.52 70 LEU H CA 1
ATOM 2226 C C . LEU B 2 70 ? -0.656 -2.560 -28.883 1.00 55.43 70 LEU H C 1
ATOM 2227 O O . LEU B 2 70 ? -0.066 -2.059 -29.838 1.00 55.76 70 LEU H O 1
ATOM 2232 N N . THR B 2 71 ? -0.257 -3.649 -28.218 1.00 56.78 71 THR H N 1
ATOM 2233 C CA . THR B 2 71 ? 0.967 -4.452 -28.483 1.00 58.08 71 THR H CA 1
ATOM 2234 C C . THR B 2 71 ? 0.567 -5.931 -28.506 1.00 61.56 71 THR H C 1
ATOM 2235 O O . THR B 2 71 ? -0.550 -6.261 -28.032 1.00 54.33 71 THR H O 1
ATOM 2239 N N . ALA B 2 72 ? 1.432 -6.803 -29.022 1.00 56.52 72 ALA H N 1
ATOM 2240 C CA . ALA B 2 72 ? 1.201 -8.262 -28.994 1.00 55.11 72 ALA H CA 1
ATOM 2241 C C . ALA B 2 72 ? 2.524 -9.015 -29.035 1.00 60.31 72 ALA H C 1
ATOM 2242 O O . ALA B 2 72 ? 3.438 -8.600 -29.788 1.00 62.94 72 ALA H O 1
ATOM 2244 N N . ASP B 2 73 ? 2.597 -10.074 -28.229 1.00 61.20 73 ASP H N 1
ATOM 2245 C CA . ASP B 2 73 ? 3.670 -11.094 -28.256 1.00 66.21 73 ASP H CA 1
ATOM 2246 C C . ASP B 2 73 ? 3.097 -12.346 -28.921 1.00 73.86 73 ASP H C 1
ATOM 2247 O O . ASP B 2 73 ? 2.199 -12.968 -28.312 1.00 78.08 73 ASP H O 1
ATOM 2252 N N . LYS B 2 74 ? 3.590 -12.688 -30.117 1.00 72.81 74 LYS H N 1
ATOM 2253 C CA . LYS B 2 74 ? 3.169 -13.899 -30.876 1.00 71.85 74 LYS H CA 1
ATOM 2254 C C . LYS B 2 74 ? 3.558 -15.152 -30.080 1.00 67.35 74 LYS H C 1
ATOM 2255 O O . LYS B 2 74 ? 2.785 -16.129 -30.125 1.00 64.23 74 LYS H O 1
ATOM 2261 N N . SER B 2 75 ? 4.683 -15.102 -29.353 1.00 64.25 75 SER H N 1
ATOM 2262 C CA . SER B 2 75 ? 5.272 -16.243 -28.603 1.00 67.25 75 SER H CA 1
ATOM 2263 C C . SER B 2 75 ? 4.279 -16.757 -27.552 1.00 67.77 75 SER H C 1
ATOM 2264 O O . SER B 2 75 ? 3.965 -17.957 -27.593 1.00 74.61 75 SER H O 1
ATOM 2267 N N . SER B 2 76 ? 3.807 -15.882 -26.656 1.00 63.79 76 SER H N 1
ATOM 2268 C CA . SER B 2 76 ? 2.955 -16.227 -25.480 1.00 66.13 76 SER H CA 1
ATOM 2269 C C . SER B 2 76 ? 1.453 -16.185 -25.822 1.00 62.34 76 SER H C 1
ATOM 2270 O O . SER B 2 76 ? 0.650 -16.545 -24.955 1.00 63.98 76 SER H O 1
ATOM 2273 N N . SER B 2 77 ? 1.082 -15.808 -27.047 1.00 65.41 77 SER H N 1
ATOM 2274 C CA . SER B 2 77 ? -0.323 -15.575 -27.474 1.00 64.72 77 SER H CA 1
ATOM 2275 C C . SER B 2 77 ? -0.971 -14.538 -26.534 1.00 64.79 77 SER H C 1
ATOM 2276 O O . SER B 2 77 ? -2.086 -14.785 -26.024 1.00 54.52 77 SER H O 1
ATOM 2279 N N . THR B 2 78 ? -0.290 -13.407 -26.311 1.00 59.35 78 THR H N 1
ATOM 2280 C CA . THR B 2 78 ? -0.714 -12.339 -25.368 1.00 56.62 78 THR H CA 1
ATOM 2281 C C . THR B 2 78 ? -0.807 -10.984 -26.081 1.00 58.58 78 THR H C 1
ATOM 2282 O O . THR B 2 78 ? 0.200 -10.540 -26.681 1.00 51.00 78 THR H O 1
ATOM 2286 N N . ALA B 2 79 ? -1.987 -10.367 -26.012 1.00 48.55 79 ALA H N 1
ATOM 2287 C CA . ALA B 2 79 ? -2.243 -8.960 -26.388 1.00 51.12 79 ALA H CA 1
ATOM 2288 C C . ALA B 2 79 ? -1.975 -8.072 -25.165 1.00 50.70 79 ALA H C 1
ATOM 2289 O O . ALA B 2 79 ? -2.137 -8.547 -24.013 1.00 48.40 79 ALA H O 1
ATOM 2291 N N . TYR B 2 80 ? -1.580 -6.824 -25.421 1.00 50.41 80 TYR H N 1
ATOM 2292 C CA . TYR B 2 80 ? -1.165 -5.828 -24.405 1.00 48.66 80 TYR H CA 1
ATOM 2293 C C . TYR B 2 80 ? -1.771 -4.479 -24.772 1.00 51.67 80 TYR H C 1
ATOM 2294 O O . TYR B 2 80 ? -1.772 -4.107 -25.963 1.00 52.57 80 TYR H O 1
ATOM 2303 N N . MET B 2 81 ? -2.301 -3.773 -23.780 1.00 50.20 81 MET H N 1
ATOM 2304 C CA . MET B 2 81 ? -2.724 -2.363 -23.945 1.00 48.93 81 MET H CA 1
ATOM 2305 C C . MET B 2 81 ? -2.092 -1.546 -22.824 1.00 53.26 81 MET H C 1
ATOM 2306 O O . MET B 2 81 ? -2.400 -1.825 -21.649 1.00 50.63 81 MET H O 1
ATOM 2311 N N . GLU B 2 82 ? -1.213 -0.609 -23.188 1.00 51.29 82 GLU H N 1
ATOM 2312 C CA . GLU B 2 82 ? -0.676 0.425 -22.271 1.00 53.73 82 GLU H CA 1
ATOM 2313 C C . GLU B 2 82 ? -1.560 1.670 -22.380 1.00 54.42 82 GLU H C 1
ATOM 2314 O O . GLU B 2 82 ? -1.777 2.161 -23.497 1.00 55.03 82 GLU H O 1
ATOM 2320 N N . VAL B 2 83 ? -2.073 2.138 -21.244 1.00 57.26 83 VAL H N 1
ATOM 2321 C CA . VAL B 2 83 ? -2.861 3.396 -21.128 1.00 55.55 83 VAL H CA 1
ATOM 2322 C C . VAL B 2 83 ? -2.003 4.346 -20.293 1.00 53.80 83 VAL H C 1
ATOM 2323 O O . VAL B 2 83 ? -1.472 3.904 -19.261 1.00 52.46 83 VAL H O 1
ATOM 2327 N N . SER B 2 84 ? -1.810 5.575 -20.771 1.00 56.53 84 SER H N 1
ATOM 2328 C CA . SER B 2 84 ? -0.758 6.502 -20.273 1.00 58.99 84 SER H CA 1
ATOM 2329 C C . SER B 2 84 ? -1.370 7.859 -19.907 1.00 53.46 84 SER H C 1
ATOM 2330 O O . SER B 2 84 ? -2.552 8.092 -20.265 1.00 45.89 84 SER H O 1
ATOM 2333 N N . SER B 2 85 ? -0.593 8.685 -19.188 1.00 55.27 85 SER H N 1
ATOM 2334 C CA . SER B 2 85 ? -0.978 10.011 -18.643 1.00 53.07 85 SER H CA 1
ATOM 2335 C C . SER B 2 85 ? -2.338 9.896 -17.934 1.00 50.62 85 SER H C 1
ATOM 2336 O O . SER B 2 85 ? -3.301 10.603 -18.306 1.00 49.15 85 SER H O 1
ATOM 2339 N N . LEU B 2 86 ? -2.430 9.009 -16.950 1.00 49.03 86 LEU H N 1
ATOM 2340 C CA . LEU B 2 86 ? -3.741 8.572 -16.407 1.00 47.37 86 LEU H CA 1
ATOM 2341 C C . LEU B 2 86 ? -4.400 9.721 -15.646 1.00 44.87 86 LEU H C 1
ATOM 2342 O O . LEU B 2 86 ? -3.710 10.428 -14.909 1.00 41.82 86 LEU H O 1
ATOM 2347 N N . THR B 2 87 ? -5.690 9.940 -15.894 1.00 50.39 87 THR H N 1
ATOM 2348 C CA . THR B 2 87 ? -6.537 10.938 -15.188 1.00 47.35 87 THR H CA 1
ATOM 2349 C C . THR B 2 87 ? -7.704 10.198 -14.529 1.00 47.28 87 THR H C 1
ATOM 2350 O O . THR B 2 87 ? -7.858 8.983 -14.758 1.00 45.86 87 THR H O 1
ATOM 2354 N N . SER B 2 88 ? -8.518 10.911 -13.766 1.00 47.33 88 SER H N 1
ATOM 2355 C CA . SER B 2 88 ? -9.723 10.341 -13.121 1.00 49.57 88 SER H CA 1
ATOM 2356 C C . SER B 2 88 ? -10.638 9.723 -14.185 1.00 49.28 88 SER H C 1
ATOM 2357 O O . SER B 2 88 ? -11.284 8.703 -13.899 1.00 45.76 88 SER H O 1
ATOM 2360 N N . GLU B 2 89 ? -10.675 10.296 -15.386 1.00 46.44 89 GLU H N 1
ATOM 2361 C CA . GLU B 2 89 ? -11.562 9.806 -16.468 1.00 47.56 89 GLU H CA 1
ATOM 2362 C C . GLU B 2 89 ? -11.099 8.421 -16.943 1.00 44.92 89 GLU H C 1
ATOM 2363 O O . GLU B 2 89 ? -11.842 7.797 -17.718 1.00 41.83 89 GLU H O 1
ATOM 2369 N N . ASP B 2 90 ? -9.956 7.915 -16.479 1.00 40.76 90 ASP H N 1
ATOM 2370 C CA . ASP B 2 90 ? -9.398 6.641 -16.997 1.00 43.69 90 ASP H CA 1
ATOM 2371 C C . ASP B 2 90 ? -9.700 5.459 -16.065 1.00 38.82 90 ASP H C 1
ATOM 2372 O O . ASP B 2 90 ? -9.416 4.340 -16.511 1.00 38.54 90 ASP H O 1
ATOM 2377 N N . SER B 2 91 ? -10.213 5.673 -14.835 1.00 34.07 91 SER H N 1
ATOM 2378 C CA . SER B 2 91 ? -10.720 4.582 -13.965 1.00 35.52 91 SER H CA 1
ATOM 2379 C C . SER B 2 91 ? -11.884 3.931 -14.704 1.00 33.94 91 SER H C 1
ATOM 2380 O O . SER B 2 91 ? -12.776 4.668 -15.189 1.00 34.21 91 SER H O 1
ATOM 2383 N N . ALA B 2 92 ? -11.824 2.617 -14.877 1.00 33.24 92 ALA H N 1
ATOM 2384 C CA . ALA B 2 92 ? -12.769 1.888 -15.739 1.00 34.81 92 ALA H CA 1
ATOM 2385 C C . ALA B 2 92 ? -12.530 0.396 -15.595 1.00 33.27 92 ALA H C 1
ATOM 2386 O O . ALA B 2 92 ? -11.516 0.008 -15.028 1.00 36.94 92 ALA H O 1
ATOM 2388 N N . VAL B 2 93 ? -13.406 -0.392 -16.199 1.00 31.57 93 VAL H N 1
ATOM 2389 C CA . VAL B 2 93 ? -13.107 -1.809 -16.506 1.00 31.92 93 VAL H CA 1
ATOM 2390 C C . VAL B 2 93 ? -12.662 -1.832 -17.975 1.00 30.51 93 VAL H C 1
ATOM 2391 O O . VAL B 2 93 ? -13.357 -1.247 -18.827 1.00 34.28 93 VAL H O 1
ATOM 2395 N N . TYR B 2 94 ? -11.532 -2.484 -18.219 1.00 32.43 94 TYR H N 1
ATOM 2396 C CA . TYR B 2 94 ? -10.953 -2.726 -19.564 1.00 33.07 94 TYR H CA 1
ATOM 2397 C C . TYR B 2 94 ? -11.128 -4.210 -19.927 1.00 36.98 94 TYR H C 1
ATOM 2398 O O . TYR B 2 94 ? -10.842 -5.111 -19.100 1.00 39.22 94 TYR H O 1
ATOM 2407 N N . TYR B 2 95 ? -11.637 -4.437 -21.136 1.00 39.73 95 TYR H N 1
ATOM 2408 C CA . TYR B 2 95 ? -11.878 -5.757 -21.765 1.00 42.07 95 TYR H CA 1
ATOM 2409 C C . TYR B 2 95 ? -11.045 -5.874 -23.048 1.00 46.44 95 TYR H C 1
ATOM 2410 O O . TYR B 2 95 ? -10.984 -4.896 -23.822 1.00 46.45 95 TYR H O 1
ATOM 2419 N N . CYS B 2 96 ? -10.472 -7.054 -23.284 1.00 44.02 96 CYS H N 1
ATOM 2420 C CA . CYS B 2 96 ? -10.148 -7.552 -24.642 1.00 46.09 96 CYS H CA 1
ATOM 2421 C C . CYS B 2 96 ? -11.314 -8.415 -25.123 1.00 47.78 96 CYS H C 1
ATOM 2422 O O . CYS B 2 96 ? -12.021 -9.000 -24.266 1.00 40.34 96 CYS H O 1
ATOM 2425 N N . ASN B 2 97 ? -11.554 -8.450 -26.433 1.00 37.95 97 ASN H N 1
ATOM 2426 C CA . ASN B 2 97 ? -12.621 -9.289 -27.021 1.00 40.03 97 ASN H CA 1
ATOM 2427 C C . ASN B 2 97 ? -12.385 -9.466 -28.528 1.00 43.60 97 ASN H C 1
ATOM 2428 O O . ASN B 2 97 ? -11.950 -8.497 -29.186 1.00 40.21 97 ASN H O 1
ATOM 2433 N N . LEU B 2 98 ? -12.756 -10.629 -29.068 1.00 42.00 98 LEU H N 1
ATOM 2434 C CA . LEU B 2 98 ? -12.878 -10.813 -30.540 1.00 46.63 98 LEU H CA 1
ATOM 2435 C C . LEU B 2 98 ? -13.891 -11.924 -30.854 1.00 46.19 98 LEU H C 1
ATOM 2436 O O . LEU B 2 98 ? -13.981 -12.920 -30.085 1.00 51.43 98 LEU H O 1
ATOM 2441 N N . TRP B 2 99 ? -14.646 -11.743 -31.938 1.00 52.91 99 TRP H N 1
ATOM 2442 C CA . TRP B 2 99 ? -15.552 -12.777 -32.507 1.00 56.94 99 TRP H CA 1
ATOM 2443 C C . TRP B 2 99 ? -16.632 -13.148 -31.475 1.00 53.06 99 TRP H C 1
ATOM 2444 O O . TRP B 2 99 ? -17.189 -14.271 -31.557 1.00 41.97 99 TRP H O 1
ATOM 2455 N N . GLY B 2 100 ? -16.944 -12.225 -30.552 1.00 50.55 100 GLY H N 1
ATOM 2456 C CA . GLY B 2 100 ? -18.041 -12.381 -29.575 1.00 46.25 100 GLY H CA 1
ATOM 2457 C C . GLY B 2 100 ? -17.563 -13.050 -28.309 1.00 43.67 100 GLY H C 1
ATOM 2458 O O . GLY B 2 100 ? -18.399 -13.362 -27.467 1.00 54.53 100 GLY H O 1
ATOM 2459 N N . ARG B 2 101 ? -16.257 -13.261 -28.182 1.00 43.77 101 ARG H N 1
ATOM 2460 C CA . ARG B 2 101 ? -15.617 -13.837 -26.980 1.00 45.55 101 ARG H CA 1
ATOM 2461 C C . ARG B 2 101 ? -14.857 -12.697 -26.280 1.00 51.31 101 ARG H C 1
ATOM 2462 O O . ARG B 2 101 ? -14.108 -11.952 -26.985 1.00 48.85 101 ARG H O 1
ATOM 2470 N N . TRP B 2 102 ? -15.093 -12.540 -24.965 1.00 45.31 102 TRP H N 1
ATOM 2471 C CA . TRP B 2 102 ? -14.632 -11.418 -24.103 1.00 41.64 102 TRP H CA 1
ATOM 2472 C C . TRP B 2 102 ? -13.826 -11.967 -22.929 1.00 41.01 102 TRP H C 1
ATOM 2473 O O . TRP B 2 102 ? -14.214 -13.009 -22.354 1.00 43.00 102 TRP H O 1
ATOM 2484 N N . GLY B 2 103 ? -12.746 -11.275 -22.578 1.00 39.05 103 GLY H N 1
ATOM 2485 C CA . GLY B 2 103 ? -12.014 -11.492 -21.324 1.00 36.81 103 GLY H CA 1
ATOM 2486 C C . GLY B 2 103 ? -12.911 -11.171 -20.134 1.00 35.85 103 GLY H C 1
ATOM 2487 O O . GLY B 2 103 ? -14.034 -10.623 -20.342 1.00 34.93 103 GLY H O 1
ATOM 2488 N N . GLN B 2 104 ? -12.443 -11.486 -18.940 1.00 36.66 104 GLN H N 1
ATOM 2489 C CA . GLN B 2 104 ? -13.190 -11.245 -17.671 1.00 43.60 104 GLN H CA 1
ATOM 2490 C C . GLN B 2 104 ? -13.091 -9.760 -17.278 1.00 45.09 104 GLN H C 1
ATOM 2491 O O . GLN B 2 104 ? -13.872 -9.317 -16.424 1.00 47.04 104 GLN H O 1
ATOM 2497 N N . GLY B 2 105 ? -12.138 -9.032 -17.854 1.00 46.11 105 GLY H N 1
ATOM 2498 C CA . GLY B 2 105 ? -11.929 -7.600 -17.597 1.00 44.13 105 GLY H CA 1
ATOM 2499 C C . GLY B 2 105 ? -10.968 -7.360 -16.449 1.00 40.87 105 GLY H C 1
ATOM 2500 O O . GLY B 2 105 ? -10.704 -8.284 -15.678 1.00 46.92 105 GLY H O 1
ATOM 2501 N N . THR B 2 106 ? -10.434 -6.146 -16.409 1.00 37.03 106 THR H N 1
ATOM 2502 C CA . THR B 2 106 ? -9.427 -5.633 -15.459 1.00 39.77 106 THR H CA 1
ATOM 2503 C C . THR B 2 106 ? -9.910 -4.267 -14.963 1.00 35.55 106 THR H C 1
ATOM 2504 O O . THR B 2 106 ? -10.029 -3.332 -15.795 1.00 35.97 106 THR H O 1
ATOM 2508 N N . THR B 2 107 ? -10.166 -4.151 -13.660 1.00 35.65 107 THR H N 1
ATOM 2509 C CA . THR B 2 107 ? -10.568 -2.881 -13.037 1.00 35.86 107 THR H CA 1
ATOM 2510 C C . THR B 2 107 ? -9.309 -2.067 -12.777 1.00 38.05 107 THR H C 1
ATOM 2511 O O . THR B 2 107 ? -8.388 -2.589 -12.144 1.00 41.20 107 THR H O 1
ATOM 2515 N N . VAL B 2 108 ? -9.293 -0.843 -13.281 1.00 37.70 108 VAL H N 1
ATOM 2516 C CA . VAL B 2 108 ? -8.183 0.128 -13.111 1.00 38.54 108 VAL H CA 1
ATOM 2517 C C . VAL B 2 108 ? -8.754 1.307 -12.365 1.00 34.62 108 VAL H C 1
ATOM 2518 O O . VAL B 2 108 ? -9.711 1.907 -12.876 1.00 38.09 108 VAL H O 1
ATOM 2522 N N . THR B 2 109 ? -8.203 1.586 -11.198 1.00 33.34 109 THR H N 1
ATOM 2523 C CA . THR B 2 109 ? -8.536 2.768 -10.388 1.00 36.76 109 THR H CA 1
ATOM 2524 C C . THR B 2 109 ? -7.345 3.733 -10.421 1.00 33.65 109 THR H C 1
ATOM 2525 O O . THR B 2 109 ? -6.283 3.368 -9.850 1.00 31.07 109 THR H O 1
ATOM 2529 N N . VAL B 2 110 ? -7.579 4.945 -10.917 1.00 34.51 110 VAL H N 1
ATOM 2530 C CA . VAL B 2 110 ? -6.612 6.083 -10.859 1.00 37.37 110 VAL H CA 1
ATOM 2531 C C . VAL B 2 110 ? -6.838 6.851 -9.562 1.00 34.03 110 VAL H C 1
ATOM 2532 O O . VAL B 2 110 ? -7.898 7.453 -9.411 1.00 35.51 110 VAL H O 1
ATOM 2536 N N . SER B 2 111 ? -5.844 6.813 -8.679 1.00 36.52 111 SER H N 1
ATOM 2537 C CA . SER B 2 111 ? -5.819 7.487 -7.361 1.00 36.81 111 SER H CA 1
ATOM 2538 C C . SER B 2 111 ? -4.363 7.624 -6.897 1.00 40.81 111 SER H C 1
ATOM 2539 O O . SER B 2 111 ? -3.567 6.760 -7.248 1.00 40.57 111 SER H O 1
ATOM 2542 N N . SER B 2 112 ? -4.073 8.617 -6.063 1.00 42.67 112 SER H N 1
ATOM 2543 C CA . SER B 2 112 ? -2.780 8.760 -5.345 1.00 48.81 112 SER H CA 1
ATOM 2544 C C . SER B 2 112 ? -2.900 8.221 -3.909 1.00 50.36 112 SER H C 1
ATOM 2545 O O . SER B 2 112 ? -1.883 8.202 -3.231 1.00 40.06 112 SER H O 1
ATOM 2548 N N . ALA B 2 113 ? -4.087 7.765 -3.467 1.00 45.81 113 ALA H N 1
ATOM 2549 C CA . ALA B 2 113 ? -4.294 7.206 -2.109 1.00 42.10 113 ALA H CA 1
ATOM 2550 C C . ALA B 2 113 ? -3.584 5.855 -2.051 1.00 39.55 113 ALA H C 1
ATOM 2551 O O . ALA B 2 113 ? -3.319 5.277 -3.125 1.00 41.34 113 ALA H O 1
ATOM 2553 N N . SER B 2 114 ? -3.229 5.391 -0.859 1.00 41.19 114 SER H N 1
ATOM 2554 C CA . SER B 2 114 ? -2.489 4.123 -0.643 1.00 42.78 114 SER H CA 1
ATOM 2555 C C . SER B 2 114 ? -3.474 2.964 -0.805 1.00 40.16 114 SER H C 1
ATOM 2556 O O . SER B 2 114 ? -4.621 3.139 -0.378 1.00 42.49 114 SER H O 1
ATOM 2559 N N . THR B 2 115 ? -3.019 1.811 -1.290 1.00 37.38 115 THR H N 1
ATOM 2560 C CA . THR B 2 115 ? -3.823 0.568 -1.221 1.00 38.71 115 THR H CA 1
ATOM 2561 C C . THR B 2 115 ? -3.979 0.218 0.261 1.00 40.03 115 THR H C 1
ATOM 2562 O O . THR B 2 115 ? -3.121 0.623 1.057 1.00 37.02 115 THR H O 1
ATOM 2566 N N . LYS B 2 116 ? -5.084 -0.439 0.620 1.00 38.56 116 LYS H N 1
ATOM 2567 C CA . LYS B 2 116 ? -5.320 -1.030 1.969 1.00 34.40 116 LYS H CA 1
ATOM 2568 C C . LYS B 2 116 ? -6.061 -2.353 1.753 1.00 32.04 116 LYS H C 1
ATOM 2569 O O . LYS B 2 116 ? -7.140 -2.361 1.080 1.00 30.34 116 LYS H O 1
ATOM 2575 N N . GLY B 2 117 ? -5.477 -3.430 2.267 1.00 32.13 117 GLY H N 1
ATOM 2576 C CA . GLY B 2 117 ? -6.041 -4.784 2.209 1.00 30.70 117 GLY H CA 1
ATOM 2577 C C . GLY B 2 117 ? -7.143 -4.932 3.245 1.00 28.94 117 GLY H C 1
ATOM 2578 O O . GLY B 2 117 ? -7.119 -4.305 4.298 1.00 28.97 117 GLY H O 1
ATOM 2579 N N . PRO B 2 118 ? -8.157 -5.765 2.963 1.00 28.57 118 PRO H N 1
ATOM 2580 C CA . PRO B 2 118 ? -9.257 -5.962 3.898 1.00 28.13 118 PRO H CA 1
ATOM 2581 C C . PRO B 2 118 ? -8.938 -6.822 5.119 1.00 30.00 118 PRO H C 1
ATOM 2582 O O . PRO B 2 118 ? -8.038 -7.655 5.063 1.00 30.93 118 PRO H O 1
ATOM 2586 N N . SER B 2 119 ? -9.639 -6.533 6.210 1.00 29.18 119 SER H N 1
ATOM 2587 C CA . SER B 2 119 ? -9.843 -7.440 7.350 1.00 31.27 119 SER H CA 1
ATOM 2588 C C . SER B 2 119 ? -11.009 -8.350 6.955 1.00 32.47 119 SER H C 1
ATOM 2589 O O . SER B 2 119 ? -11.929 -7.866 6.313 1.00 30.93 119 SER H O 1
ATOM 2592 N N . VAL B 2 120 ? -10.904 -9.637 7.195 1.00 29.65 120 VAL H N 1
ATOM 2593 C CA . VAL B 2 120 ? -12.004 -10.568 6.820 1.00 31.13 120 VAL H CA 1
ATOM 2594 C C . VAL B 2 120 ? -12.532 -11.157 8.115 1.00 30.80 120 VAL H C 1
ATOM 2595 O O . VAL B 2 120 ? -11.771 -11.775 8.834 1.00 31.71 120 VAL H O 1
ATOM 2599 N N . PHE B 2 121 ? -13.794 -10.925 8.420 1.00 28.83 121 PHE H N 1
ATOM 2600 C CA . PHE B 2 121 ? -14.388 -11.372 9.704 1.00 27.11 121 PHE H CA 1
ATOM 2601 C C . PHE B 2 121 ? -15.524 -12.343 9.408 1.00 29.21 121 PHE H C 1
ATOM 2602 O O . PHE B 2 121 ? -16.225 -12.163 8.425 1.00 27.56 121 PHE H O 1
ATOM 2610 N N . PRO B 2 122 ? -15.749 -13.371 10.242 1.00 31.41 122 PRO H N 1
ATOM 2611 C CA . PRO B 2 122 ? -16.848 -14.303 10.007 1.00 30.26 122 PRO H CA 1
ATOM 2612 C C . PRO B 2 122 ? -18.173 -13.657 10.431 1.00 27.44 122 PRO H C 1
ATOM 2613 O O . PRO B 2 122 ? -18.213 -12.867 11.385 1.00 29.30 122 PRO H O 1
ATOM 2617 N N . LEU B 2 123 ? -19.228 -14.050 9.732 1.00 25.06 123 LEU H N 1
ATOM 2618 C CA . LEU B 2 123 ? -20.638 -13.858 10.121 1.00 26.52 123 LEU H CA 1
ATOM 2619 C C . LEU B 2 123 ? -21.135 -15.256 10.440 1.00 26.32 123 LEU H C 1
ATOM 2620 O O . LEU B 2 123 ? -21.540 -15.975 9.518 1.00 27.16 123 LEU H O 1
ATOM 2625 N N . ALA B 2 124 ? -21.044 -15.638 11.716 1.00 28.28 124 ALA H N 1
ATOM 2626 C CA . ALA B 2 124 ? -21.260 -17.022 12.190 1.00 31.18 124 ALA H CA 1
ATOM 2627 C C . ALA B 2 124 ? -22.739 -17.367 12.054 1.00 29.82 124 ALA H C 1
ATOM 2628 O O . ALA B 2 124 ? -23.591 -16.583 12.441 1.00 29.46 124 ALA H O 1
ATOM 2630 N N . PRO B 2 125 ? -23.080 -18.595 11.608 1.00 31.00 125 PRO H N 1
ATOM 2631 C CA . PRO B 2 125 ? -24.460 -19.057 11.679 1.00 29.11 125 PRO H CA 1
ATOM 2632 C C . PRO B 2 125 ? -24.879 -19.093 13.155 1.00 30.55 125 PRO H C 1
ATOM 2633 O O . PRO B 2 125 ? -24.098 -19.513 13.970 1.00 31.35 125 PRO H O 1
ATOM 2637 N N . SER B 2 126 ? -26.108 -18.713 13.462 1.00 29.54 126 SER H N 1
ATOM 2638 C CA . SER B 2 126 ? -26.651 -18.715 14.851 1.00 29.13 126 SER H CA 1
ATOM 2639 C C . SER B 2 126 ? -28.158 -18.944 14.800 1.00 28.98 126 SER H C 1
ATOM 2640 O O . SER B 2 126 ? -28.701 -19.058 13.679 1.00 31.66 126 SER H O 1
ATOM 2643 N N . SER B 2 127 ? -28.843 -18.964 15.950 1.00 27.72 127 SER H N 1
ATOM 2644 C CA . SER B 2 127 ? -30.323 -19.059 15.967 1.00 30.44 127 SER H CA 1
ATOM 2645 C C . SER B 2 127 ? -30.907 -17.804 15.315 1.00 32.00 127 SER H C 1
ATOM 2646 O O . SER B 2 127 ? -32.053 -17.874 14.842 1.00 34.19 127 SER H O 1
ATOM 2649 N N . LYS B 2 128 ? -30.151 -16.704 15.258 1.00 28.74 128 LYS H N 1
ATOM 2650 C CA . LYS B 2 128 ? -30.632 -15.420 14.675 1.00 32.18 128 LYS H CA 1
ATOM 2651 C C . LYS B 2 128 ? -30.405 -15.378 13.149 1.00 33.88 128 LYS H C 1
ATOM 2652 O O . LYS B 2 128 ? -30.723 -14.333 12.542 1.00 31.60 128 LYS H O 1
ATOM 2658 N N . SER B 2 129 ? -29.901 -16.444 12.510 1.00 29.46 129 SER H N 1
ATOM 2659 C CA . SER B 2 129 ? -29.632 -16.468 11.045 1.00 29.26 129 SER H CA 1
ATOM 2660 C C . SER B 2 129 ? -30.212 -17.748 10.451 1.00 31.70 129 SER H C 1
ATOM 2661 O O . SER B 2 129 ? -29.721 -18.201 9.427 1.00 32.36 129 SER H O 1
ATOM 2664 N N . THR B 2 130 ? -31.223 -18.304 11.114 1.00 31.52 130 THR H N 1
ATOM 2665 C CA . THR B 2 130 ? -31.835 -19.597 10.749 1.00 32.63 130 THR H CA 1
ATOM 2666 C C . THR B 2 130 ? -33.276 -19.360 10.319 1.00 30.61 130 THR H C 1
ATOM 2667 O O . THR B 2 130 ? -33.990 -18.653 11.025 1.00 32.94 130 THR H O 1
ATOM 2671 N N . SER B 2 131 ? -33.664 -19.953 9.201 1.00 32.38 131 SER H N 1
ATOM 2672 C CA . SER B 2 131 ? -35.048 -19.950 8.677 1.00 33.33 131 SER H CA 1
ATOM 2673 C C . SER B 2 131 ? -35.322 -21.267 7.950 1.00 35.29 131 SER H C 1
ATOM 2674 O O . SER B 2 131 ? -34.610 -21.570 6.945 1.00 33.70 131 SER H O 1
ATOM 2677 N N . GLY B 2 132 ? -36.406 -21.935 8.334 1.00 33.74 132 GLY H N 1
ATOM 2678 C CA . GLY B 2 132 ? -36.961 -23.075 7.580 1.00 39.78 132 GLY H CA 1
ATOM 2679 C C . GLY B 2 132 ? -35.944 -24.173 7.304 1.00 35.89 132 GLY H C 1
ATOM 2680 O O . GLY B 2 132 ? -35.882 -24.643 6.143 1.00 36.44 132 GLY H O 1
ATOM 2681 N N . GLY B 2 133 ? -35.204 -24.592 8.332 1.00 32.55 133 GLY H N 1
ATOM 2682 C CA . GLY B 2 133 ? -34.196 -25.663 8.247 1.00 32.40 133 GLY H CA 1
ATOM 2683 C C . GLY B 2 133 ? -32.906 -25.222 7.565 1.00 31.69 133 GLY H C 1
ATOM 2684 O O . GLY B 2 133 ? -32.044 -26.111 7.326 1.00 31.02 133 GLY H O 1
ATOM 2685 N N . THR B 2 134 ? -32.720 -23.916 7.307 1.00 29.12 134 THR H N 1
ATOM 2686 C CA . THR B 2 134 ? -31.498 -23.376 6.641 1.00 30.23 134 THR H CA 1
ATOM 2687 C C . THR B 2 134 ? -30.827 -22.362 7.572 1.00 31.01 134 THR H C 1
ATOM 2688 O O . THR B 2 134 ? -31.474 -21.882 8.516 1.00 29.70 134 THR H O 1
ATOM 2692 N N . ALA B 2 135 ? -29.523 -22.190 7.414 1.00 28.13 135 ALA H N 1
ATOM 2693 C CA . ALA B 2 135 ? -28.691 -21.239 8.185 1.00 28.22 135 ALA H CA 1
ATOM 2694 C C . ALA B 2 135 ? -28.014 -20.313 7.185 1.00 30.82 135 ALA H C 1
ATOM 2695 O O . ALA B 2 135 ? -27.447 -20.812 6.200 1.00 28.86 135 ALA H O 1
ATOM 2697 N N . ALA B 2 136 ? -28.044 -19.013 7.450 1.00 29.54 136 ALA H N 1
ATOM 2698 C CA . ALA B 2 136 ? -27.256 -18.033 6.688 1.00 29.39 136 ALA H CA 1
ATOM 2699 C C . ALA B 2 136 ? -25.936 -17.823 7.441 1.00 26.11 136 ALA H C 1
ATOM 2700 O O . ALA B 2 136 ? -25.902 -17.816 8.676 1.00 25.63 136 ALA H O 1
ATOM 2702 N N . LEU B 2 137 ? -24.852 -17.779 6.716 1.00 24.22 137 LEU H N 1
ATOM 2703 C CA . LEU B 2 137 ? -23.542 -17.423 7.316 1.00 26.97 137 LEU H CA 1
ATOM 2704 C C . LEU B 2 137 ? -22.782 -16.612 6.283 1.00 26.78 137 LEU H C 1
ATOM 2705 O O . LEU B 2 137 ? -23.287 -16.590 5.169 1.00 29.02 137 LEU H O 1
ATOM 2710 N N . GLY B 2 138 ? -21.633 -15.987 6.634 1.00 27.05 138 GLY H N 1
ATOM 2711 C CA . GLY B 2 138 ? -20.915 -15.158 5.661 1.00 25.68 138 GLY H CA 1
ATOM 2712 C C . GLY B 2 138 ? -19.550 -14.698 6.126 1.00 27.12 138 GLY H C 1
ATOM 2713 O O . GLY B 2 138 ? -19.072 -15.140 7.202 1.00 29.48 138 GLY H O 1
ATOM 2714 N N . CYS B 2 139 ? -19.004 -13.775 5.351 1.00 27.00 139 CYS H N 1
ATOM 2715 C CA . CYS B 2 139 ? -17.785 -12.997 5.649 1.00 24.75 139 CYS H CA 1
ATOM 2716 C C . CYS B 2 139 ? -18.082 -11.525 5.448 1.00 24.65 139 CYS H C 1
ATOM 2717 O O . CYS B 2 139 ? -18.604 -11.185 4.418 1.00 28.75 139 CYS H O 1
ATOM 2720 N N . LEU B 2 140 ? -17.660 -10.709 6.406 1.00 27.56 140 LEU H N 1
ATOM 2721 C CA . LEU B 2 140 ? -17.573 -9.246 6.313 1.00 28.37 140 LEU H CA 1
ATOM 2722 C C . LEU B 2 140 ? -16.150 -8.890 5.906 1.00 28.35 140 LEU H C 1
ATOM 2723 O O . LEU B 2 140 ? -15.210 -9.323 6.603 1.00 29.99 140 LEU H O 1
ATOM 2728 N N . VAL B 2 141 ? -16.005 -8.310 4.721 1.00 26.74 141 VAL H N 1
ATOM 2729 C CA . VAL B 2 141 ? -14.702 -7.923 4.131 1.00 25.15 141 VAL H CA 1
ATOM 2730 C C . VAL B 2 141 ? -14.585 -6.413 4.364 1.00 29.07 141 VAL H C 1
ATOM 2731 O O . VAL B 2 141 ? -15.281 -5.657 3.670 1.00 27.81 141 VAL H O 1
ATOM 2735 N N . LYS B 2 142 ? -13.828 -5.997 5.379 1.00 28.28 142 LYS H N 1
ATOM 2736 C CA . LYS B 2 142 ? -13.914 -4.616 5.918 1.00 30.88 142 LYS H CA 1
ATOM 2737 C C . LYS B 2 142 ? -12.662 -3.823 5.548 1.00 32.42 142 LYS H C 1
ATOM 2738 O O . LYS B 2 142 ? -11.555 -4.348 5.758 1.00 29.35 142 LYS H O 1
ATOM 2744 N N . ASP B 2 143 ? -12.857 -2.583 5.072 1.00 31.92 143 ASP H N 1
ATOM 2745 C CA . ASP B 2 143 ? -11.829 -1.503 5.100 1.00 30.57 143 ASP H CA 1
ATOM 2746 C C . ASP B 2 143 ? -10.721 -1.776 4.084 1.00 28.46 143 ASP H C 1
ATOM 2747 O O . ASP B 2 143 ? -9.567 -1.996 4.485 1.00 34.83 143 ASP H O 1
ATOM 2752 N N . TYR B 2 144 ? -11.039 -1.721 2.808 1.00 29.57 144 TYR H N 1
ATOM 2753 C CA . TYR B 2 144 ? -10.034 -1.961 1.744 1.00 27.16 144 TYR H CA 1
ATOM 2754 C C . TYR B 2 144 ? -10.104 -0.841 0.743 1.00 26.36 144 TYR H C 1
ATOM 2755 O O . TYR B 2 144 ? -11.147 -0.180 0.628 1.00 28.16 144 TYR H O 1
ATOM 2764 N N . PHE B 2 145 ? -9.038 -0.720 -0.041 1.00 28.96 145 PHE H N 1
ATOM 2765 C CA . PHE B 2 145 ? -8.975 0.243 -1.148 1.00 31.35 145 PHE H CA 1
ATOM 2766 C C . PHE B 2 145 ? -7.932 -0.236 -2.147 1.00 30.20 145 PHE H C 1
ATOM 2767 O O . PHE B 2 145 ? -6.877 -0.724 -1.742 1.00 31.00 145 PHE H O 1
ATOM 2775 N N . PRO B 2 146 ? -8.206 -0.143 -3.464 1.00 29.08 146 PRO H N 1
ATOM 2776 C CA . PRO B 2 146 ? -9.511 0.244 -3.998 1.00 29.79 146 PRO H CA 1
ATOM 2777 C C . PRO B 2 146 ? -10.368 -1.000 -4.293 1.00 29.44 146 PRO H C 1
ATOM 2778 O O . PRO B 2 146 ? -9.979 -2.091 -3.869 1.00 26.73 146 PRO H O 1
ATOM 2782 N N . GLU B 2 147 ? -11.495 -0.827 -5.000 1.00 28.48 147 GLU H N 1
ATOM 2783 C CA . GLU B 2 147 ? -12.259 -1.966 -5.558 1.00 28.81 147 GLU H CA 1
ATOM 2784 C C . GLU B 2 147 ? -11.442 -2.525 -6.715 1.00 32.28 147 GLU H C 1
ATOM 2785 O O . GLU B 2 147 ? -10.667 -1.794 -7.326 1.00 36.50 147 GLU H O 1
ATOM 2791 N N . PRO B 2 148 ? -11.549 -3.827 -7.066 1.00 34.30 148 PRO H N 1
ATOM 2792 C CA . PRO B 2 148 ? -12.437 -4.770 -6.409 1.00 30.75 148 PRO H CA 1
ATOM 2793 C C . PRO B 2 148 ? -11.784 -5.802 -5.481 1.00 34.91 148 PRO H C 1
ATOM 2794 O O . PRO B 2 148 ? -10.613 -6.007 -5.545 1.00 31.84 148 PRO H O 1
ATOM 2798 N N . VAL B 2 149 ? -12.609 -6.399 -4.621 1.00 33.73 149 VAL H N 1
ATOM 2799 C CA . VAL B 2 149 ? -12.334 -7.651 -3.865 1.00 34.22 149 VAL H CA 1
ATOM 2800 C C . VAL B 2 149 ? -13.027 -8.769 -4.658 1.00 36.42 149 VAL H C 1
ATOM 2801 O O . VAL B 2 149 ? -14.114 -8.520 -5.223 1.00 35.53 149 VAL H O 1
ATOM 2805 N N . THR B 2 150 ? -12.448 -9.958 -4.727 1.00 36.68 150 THR H N 1
ATOM 2806 C CA . THR B 2 150 ? -13.188 -11.164 -5.189 1.00 38.59 150 THR H CA 1
ATOM 2807 C C . THR B 2 150 ? -13.442 -12.091 -3.988 1.00 33.81 150 THR H C 1
ATOM 2808 O O . THR B 2 150 ? -12.579 -12.255 -3.120 1.00 33.50 150 THR H O 1
ATOM 2812 N N . VAL B 2 151 ? -14.640 -12.656 -3.905 1.00 32.31 151 VAL H N 1
ATOM 2813 C CA . VAL B 2 151 ? -14.979 -13.620 -2.828 1.00 30.55 151 VAL H CA 1
ATOM 2814 C C . VAL B 2 151 ? -15.469 -14.879 -3.511 1.00 29.97 151 VAL H C 1
ATOM 2815 O O . VAL B 2 151 ? -16.344 -14.757 -4.351 1.00 27.82 151 VAL H O 1
ATOM 2819 N N . SER B 2 152 ? -14.871 -16.020 -3.196 1.00 29.48 152 SER H N 1
ATOM 2820 C CA . SER B 2 152 ? -15.458 -17.347 -3.509 1.00 27.72 152 SER H CA 1
ATOM 2821 C C . SER B 2 152 ? -15.737 -18.074 -2.202 1.00 27.88 152 SER H C 1
ATOM 2822 O O . SER B 2 152 ? -15.411 -17.550 -1.122 1.00 28.55 152 SER H O 1
ATOM 2825 N N . TRP B 2 153 ? -16.406 -19.209 -2.292 1.00 27.53 153 TRP H N 1
ATOM 2826 C CA . TRP B 2 153 ? -16.700 -20.071 -1.130 1.00 28.14 153 TRP H CA 1
ATOM 2827 C C . TRP B 2 153 ? -16.239 -21.473 -1.476 1.00 28.34 153 TRP H C 1
ATOM 2828 O O . TRP B 2 153 ? -16.493 -21.928 -2.622 1.00 30.51 153 TRP H O 1
ATOM 2839 N N . ASN B 2 154 ? -15.556 -22.098 -0.529 1.00 31.64 154 ASN H N 1
ATOM 2840 C CA . ASN B 2 154 ? -14.961 -23.447 -0.673 1.00 31.91 154 ASN H CA 1
ATOM 2841 C C . ASN B 2 154 ? -14.258 -23.542 -2.026 1.00 33.34 154 ASN H C 1
ATOM 2842 O O . ASN B 2 154 ? -14.526 -24.503 -2.787 1.00 32.04 154 ASN H O 1
ATOM 2847 N N . SER B 2 155 ? -13.433 -22.545 -2.317 1.00 33.36 155 SER H N 1
ATOM 2848 C CA . SER B 2 155 ? -12.567 -22.483 -3.513 1.00 33.28 155 SER H CA 1
ATOM 2849 C C . SER B 2 155 ? -13.405 -22.620 -4.778 1.00 34.91 155 SER H C 1
ATOM 2850 O O . SER B 2 155 ? -12.869 -23.081 -5.799 1.00 39.26 155 SER H O 1
ATOM 2853 N N . GLY B 2 156 ? -14.672 -22.209 -4.701 1.00 37.09 156 GLY H N 1
ATOM 2854 C CA . GLY B 2 156 ? -15.576 -22.093 -5.851 1.00 34.57 156 GLY H CA 1
ATOM 2855 C C . GLY B 2 156 ? -16.468 -23.312 -5.991 1.00 35.25 156 GLY H C 1
ATOM 2856 O O . GLY B 2 156 ? -17.286 -23.301 -6.895 1.00 33.27 156 GLY H O 1
ATOM 2857 N N . ALA B 2 157 ? -16.356 -24.300 -5.098 1.00 33.51 157 ALA H N 1
ATOM 2858 C CA . ALA B 2 157 ? -17.244 -25.484 -5.131 1.00 36.62 157 ALA H CA 1
ATOM 2859 C C . ALA B 2 157 ? -18.615 -25.105 -4.570 1.00 35.73 157 ALA H C 1
ATOM 2860 O O . ALA B 2 157 ? -19.548 -25.851 -4.829 1.00 31.35 157 ALA H O 1
ATOM 2862 N N . LEU B 2 158 ? -18.747 -23.967 -3.875 1.00 29.16 158 LEU H N 1
ATOM 2863 C CA . LEU B 2 158 ? -20.059 -23.512 -3.379 1.00 32.75 158 LEU H CA 1
ATOM 2864 C C . LEU B 2 158 ? -20.483 -22.232 -4.117 1.00 34.12 158 LEU H C 1
ATOM 2865 O O . LEU B 2 158 ? -19.904 -21.162 -3.857 1.00 30.22 158 LEU H O 1
ATOM 2870 N N . THR B 2 159 ? -21.574 -22.290 -4.865 1.00 30.82 159 THR H N 1
ATOM 2871 C CA . THR B 2 159 ? -22.064 -21.123 -5.636 1.00 33.12 159 THR H CA 1
ATOM 2872 C C . THR B 2 159 ? -23.543 -20.913 -5.349 1.00 36.71 159 THR H C 1
ATOM 2873 O O . THR B 2 159 ? -23.981 -19.750 -5.433 1.00 37.02 159 THR H O 1
ATOM 2877 N N . SER B 2 160 ? -24.283 -21.979 -5.024 1.00 31.21 160 SER H N 1
ATOM 2878 C CA A SER B 2 160 ? -25.747 -21.888 -4.807 0.70 36.09 160 SER H CA 1
ATOM 2879 C CA B SER B 2 160 ? -25.745 -21.913 -4.793 0.30 31.53 160 SER H CA 1
ATOM 2880 C C . SER B 2 160 ? -25.995 -21.107 -3.519 1.00 32.61 160 SER H C 1
ATOM 2881 O O . SER B 2 160 ? -25.317 -21.388 -2.523 1.00 29.68 160 SER H O 1
ATOM 2886 N N . GLY B 2 161 ? -26.899 -20.134 -3.597 1.00 29.84 161 GLY H N 1
ATOM 2887 C CA . GLY B 2 161 ? -27.415 -19.382 -2.450 1.00 32.32 161 GLY H CA 1
ATOM 2888 C C . GLY B 2 161 ? -26.382 -18.376 -1.971 1.00 26.65 161 GLY H C 1
ATOM 2889 O O . GLY B 2 161 ? -26.459 -18.006 -0.780 1.00 27.44 161 GLY H O 1
ATOM 2890 N N . VAL B 2 162 ? -25.423 -18.017 -2.813 1.00 23.00 162 VAL H N 1
ATOM 2891 C CA . VAL B 2 162 ? -24.365 -17.050 -2.396 1.00 24.80 162 VAL H CA 1
ATOM 2892 C C . VAL B 2 162 ? -24.923 -15.668 -2.756 1.00 27.10 162 VAL H C 1
ATOM 2893 O O . VAL B 2 162 ? -25.339 -15.499 -3.881 1.00 30.58 162 VAL H O 1
ATOM 2897 N N . HIS B 2 163 ? -24.814 -14.683 -1.872 1.00 27.50 163 HIS H N 1
ATOM 2898 C CA . HIS B 2 163 ? -24.966 -13.266 -2.268 1.00 27.34 163 HIS H CA 1
ATOM 2899 C C . HIS B 2 163 ? -23.694 -12.516 -1.875 1.00 25.48 163 HIS H C 1
ATOM 2900 O O . HIS B 2 163 ? -23.452 -12.348 -0.681 1.00 23.04 163 HIS H O 1
ATOM 2907 N N . THR B 2 164 ? -22.947 -12.065 -2.848 1.00 25.61 164 THR H N 1
ATOM 2908 C CA . THR B 2 164 ? -21.833 -11.123 -2.606 1.00 27.39 164 THR H CA 1
ATOM 2909 C C . THR B 2 164 ? -22.359 -9.726 -2.962 1.00 25.94 164 THR H C 1
ATOM 2910 O O . THR B 2 164 ? -22.468 -9.447 -4.168 1.00 28.21 164 THR H O 1
ATOM 2914 N N . PHE B 2 165 ? -22.624 -8.927 -1.931 1.00 25.40 165 PHE H N 1
ATOM 2915 C CA . PHE B 2 165 ? -23.241 -7.568 -1.982 1.00 25.82 165 PHE H CA 1
ATOM 2916 C C . PHE B 2 165 ? -22.270 -6.553 -2.579 1.00 28.12 165 PHE H C 1
ATOM 2917 O O . PHE B 2 165 ? -21.044 -6.631 -2.418 1.00 25.90 165 PHE H O 1
ATOM 2925 N N . PRO B 2 166 ? -22.802 -5.565 -3.314 1.00 25.71 166 PRO H N 1
ATOM 2926 C CA . PRO B 2 166 ? -22.036 -4.398 -3.711 1.00 27.51 166 PRO H CA 1
ATOM 2927 C C . PRO B 2 166 ? -21.375 -3.770 -2.491 1.00 23.98 166 PRO H C 1
ATOM 2928 O O . PRO B 2 166 ? -22.016 -3.665 -1.435 1.00 23.53 166 PRO H O 1
ATOM 2932 N N . ALA B 2 167 ? -20.101 -3.412 -2.660 1.00 26.20 167 ALA H N 1
ATOM 2933 C CA . ALA B 2 167 ? -19.317 -2.660 -1.659 1.00 27.78 167 ALA H CA 1
ATOM 2934 C C . ALA B 2 167 ? -19.987 -1.304 -1.383 1.00 24.70 167 ALA H C 1
ATOM 2935 O O . ALA B 2 167 ? -20.514 -0.699 -2.304 1.00 23.91 167 ALA H O 1
ATOM 2937 N N . VAL B 2 168 ? -19.912 -0.858 -0.134 1.00 24.30 168 VAL H N 1
ATOM 2938 C CA . VAL B 2 168 ? -20.256 0.513 0.289 1.00 25.91 168 VAL H CA 1
ATOM 2939 C C . VAL B 2 168 ? -18.969 1.272 0.595 1.00 27.01 168 VAL H C 1
ATOM 2940 O O . VAL B 2 168 ? -17.991 0.662 1.132 1.00 25.03 168 VAL H O 1
ATOM 2944 N N . LEU B 2 169 ? -19.017 2.566 0.283 1.00 27.54 169 LEU H N 1
ATOM 2945 C CA . LEU B 2 169 ? -17.932 3.536 0.576 1.00 29.52 169 LEU H CA 1
ATOM 2946 C C . LEU B 2 169 ? -18.143 4.089 1.987 1.00 33.72 169 LEU H C 1
ATOM 2947 O O . LEU B 2 169 ? -19.216 4.590 2.277 1.00 29.98 169 LEU H O 1
ATOM 2952 N N . GLN B 2 170 ? -17.183 3.884 2.882 1.00 31.59 170 GLN H N 1
ATOM 2953 C CA . GLN B 2 170 ? -17.256 4.399 4.268 1.00 33.93 170 GLN H CA 1
ATOM 2954 C C . GLN B 2 170 ? -16.739 5.844 4.255 1.00 32.88 170 GLN H C 1
ATOM 2955 O O . GLN B 2 170 ? -16.222 6.267 3.213 1.00 31.34 170 GLN H O 1
ATOM 2961 N N . SER B 2 171 ? -16.920 6.575 5.352 1.00 35.74 171 SER H N 1
ATOM 2962 C CA . SER B 2 171 ? -16.467 7.990 5.505 1.00 39.72 171 SER H CA 1
ATOM 2963 C C . SER B 2 171 ? -14.969 8.101 5.232 1.00 38.94 171 SER H C 1
ATOM 2964 O O . SER B 2 171 ? -14.534 9.138 4.699 1.00 43.02 171 SER H O 1
ATOM 2967 N N . SER B 2 172 ? -14.229 7.085 5.657 1.00 33.43 172 SER H N 1
ATOM 2968 C CA . SER B 2 172 ? -12.761 6.931 5.533 1.00 37.17 172 SER H CA 1
ATOM 2969 C C . SER B 2 172 ? -12.330 6.941 4.052 1.00 40.87 172 SER H C 1
ATOM 2970 O O . SER B 2 172 ? -11.175 7.208 3.799 1.00 48.84 172 SER H O 1
ATOM 2973 N N . GLY B 2 173 ? -13.217 6.656 3.090 1.00 40.00 173 GLY H N 1
ATOM 2974 C CA . GLY B 2 173 ? -12.826 6.436 1.675 1.00 33.69 173 GLY H CA 1
ATOM 2975 C C . GLY B 2 173 ? -12.441 4.975 1.438 1.00 30.89 173 GLY H C 1
ATOM 2976 O O . GLY B 2 173 ? -12.068 4.617 0.327 1.00 31.30 173 GLY H O 1
ATOM 2977 N N . LEU B 2 174 ? -12.494 4.148 2.475 1.00 30.77 174 LEU H N 1
ATOM 2978 C CA . LEU B 2 174 ? -12.306 2.682 2.364 1.00 27.72 174 LEU H CA 1
ATOM 2979 C C . LEU B 2 174 ? -13.663 2.057 2.008 1.00 28.11 174 LEU H C 1
ATOM 2980 O O . LEU B 2 174 ? -14.687 2.676 2.250 1.00 30.22 174 LEU H O 1
ATOM 2985 N N . TYR B 2 175 ? -13.631 0.853 1.488 1.00 28.17 175 TYR H N 1
ATOM 2986 C CA . TYR B 2 175 ? -14.833 0.067 1.135 1.00 27.52 175 TYR H CA 1
ATOM 2987 C C . TYR B 2 175 ? -15.046 -1.050 2.141 1.00 28.77 175 TYR H C 1
ATOM 2988 O O . TYR B 2 175 ? -14.148 -1.473 2.874 1.00 24.99 175 TYR H O 1
ATOM 2997 N N A SER B 2 176 ? -16.262 -1.582 2.126 0.50 28.76 176 SER H N 1
ATOM 2998 N N B SER B 2 176 ? -16.275 -1.550 2.184 0.50 28.17 176 SER H N 1
ATOM 2999 C CA A SER B 2 176 ? -16.640 -2.756 2.937 0.50 28.56 176 SER H CA 1
ATOM 3000 C CA B SER B 2 176 ? -16.621 -2.767 2.949 0.50 27.42 176 SER H CA 1
ATOM 3001 C C A SER B 2 176 ? -17.696 -3.512 2.138 0.50 25.90 176 SER H C 1
ATOM 3002 C C B SER B 2 176 ? -17.670 -3.511 2.125 0.50 25.30 176 SER H C 1
ATOM 3003 O O A SER B 2 176 ? -18.507 -2.844 1.464 0.50 25.11 176 SER H O 1
ATOM 3004 O O B SER B 2 176 ? -18.451 -2.833 1.428 0.50 24.64 176 SER H O 1
ATOM 3009 N N . LEU B 2 177 ? -17.656 -4.834 2.165 1.00 25.07 177 LEU H N 1
ATOM 3010 C CA . LEU B 2 177 ? -18.713 -5.646 1.517 1.00 26.45 177 LEU H CA 1
ATOM 3011 C C . LEU B 2 177 ? -19.008 -6.850 2.396 1.00 28.28 177 LEU H C 1
ATOM 3012 O O . LEU B 2 177 ? -18.162 -7.215 3.236 1.00 28.40 177 LEU H O 1
ATOM 3017 N N . SER B 2 178 ? -20.189 -7.435 2.228 1.00 25.21 178 SER H N 1
ATOM 3018 C CA . SER B 2 178 ? -20.482 -8.719 2.891 1.00 28.70 178 SER H CA 1
ATOM 3019 C C . SER B 2 178 ? -20.747 -9.767 1.811 1.00 23.44 178 SER H C 1
ATOM 3020 O O . SER B 2 178 ? -21.106 -9.387 0.729 1.00 25.10 178 SER H O 1
ATOM 3023 N N . SER B 2 179 ? -20.399 -11.015 2.079 1.00 23.77 179 SER H N 1
ATOM 3024 C CA . SER B 2 179 ? -20.746 -12.191 1.232 1.00 26.92 179 SER H CA 1
ATOM 3025 C C . SER B 2 179 ? -21.424 -13.210 2.126 1.00 28.26 179 SER H C 1
ATOM 3026 O O . SER B 2 179 ? -20.878 -13.485 3.179 1.00 28.47 179 SER H O 1
ATOM 3029 N N . VAL B 2 180 ? -22.625 -13.666 1.762 1.00 27.81 180 VAL H N 1
ATOM 3030 C CA . VAL B 2 180 ? -23.413 -14.565 2.631 1.00 25.05 180 VAL H CA 1
ATOM 3031 C C . VAL B 2 180 ? -23.840 -15.736 1.769 1.00 22.54 180 VAL H C 1
ATOM 3032 O O . VAL B 2 180 ? -23.828 -15.632 0.559 1.00 24.15 180 VAL H O 1
ATOM 3036 N N . VAL B 2 181 ? -23.973 -16.857 2.404 1.00 22.40 181 VAL H N 1
ATOM 3037 C CA . VAL B 2 181 ? -24.532 -18.083 1.771 1.00 26.39 181 VAL H CA 1
ATOM 3038 C C . VAL B 2 181 ? -25.539 -18.685 2.741 1.00 24.77 181 VAL H C 1
ATOM 3039 O O . VAL B 2 181 ? -25.362 -18.569 3.976 1.00 26.81 181 VAL H O 1
ATOM 3043 N N . THR B 2 182 ? -26.561 -19.339 2.184 1.00 27.60 182 THR H N 1
ATOM 3044 C CA . THR B 2 182 ? -27.558 -20.121 2.947 1.00 27.43 182 THR H CA 1
ATOM 3045 C C . THR B 2 182 ? -27.262 -21.606 2.681 1.00 24.22 182 THR H C 1
ATOM 3046 O O . THR B 2 182 ? -27.058 -21.985 1.503 1.00 26.80 182 THR H O 1
ATOM 3050 N N . VAL B 2 183 ? -27.170 -22.377 3.743 1.00 24.51 183 VAL H N 1
ATOM 3051 C CA . VAL B 2 183 ? -26.770 -23.813 3.718 1.00 26.20 183 VAL H CA 1
ATOM 3052 C C . VAL B 2 183 ? -27.730 -24.602 4.596 1.00 26.58 183 VAL H C 1
ATOM 3053 O O . VAL B 2 183 ? -28.390 -24.047 5.464 1.00 32.34 183 VAL H O 1
ATOM 3057 N N . PRO B 2 184 ? -27.754 -25.955 4.508 1.00 29.72 184 PRO H N 1
ATOM 3058 C CA . PRO B 2 184 ? -28.597 -26.749 5.392 1.00 28.53 184 PRO H CA 1
ATOM 3059 C C . PRO B 2 184 ? -28.188 -26.547 6.852 1.00 26.80 184 PRO H C 1
ATOM 3060 O O . PRO B 2 184 ? -26.998 -26.504 7.141 1.00 28.77 184 PRO H O 1
ATOM 3064 N N . SER B 2 185 ? -29.153 -26.454 7.761 1.00 25.48 185 SER H N 1
ATOM 3065 C CA . SER B 2 185 ? -28.865 -26.458 9.221 1.00 28.91 185 SER H CA 1
ATOM 3066 C C . SER B 2 185 ? -28.300 -27.829 9.616 1.00 30.81 185 SER H C 1
ATOM 3067 O O . SER B 2 185 ? -27.419 -27.856 10.470 1.00 31.18 185 SER H O 1
ATOM 3070 N N . SER B 2 186 ? -28.805 -28.901 8.989 1.00 26.80 186 SER H N 1
ATOM 3071 C CA . SER B 2 186 ? -28.564 -30.311 9.375 1.00 29.30 186 SER H CA 1
ATOM 3072 C C . SER B 2 186 ? -27.076 -30.667 9.335 1.00 29.48 186 SER H C 1
ATOM 3073 O O . SER B 2 186 ? -26.687 -31.556 10.115 1.00 27.46 186 SER H O 1
ATOM 3076 N N . SER B 2 187 ? -26.306 -30.073 8.423 1.00 30.28 187 SER H N 1
ATOM 3077 C CA . SER B 2 187 ? -24.913 -30.487 8.128 1.00 30.19 187 SER H CA 1
ATOM 3078 C C . SER B 2 187 ? -23.866 -29.449 8.566 1.00 27.77 187 SER H C 1
ATOM 3079 O O . SER B 2 187 ? -22.678 -29.571 8.127 1.00 27.36 187 SER H O 1
ATOM 3082 N N . LEU B 2 188 ? -24.204 -28.479 9.423 1.00 30.90 188 LEU H N 1
ATOM 3083 C CA . LEU B 2 188 ? -23.184 -27.514 9.932 1.00 29.49 188 LEU H CA 1
ATOM 3084 C C . LEU B 2 188 ? -22.094 -28.274 10.704 1.00 32.08 188 LEU H C 1
ATOM 3085 O O . LEU B 2 188 ? -21.012 -27.727 10.806 1.00 33.33 188 LEU H O 1
ATOM 3090 N N . GLY B 2 189 ? -22.392 -29.464 11.247 1.00 31.47 189 GLY H N 1
ATOM 3091 C CA . GLY B 2 189 ? -21.444 -30.327 11.983 1.00 32.27 189 GLY H CA 1
ATOM 3092 C C . GLY B 2 189 ? -20.421 -31.036 11.098 1.00 30.01 189 GLY H C 1
ATOM 3093 O O . GLY B 2 189 ? -19.342 -31.370 11.636 1.00 36.25 189 GLY H O 1
ATOM 3094 N N . THR B 2 190 ? -20.715 -31.268 9.815 1.00 29.80 190 THR H N 1
ATOM 3095 C CA . THR B 2 190 ? -19.966 -32.169 8.893 1.00 29.47 190 THR H CA 1
ATOM 3096 C C . THR B 2 190 ? -19.351 -31.381 7.747 1.00 28.91 190 THR H C 1
ATOM 3097 O O . THR B 2 190 ? -18.320 -31.847 7.214 1.00 27.16 190 THR H O 1
ATOM 3101 N N . GLN B 2 191 ? -19.968 -30.262 7.367 1.00 30.68 191 GLN H N 1
ATOM 3102 C CA . GLN B 2 191 ? -19.562 -29.449 6.210 1.00 30.75 191 GLN H CA 1
ATOM 3103 C C . GLN B 2 191 ? -18.666 -28.300 6.692 1.00 31.77 191 GLN H C 1
ATOM 3104 O O . GLN B 2 191 ? -18.817 -27.852 7.815 1.00 30.79 191 GLN H O 1
ATOM 3110 N N . THR B 2 192 ? -17.685 -27.924 5.884 1.00 26.48 192 THR H N 1
ATOM 3111 C CA . THR B 2 192 ? -16.790 -26.791 6.216 1.00 27.40 192 THR H CA 1
ATOM 3112 C C . THR B 2 192 ? -17.095 -25.673 5.219 1.00 26.50 192 THR H C 1
ATOM 3113 O O . THR B 2 192 ? -17.047 -25.941 3.986 1.00 22.78 192 THR H O 1
ATOM 3117 N N . TYR B 2 193 ? -17.257 -24.455 5.721 1.00 24.81 193 TYR H N 1
ATOM 3118 C CA . TYR B 2 193 ? -17.517 -23.272 4.871 1.00 24.62 193 TYR H CA 1
ATOM 3119 C C . TYR B 2 193 ? -16.413 -22.245 5.056 1.00 25.92 193 TYR H C 1
ATOM 3120 O O . TYR B 2 193 ? -16.242 -21.767 6.164 1.00 25.70 193 TYR H O 1
ATOM 3129 N N . ILE B 2 194 ? -15.698 -21.979 3.976 1.00 23.54 194 ILE H N 1
ATOM 3130 C CA . ILE B 2 194 ? -14.492 -21.108 3.935 1.00 28.32 194 ILE H CA 1
ATOM 3131 C C . ILE B 2 194 ? -14.776 -20.016 2.899 1.00 26.96 194 ILE H C 1
ATOM 3132 O O . ILE B 2 194 ? -15.037 -20.371 1.737 1.00 24.21 194 ILE H O 1
ATOM 3137 N N . CYS B 2 195 ? -14.718 -18.739 3.270 1.00 27.35 195 CYS H N 1
ATOM 3138 C CA . CYS B 2 195 ? -14.710 -17.681 2.238 1.00 28.30 195 CYS H CA 1
ATOM 3139 C C . CYS B 2 195 ? -13.253 -17.397 1.868 1.00 27.05 195 CYS H C 1
ATOM 3140 O O . CYS B 2 195 ? -12.422 -17.343 2.749 1.00 29.21 195 CYS H O 1
ATOM 3143 N N . ASN B 2 196 ? -13.002 -17.311 0.572 1.00 26.27 196 ASN H N 1
ATOM 3144 C CA . ASN B 2 196 ? -11.696 -17.051 -0.072 1.00 28.67 196 ASN H CA 1
ATOM 3145 C C . ASN B 2 196 ? -11.774 -15.600 -0.595 1.00 27.10 196 ASN H C 1
ATOM 3146 O O . ASN B 2 196 ? -12.558 -15.345 -1.512 1.00 29.50 196 ASN H O 1
ATOM 3151 N N . VAL B 2 197 ? -11.017 -14.688 0.000 1.00 27.57 197 VAL H N 1
ATOM 3152 C CA . VAL B 2 197 ? -11.054 -13.222 -0.296 1.00 28.91 197 VAL H CA 1
ATOM 3153 C C . VAL B 2 197 ? -9.710 -12.888 -0.939 1.00 33.16 197 VAL H C 1
ATOM 3154 O O . VAL B 2 197 ? -8.672 -13.256 -0.361 1.00 33.83 197 VAL H O 1
ATOM 3158 N N . ASN B 2 198 ? -9.770 -12.360 -2.153 1.00 30.64 198 ASN H N 1
ATOM 3159 C CA . ASN B 2 198 ? -8.639 -11.872 -2.964 1.00 33.30 198 ASN H CA 1
ATOM 3160 C C . ASN B 2 198 ? -8.771 -10.364 -3.175 1.00 34.61 198 ASN H C 1
ATOM 3161 O O . ASN B 2 198 ? -9.814 -9.914 -3.684 1.00 30.79 198 ASN H O 1
ATOM 3166 N N . HIS B 2 199 ? -7.736 -9.612 -2.821 1.00 32.03 199 HIS H N 1
ATOM 3167 C CA . HIS B 2 199 ? -7.637 -8.161 -3.125 1.00 29.41 199 HIS H CA 1
ATOM 3168 C C . HIS B 2 199 ? -6.255 -7.930 -3.725 1.00 32.10 199 HIS H C 1
ATOM 3169 O O . HIS B 2 199 ? -5.300 -7.863 -2.931 1.00 29.79 199 HIS H O 1
ATOM 3176 N N . LYS B 2 200 ? -6.171 -7.916 -5.062 1.00 34.68 200 LYS H N 1
ATOM 3177 C CA . LYS B 2 200 ? -4.890 -7.967 -5.811 1.00 38.60 200 LYS H CA 1
ATOM 3178 C C . LYS B 2 200 ? -4.051 -6.712 -5.565 1.00 34.89 200 LYS H C 1
ATOM 3179 O O . LYS B 2 200 ? -2.839 -6.830 -5.403 1.00 35.33 200 LYS H O 1
ATOM 3185 N N . PRO B 2 201 ? -4.616 -5.483 -5.527 1.00 32.86 201 PRO H N 1
ATOM 3186 C CA . PRO B 2 201 ? -3.807 -4.304 -5.200 1.00 32.69 201 PRO H CA 1
ATOM 3187 C C . PRO B 2 201 ? -2.996 -4.393 -3.897 1.00 36.34 201 PRO H C 1
ATOM 3188 O O . PRO B 2 201 ? -1.934 -3.802 -3.886 1.00 40.76 201 PRO H O 1
ATOM 3192 N N . SER B 2 202 ? -3.471 -5.065 -2.832 1.00 31.36 202 SER H N 1
ATOM 3193 C CA . SER B 2 202 ? -2.745 -5.164 -1.537 1.00 29.99 202 SER H CA 1
ATOM 3194 C C . SER B 2 202 ? -2.080 -6.542 -1.370 1.00 31.01 202 SER H C 1
ATOM 3195 O O . SER B 2 202 ? -1.664 -6.854 -0.231 1.00 30.87 202 SER H O 1
ATOM 3198 N N . ASN B 2 203 ? -2.059 -7.379 -2.412 1.00 32.84 203 ASN H N 1
ATOM 3199 C CA . ASN B 2 203 ? -1.567 -8.789 -2.338 1.00 33.69 203 ASN H CA 1
ATOM 3200 C C . ASN B 2 203 ? -2.279 -9.528 -1.195 1.00 39.01 203 ASN H C 1
ATOM 3201 O O . ASN B 2 203 ? -1.679 -10.418 -0.608 1.00 33.78 203 ASN H O 1
ATOM 3206 N N . THR B 2 204 ? -3.554 -9.220 -0.918 1.00 38.21 204 THR H N 1
ATOM 3207 C CA . THR B 2 204 ? -4.339 -9.942 0.107 1.00 36.65 204 THR H CA 1
ATOM 3208 C C . THR B 2 204 ? -4.956 -11.207 -0.505 1.00 36.19 204 THR H C 1
ATOM 3209 O O . THR B 2 204 ? -5.628 -11.136 -1.551 1.00 34.67 204 THR H O 1
ATOM 3213 N N . LYS B 2 205 ? -4.696 -12.332 0.143 1.00 34.61 205 LYS H N 1
ATOM 3214 C CA . LYS B 2 205 ? -5.258 -13.659 -0.190 1.00 41.03 205 LYS H CA 1
ATOM 3215 C C . LYS B 2 205 ? -5.588 -14.301 1.156 1.00 41.60 205 LYS H C 1
ATOM 3216 O O . LYS B 2 205 ? -4.653 -14.666 1.863 1.00 37.36 205 LYS H O 1
ATOM 3222 N N . VAL B 2 206 ? -6.859 -14.284 1.554 1.00 36.39 206 VAL H N 1
ATOM 3223 C CA . VAL B 2 206 ? -7.322 -14.738 2.897 1.00 37.47 206 VAL H CA 1
ATOM 3224 C C . VAL B 2 206 ? -8.335 -15.856 2.671 1.00 36.84 206 VAL H C 1
ATOM 3225 O O . VAL B 2 206 ? -9.209 -15.665 1.849 1.00 32.93 206 VAL H O 1
ATOM 3229 N N . ASP B 2 207 ? -8.187 -16.967 3.391 1.00 33.58 207 ASP H N 1
ATOM 3230 C CA . ASP B 2 207 ? -9.203 -18.045 3.514 1.00 37.79 207 ASP H CA 1
ATOM 3231 C C . ASP B 2 207 ? -9.691 -18.044 4.961 1.00 38.57 207 ASP H C 1
ATOM 3232 O O . ASP B 2 207 ? -8.889 -18.319 5.850 1.00 47.49 207 ASP H O 1
ATOM 3237 N N . LYS B 2 208 ? -10.975 -17.774 5.183 1.00 34.33 208 LYS H N 1
ATOM 3238 C CA . LYS B 2 208 ? -11.566 -17.650 6.545 1.00 31.19 208 LYS H CA 1
ATOM 3239 C C . LYS B 2 208 ? -12.614 -18.745 6.724 1.00 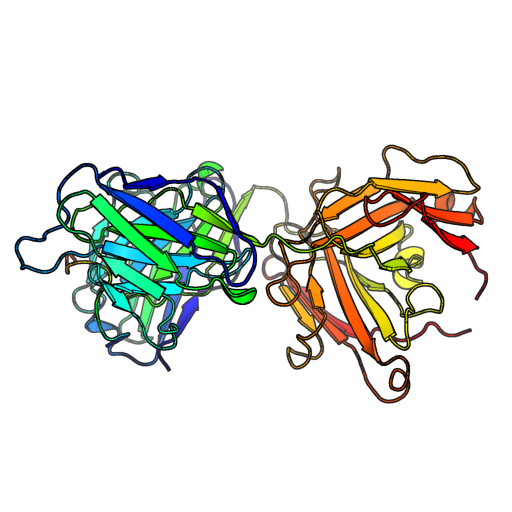30.62 208 LYS H C 1
ATOM 3240 O O . LYS B 2 208 ? -13.527 -18.737 5.976 1.00 25.89 208 LYS H O 1
ATOM 3246 N N . LYS B 2 209 ? -12.450 -19.645 7.696 1.00 32.52 209 LYS H N 1
ATOM 3247 C CA . LYS B 2 209 ? -13.439 -20.685 8.040 1.00 35.98 209 LYS H CA 1
ATOM 3248 C C . LYS B 2 209 ? -14.532 -20.017 8.871 1.00 35.30 209 LYS H C 1
ATOM 3249 O O . LYS B 2 209 ? -14.236 -19.226 9.760 1.00 31.81 209 LYS H O 1
ATOM 3255 N N . VAL B 2 210 ? -15.779 -20.294 8.547 1.00 29.13 210 VAL H N 1
ATOM 3256 C CA . VAL B 2 210 ? -16.924 -19.722 9.295 1.00 29.27 210 VAL H CA 1
ATOM 3257 C C . VAL B 2 210 ? -17.664 -20.884 9.936 1.00 32.94 210 VAL H C 1
ATOM 3258 O O . VAL B 2 210 ? -18.117 -21.784 9.206 1.00 29.87 210 VAL H O 1
ATOM 3262 N N . GLU B 2 211 ? -17.829 -20.861 11.250 1.00 39.18 211 GLU H N 1
ATOM 3263 C CA . GLU B 2 211 ? -18.505 -21.983 11.943 1.00 43.19 211 GLU H CA 1
ATOM 3264 C C . GLU B 2 211 ? -19.327 -21.422 13.086 1.00 39.61 211 GLU H C 1
ATOM 3265 O O . GLU B 2 211 ? -19.118 -20.277 13.475 1.00 34.52 211 GLU H O 1
ATOM 3271 N N . PRO B 2 212 ? -20.297 -22.204 13.604 1.00 39.43 212 PRO H N 1
ATOM 3272 C CA . PRO B 2 212 ? -21.045 -21.817 14.797 1.00 41.46 212 PRO H CA 1
ATOM 3273 C C . PRO B 2 212 ? -20.090 -21.347 15.904 1.00 44.79 212 PRO H C 1
ATOM 3274 O O . PRO B 2 212 ? -19.047 -21.942 16.038 1.00 45.62 212 PRO H O 1
ATOM 3278 N N . LYS B 2 213 ? -20.463 -20.289 16.627 1.00 47.01 213 LYS H N 1
ATOM 3279 C CA . LYS B 2 213 ? -19.672 -19.687 17.743 1.00 57.86 213 LYS H CA 1
ATOM 3280 C C . LYS B 2 213 ? -19.815 -20.574 18.991 1.00 59.63 213 LYS H C 1
ATOM 3281 O O . LYS B 2 213 ? -20.896 -21.146 19.195 1.00 52.12 213 LYS H O 1
ATOM 3287 N N . SER B 2 214 ? -18.763 -20.627 19.814 1.00 70.97 214 SER H N 1
ATOM 3288 C CA . SER B 2 214 ? -18.481 -21.680 20.828 1.00 76.54 214 SER H CA 1
ATOM 3289 C C . SER B 2 214 ? -18.751 -21.184 22.262 1.00 80.24 214 SER H C 1
ATOM 3290 O O . SER B 2 214 ? -17.797 -20.720 22.911 1.00 96.83 214 SER H O 1
ATOM 3293 N N . CYS B 2 215 ? -20.005 -21.263 22.726 1.00 89.29 215 CYS H N 1
ATOM 3294 C CA . CYS B 2 215 ? -20.418 -21.286 24.165 1.00 98.13 215 CYS H CA 1
ATOM 3295 C C . CYS B 2 215 ? -21.943 -21.444 24.260 1.00 100.12 215 CYS H C 1
ATOM 3296 O O . CYS B 2 215 ? -22.527 -21.649 25.329 1.00 104.60 215 CYS H O 1
ATOM 3307 N N . ALA C 3 2 ? -10.737 -20.688 -35.348 1.00 54.38 2 ALA P N 1
ATOM 3308 C CA . ALA C 3 2 ? -11.218 -19.352 -35.046 1.00 62.11 2 ALA P CA 1
ATOM 3309 C C . ALA C 3 2 ? -11.739 -19.313 -33.612 1.00 58.35 2 ALA P C 1
ATOM 3310 O O . ALA C 3 2 ? -12.065 -20.349 -33.037 1.00 53.10 2 ALA P O 1
ATOM 3312 N N . PRO C 3 3 ? -11.788 -18.119 -32.981 1.00 60.64 3 PRO P N 1
ATOM 3313 C CA . PRO C 3 3 ? -12.480 -17.942 -31.701 1.00 59.84 3 PRO P CA 1
ATOM 3314 C C . PRO C 3 3 ? -13.996 -18.218 -31.705 1.00 57.53 3 PRO P C 1
ATOM 3315 O O . PRO C 3 3 ? -14.532 -18.457 -30.647 1.00 59.88 3 PRO P O 1
ATOM 3319 N N . SER C 3 4 ? -14.673 -18.162 -32.852 1.00 54.80 4 SER P N 1
ATOM 3320 C CA . SER C 3 4 ? -16.125 -18.475 -32.936 1.00 58.53 4 SER P CA 1
ATOM 3321 C C . SER C 3 4 ? -16.564 -18.686 -34.388 1.00 55.56 4 SER P C 1
ATOM 3322 O O . SER C 3 4 ? -15.690 -18.737 -35.275 1.00 57.48 4 SER P O 1
ATOM 3325 N N . ALA C 3 5 ? -17.882 -18.794 -34.590 1.00 55.80 5 ALA P N 1
ATOM 3326 C CA . ALA C 3 5 ? -18.558 -19.039 -35.887 1.00 60.25 5 ALA P CA 1
ATOM 3327 C C . ALA C 3 5 ? -18.400 -17.824 -36.807 1.00 67.97 5 ALA P C 1
ATOM 3328 O O . ALA C 3 5 ? -18.339 -18.037 -38.038 1.00 71.17 5 ALA P O 1
ATOM 3330 N N . ALA C 3 6 ? -18.363 -16.607 -36.244 1.00 62.35 6 ALA P N 1
ATOM 3331 C CA . ALA C 3 6 ? -18.431 -15.346 -37.014 1.00 61.32 6 ALA P CA 1
ATOM 3332 C C . ALA C 3 6 ? -17.771 -14.202 -36.253 1.00 66.75 6 ALA P C 1
ATOM 3333 O O . ALA C 3 6 ? -17.795 -14.147 -35.018 1.00 55.88 6 ALA P O 1
ATOM 3335 N N . PRO C 3 7 ? -17.157 -13.252 -36.997 1.00 66.78 7 PRO P N 1
ATOM 3336 C CA . PRO C 3 7 ? -16.567 -12.062 -36.390 1.00 63.01 7 PRO P CA 1
ATOM 3337 C C . PRO C 3 7 ? -17.660 -11.070 -35.964 1.00 56.56 7 PRO P C 1
ATOM 3338 O O . PRO C 3 7 ? -18.780 -11.100 -36.509 1.00 49.49 7 PRO P O 1
ATOM 3342 N N . SER C 3 8 ? -17.329 -10.222 -34.985 1.00 52.16 8 SER P N 1
ATOM 3343 C CA . SER C 3 8 ? -18.221 -9.137 -34.505 1.00 51.69 8 SER P CA 1
ATOM 3344 C C . SER C 3 8 ? -18.066 -7.902 -35.398 1.00 53.68 8 SER P C 1
ATOM 3345 O O . SER C 3 8 ? -19.034 -7.128 -35.479 1.00 47.52 8 SER P O 1
ATOM 3348 N N . ALA C 3 9 ? -16.921 -7.767 -36.080 1.00 59.77 9 ALA P N 1
ATOM 3349 C CA . ALA C 3 9 ? -16.578 -6.602 -36.925 1.00 57.28 9 ALA P CA 1
ATOM 3350 C C . ALA C 3 9 ? -15.760 -7.037 -38.148 1.00 58.40 9 ALA P C 1
ATOM 3351 O O . ALA C 3 9 ? -14.990 -8.031 -38.055 1.00 53.29 9 ALA P O 1
ATOM 3353 N N . ALA C 3 10 ? -15.901 -6.283 -39.242 1.00 58.03 10 ALA P N 1
ATOM 3354 C CA . ALA C 3 10 ? -15.047 -6.371 -40.452 1.00 56.27 10 ALA P CA 1
ATOM 3355 C C . ALA C 3 10 ? -13.582 -6.241 -40.039 1.00 57.46 10 ALA P C 1
ATOM 3356 O O . ALA C 3 10 ? -13.251 -5.417 -39.185 1.00 54.30 10 ALA P O 1
ATOM 3358 N N . PRO C 3 11 ? -12.668 -7.073 -40.595 1.00 56.97 11 PRO P N 1
ATOM 3359 C CA . PRO C 3 11 ? -11.234 -6.791 -40.541 1.00 59.69 11 PRO P CA 1
ATOM 3360 C C . PRO C 3 11 ? -10.910 -5.327 -40.872 1.00 60.14 11 PRO P C 1
ATOM 3361 O O . PRO C 3 11 ? -11.564 -4.764 -41.722 1.00 62.99 11 PRO P O 1
ATOM 3365 N N . SER C 3 12 ? -9.913 -4.748 -40.202 1.00 64.66 12 SER P N 1
ATOM 3366 C CA . SER C 3 12 ? -9.596 -3.295 -40.245 1.00 64.00 12 SER P CA 1
ATOM 3367 C C . SER C 3 12 ? -8.100 -3.074 -40.044 1.00 66.87 12 SER P C 1
ATOM 3368 O O . SER C 3 12 ? -7.542 -2.184 -40.715 1.00 69.19 12 SER P O 1
ATOM 3371 N N . ALA C 3 13 ? -7.502 -3.835 -39.127 1.00 68.47 13 ALA P N 1
ATOM 3372 C CA . ALA C 3 13 ? -6.075 -3.763 -38.736 1.00 69.25 13 ALA P CA 1
ATOM 3373 C C . ALA C 3 13 ? -5.178 -4.001 -39.957 1.00 73.71 13 ALA P C 1
ATOM 3374 O O . ALA C 3 13 ? -5.570 -4.600 -40.978 1.00 69.75 13 ALA P O 1
#

B-factor: mean 45.21, std 15.43, range [21.21, 116.06]

Sequence (446 aa):
DVVMTQTPVTLSVNIGQPASISCKSGQSLLHSDGKTYLNWLLQRPGQSPKRLIYLVSDLDSGVPDRFTSSGSGTDFTLEISRVEAEDLGVYYCWQGTHLPHTFGGGTKLEIKRTVAAPSVFIFPPSDEQLKSGTASVVCLLNNFYPREAKVQWKVDNALQSGNSQESVTEQDSKDSTYSLSSTLTLSKADYEKHKVYACEVTHQGLSSPVTKSFNRGECEVKLQQSGAELVRPGASVKLSCKALGYIFTDYEMHWVKQTPVHGLEWIGVIHPGSGNTVYNQKFQGKATLTADKSSSTAYMEVSSLTSEDSAVYYCNLWGRWGQGTTVTVSSASTKGPSVFPLAPSSKSTSGGTAALGCLVKDYFPEPVTVSWNSGALTSSGVHTFPAVLQSSGLYSSLSSVVTVPSSSLGTQTYICNVNHKPSNTKVDKKVEPKSCAPSAAPSAAPSA

Solvent-accessible surface area: 19486 Å² total

Secondary structure (DSSP, 8-state):
--EEEE---EEE-TT--EEEEEEEESS-GGGS-EEEEEEETTTEEEEEEEE-TTT--EEE-GGGBTTEEEEEETTTTEEEEEE-S--GGG-EEEEEEETTEE---EEEEE-SSPPBPPEEEEE---GGGEETTEEEEEEEEEEEBSS--EEEEGGGT--TTEEEPPPEE-TTS-EEEEEEEEEESTTTTT--EEEEEEEGGGTEEEEEEE-----/---EEEE-SEEEEETTS-EEEEEEESS--B-TTS-B-EEEEEE-TTS--EEEEETTTEEPTT--TTEEEEEETTEEEEEESS--GGG-EEEEEEE-SSSSPEE---EEEEEE---BPPEEEEEPPPHHHHHTTEEEEEEEEEEEBSS--EEEEEETTEEP-SSEEEEEPPPPTTT--EEEEEEEEEEHHHHTT-SEEEEEEE-TT-SS-EEEEEESS--/--SSS-SS----

Foldseek 3Di:
DWAKAKPDQEAEEAFFAKDKIKIFTNWWQCAPVRFRFKWKWFDAPPDDIDTQDGSFFHGDPPRDPQWGKHDGITMIMIMGNGHALLRFGWMKIWGPRDPPTDIYPTYGYAYDDDFDFWDWDKDWADPVVVVVFKTKIKIKTPFGPDQDKDKWKAFLHRTDDDFKDKDKDDQDSHNRGIMMMMIGMDTSVVVVVTFKIWIWMDDPNDPHIDIDIGTPPDD/DWAWAKDEAEEAEAQAKDKIKIATPDDQLQAFKKWKWWADPVPGIDTAWIANQNVRDIDGDPVCVVQWDWHHDSVRSMIMIMGGNDDQVRQTWMWMDGPHRIYPTYGYGHDPDAWDFWDKDKQAWDPVQDDDQKTKIWIKTDFGDDDDKDKDKPVPPDDPQKDWDDWDQDPVRTTITMIMGIGGPVCLVPDWIWIFIDDPSVRDTDTHIHHHDDD/DVDDDDPDDDDD